Protein AF-A0A3S9XG25-F1 (afdb_monomer)

Foldseek 3Di:
DDDDDDDDDDDDDDDDDDVVVVVVLVVVLVVLLVVLLVVLVCVVVVVVVLPPVPPPVDPDPPDDFDDWDADLLSRDIDGHHPVVVVVVVVVVVLLVVLCPDPDPVSSVVSVVVVVPCLLVDFDALLVLPDPVLSVLLVVLVVLLVVLVVLVVVPVVDPDDDDVVSVVVNVVSVVCNVVSVVSNVVSSVVSVVSLVVVVWDDDPRTIHHPLNVLLVVLVVLLVVLLVVLLVVQLCNLSVLSSLLVVLVVVLVVLVVVCVVPVDPVSVVVNVVSVVVSVVSVVVNSSNSVSVSSNVVSQSSCVSSVHHDPLQLQDDVDSVSSVSLVSVLSVLVVVLVVLVVVLVVVQVVVCVVVVVPDPDDPCVVCVVSVVVSVVSVVVNVVSNVSSVVD

Solvent-accessible surface area (backbone atoms only — not comparable to full-atom values): 21965 Å² total; per-residue (Å²): 141,82,90,80,90,80,85,80,82,84,74,81,83,82,85,76,92,56,72,68,60,51,54,54,48,52,53,51,42,53,50,48,51,53,51,50,53,49,44,38,62,49,69,47,46,84,54,64,74,53,54,59,74,76,79,68,92,69,82,63,98,76,76,76,68,66,48,76,46,77,40,69,84,64,65,43,77,43,81,32,38,58,71,57,50,54,51,50,52,48,52,53,50,55,48,53,53,28,76,64,42,87,51,67,66,64,20,49,58,50,38,46,77,70,53,63,44,63,65,79,50,62,59,60,54,60,73,56,41,53,74,67,56,41,50,50,43,55,55,29,48,45,54,43,49,55,43,50,51,52,53,50,50,54,70,71,48,85,82,78,88,49,70,70,63,50,54,54,48,52,54,44,56,66,46,34,66,58,28,49,50,48,43,51,50,53,50,51,51,12,52,51,47,36,44,76,72,55,35,47,75,59,89,86,45,35,32,49,60,66,39,52,48,51,55,51,44,52,52,55,39,56,55,36,50,61,61,46,63,74,60,43,69,69,58,56,56,50,44,54,49,46,45,55,51,42,51,52,49,43,56,51,44,52,50,52,24,66,77,61,77,41,71,70,44,54,57,54,43,52,54,44,49,55,50,40,51,52,47,50,52,51,50,51,53,53,39,51,50,50,48,52,40,54,50,36,53,51,56,35,43,55,71,74,41,86,55,76,56,61,47,37,37,55,106,43,70,66,60,5,48,53,50,40,52,55,49,49,50,44,52,51,55,37,51,53,51,51,52,50,52,52,51,52,51,49,53,53,36,54,75,52,72,66,67,70,87,72,81,66,59,80,81,46,39,67,60,52,51,51,44,51,53,40,50,49,54,52,50,52,56,50,54,58,25,74,74,108

Sequence (388 aa):
MANGDKITTNQPPKATTDTENLVGFAYQTANAITVALQDAVNATKPVRDRIVACKDTGCSTNKKFYDIIYLPQKRCFWLINKTTADSLGKAANDFNKAITLNVPEQRLEALSKYKITELFLTPDMFSFLTDAEQKEYKEQQKIVHDVMEEQQRKINEEGFFNRAGVAQSEMLASDLPKASTRVLELRTLAIQRARTKGYVISGDKVYSKAQVDVKKYLTDYTESIESIKTIKGDKYENIFTAITYYQALIENYTKQSYDAQSTTYNGEIVGFTAYLEYLKYKQNSMNGKLANHINLINKLADLGIAVPEYAFCPQDTQTGIKDFLAYLNLVEKKEDKQNELESEFKSWREALGNKASLVPTDTFEKDILEILKINDQIIDKRKIAEKK

Mean predicted aligned error: 17.3 Å

Nearest PDB structures (foldseek):
  5c1f-assembly1_B  TM=1.757E-01  e=3.752E+00  Schizosaccharomyces pombe 972h-

Organism: NCBI:txid2213226

Radius of gyration: 34.1 Å; Cα contacts (8 Å, |Δi|>4): 258; chains: 1; bounding box: 84×82×88 Å

Structure (mmCIF, N/CA/C/O backbone):
data_AF-A0A3S9XG25-F1
#
_entry.id   AF-A0A3S9XG25-F1
#
loop_
_atom_site.group_PDB
_atom_site.id
_atom_site.type_symbol
_atom_site.label_atom_id
_atom_site.label_alt_id
_atom_site.label_comp_id
_atom_site.label_asym_id
_atom_site.label_entity_id
_atom_site.label_seq_id
_atom_site.pdbx_PDB_ins_code
_atom_site.Cartn_x
_atom_site.Cartn_y
_atom_site.Cartn_z
_atom_site.occupancy
_atom_site.B_iso_or_equiv
_atom_site.auth_seq_id
_atom_site.auth_comp_id
_atom_site.auth_asym_id
_atom_site.auth_atom_id
_atom_site.pdbx_PDB_model_num
ATOM 1 N N . MET A 1 1 ? 42.635 39.925 -43.807 1.00 35.06 1 MET A N 1
ATOM 2 C CA . MET A 1 1 ? 41.154 39.978 -43.774 1.00 35.06 1 MET A CA 1
ATOM 3 C C . MET A 1 1 ? 40.686 39.332 -45.073 1.00 35.06 1 MET A C 1
ATOM 5 O O . MET A 1 1 ? 41.120 39.808 -46.104 1.00 35.06 1 MET A O 1
ATOM 9 N N . ALA A 1 2 ? 39.956 38.224 -45.150 1.00 31.20 2 ALA A N 1
ATOM 10 C CA . ALA A 1 2 ? 39.142 37.495 -44.187 1.00 31.20 2 ALA A CA 1
ATOM 11 C C . ALA A 1 2 ? 39.191 35.979 -44.490 1.00 31.20 2 ALA A C 1
ATOM 13 O O . ALA A 1 2 ? 39.371 35.583 -45.640 1.00 31.20 2 ALA A O 1
ATOM 14 N N . ASN A 1 3 ? 39.027 35.171 -43.439 1.00 28.84 3 ASN A N 1
ATOM 15 C CA . ASN A 1 3 ? 38.771 33.730 -43.491 1.00 28.84 3 ASN A CA 1
ATOM 16 C C . ASN A 1 3 ? 37.374 33.453 -44.060 1.00 28.84 3 ASN A C 1
ATOM 18 O O . ASN A 1 3 ? 36.425 34.166 -43.735 1.00 28.84 3 ASN A O 1
ATOM 22 N N . GLY A 1 4 ? 37.250 32.383 -44.842 1.00 26.84 4 GLY A N 1
ATOM 23 C CA . GLY A 1 4 ? 35.977 31.789 -45.240 1.00 26.84 4 GLY A CA 1
ATOM 24 C C . GLY A 1 4 ? 36.007 30.290 -44.965 1.00 26.84 4 GLY A C 1
ATOM 25 O O . GLY A 1 4 ? 36.540 29.529 -45.770 1.00 26.84 4 GLY A O 1
ATOM 26 N N . ASP A 1 5 ? 35.453 29.891 -43.822 1.00 31.28 5 ASP A N 1
ATOM 27 C CA . ASP A 1 5 ? 35.251 28.497 -43.432 1.00 31.28 5 ASP A CA 1
ATOM 28 C C . ASP A 1 5 ? 34.210 27.825 -44.341 1.00 31.28 5 ASP A C 1
ATOM 30 O O . ASP A 1 5 ? 33.074 28.286 -44.466 1.00 31.28 5 ASP A O 1
ATOM 34 N N . LYS A 1 6 ? 34.580 26.692 -44.948 1.00 32.81 6 LYS A N 1
ATOM 35 C CA . LYS A 1 6 ? 33.634 25.709 -45.491 1.00 32.81 6 LYS A CA 1
ATOM 36 C C . LYS A 1 6 ? 33.606 24.511 -44.551 1.00 32.81 6 LYS A C 1
ATOM 38 O O . LYS A 1 6 ? 34.508 23.681 -44.563 1.00 32.81 6 LYS A O 1
ATOM 43 N N . ILE A 1 7 ? 32.546 24.433 -43.755 1.00 29.88 7 ILE A N 1
ATOM 44 C CA . ILE A 1 7 ? 32.181 23.258 -42.966 1.00 29.88 7 ILE A CA 1
ATOM 45 C C . ILE A 1 7 ? 31.627 22.211 -43.939 1.00 29.88 7 ILE A C 1
ATOM 47 O O . ILE A 1 7 ? 30.572 22.411 -44.540 1.00 29.88 7 ILE A O 1
ATOM 51 N N . THR A 1 8 ? 32.346 21.105 -44.126 1.00 31.83 8 THR A N 1
ATOM 52 C CA . THR A 1 8 ? 31.847 19.918 -44.825 1.00 31.83 8 THR A CA 1
ATOM 53 C C . THR A 1 8 ? 30.955 19.110 -43.887 1.00 31.83 8 THR A C 1
ATOM 55 O O . THR A 1 8 ? 31.352 18.702 -42.798 1.00 31.83 8 THR A O 1
ATOM 58 N N . THR A 1 9 ? 29.715 18.891 -44.312 1.00 29.47 9 THR A N 1
ATOM 59 C CA . THR A 1 9 ? 28.716 18.061 -43.643 1.00 29.47 9 THR A CA 1
ATOM 60 C C . THR A 1 9 ? 29.060 16.578 -43.816 1.00 29.47 9 THR A C 1
ATOM 62 O O . THR A 1 9 ? 28.945 16.028 -44.908 1.00 29.47 9 THR A O 1
ATOM 65 N N . ASN A 1 10 ? 29.462 15.905 -42.735 1.00 32.62 10 ASN A N 1
ATOM 66 C CA . ASN A 1 10 ? 29.566 14.445 -42.711 1.00 32.62 10 ASN A CA 1
ATOM 67 C C . ASN A 1 10 ? 28.160 13.837 -42.587 1.00 32.62 10 ASN A C 1
ATOM 69 O O . ASN A 1 10 ? 27.550 13.862 -41.518 1.00 32.62 10 ASN A O 1
ATOM 73 N N . GLN A 1 11 ? 27.642 13.303 -43.694 1.00 28.22 11 GLN A N 1
ATOM 74 C CA . GLN A 1 11 ? 26.505 12.381 -43.683 1.00 28.22 11 GLN A CA 1
ATOM 75 C C . GLN A 1 11 ? 26.920 11.037 -43.051 1.00 28.22 11 GLN A C 1
ATOM 77 O O . GLN A 1 11 ? 28.028 10.566 -43.314 1.00 28.22 11 GLN A O 1
ATOM 82 N N . PRO A 1 12 ? 26.047 10.384 -42.261 1.00 29.45 12 PRO A N 1
ATOM 83 C CA . PRO A 1 12 ? 26.296 9.030 -41.773 1.00 29.45 12 PRO A CA 1
ATOM 84 C C . PRO A 1 12 ? 26.271 8.016 -42.936 1.00 29.45 12 PRO A C 1
ATOM 86 O O . PRO A 1 12 ? 25.473 8.175 -43.868 1.00 29.45 12 PRO A O 1
ATOM 89 N N . PRO A 1 13 ? 27.121 6.971 -42.914 1.00 30.30 13 PRO A N 1
ATOM 90 C CA . PRO A 1 13 ? 27.165 5.975 -43.978 1.00 30.30 13 PRO A CA 1
ATOM 91 C C . PRO A 1 13 ? 25.880 5.133 -44.011 1.00 30.30 13 PRO A C 1
ATOM 93 O O . PRO A 1 13 ? 25.315 4.772 -42.979 1.00 30.30 13 PRO A O 1
ATOM 96 N N . LYS A 1 14 ? 25.419 4.839 -45.234 1.00 29.14 14 LYS A N 1
ATOM 97 C CA . LYS A 1 14 ? 24.225 4.037 -45.541 1.00 29.14 14 LYS A CA 1
ATOM 98 C C . LYS A 1 14 ? 24.294 2.650 -44.894 1.00 29.14 14 LYS A C 1
ATOM 100 O O . LYS A 1 14 ? 25.275 1.935 -45.069 1.00 29.14 14 LYS A O 1
ATOM 105 N N . ALA A 1 15 ? 23.201 2.269 -44.236 1.00 29.22 15 ALA A N 1
ATOM 106 C CA . ALA A 1 15 ? 22.976 0.935 -43.699 1.00 29.22 15 ALA A CA 1
ATOM 107 C C . ALA A 1 15 ? 22.940 -0.116 -44.822 1.00 29.22 15 ALA A C 1
ATOM 109 O O . ALA A 1 15 ? 22.103 -0.045 -45.724 1.00 29.22 15 ALA A O 1
ATOM 110 N N . THR A 1 16 ? 23.838 -1.094 -44.750 1.00 30.25 16 THR A N 1
ATOM 111 C CA . THR A 1 16 ? 23.727 -2.368 -45.464 1.00 30.25 16 THR A CA 1
ATOM 112 C C . THR A 1 16 ? 22.833 -3.316 -44.669 1.00 30.25 16 THR A C 1
ATOM 114 O O . THR A 1 16 ? 22.889 -3.384 -43.443 1.00 30.25 16 THR A O 1
ATOM 117 N N . THR A 1 17 ? 21.953 -4.003 -45.388 1.00 37.91 17 THR A N 1
ATOM 118 C CA . THR A 1 17 ? 20.935 -4.930 -44.897 1.00 37.91 17 THR A CA 1
ATOM 119 C C . THR A 1 17 ? 21.549 -6.233 -44.379 1.00 37.91 17 THR A C 1
ATOM 121 O O . THR A 1 17 ? 21.789 -7.134 -45.174 1.00 37.91 17 THR A O 1
ATOM 124 N N . ASP A 1 18 ? 21.718 -6.355 -43.061 1.00 30.84 18 ASP A N 1
ATOM 125 C CA . ASP A 1 18 ? 21.977 -7.631 -42.376 1.00 30.84 18 ASP A CA 1
ATOM 126 C C . ASP A 1 18 ? 20.796 -7.972 -41.456 1.00 30.84 18 ASP A C 1
ATOM 128 O O . ASP A 1 18 ? 20.797 -7.722 -40.248 1.00 30.84 18 ASP A O 1
ATOM 132 N N . THR A 1 19 ? 19.739 -8.538 -42.036 1.00 31.70 19 THR A N 1
ATOM 133 C CA . THR A 1 19 ? 18.539 -8.966 -41.298 1.00 31.70 19 THR A CA 1
ATOM 134 C C . THR A 1 19 ? 18.794 -10.166 -40.379 1.00 31.70 19 THR A C 1
ATOM 136 O O . THR A 1 19 ? 18.085 -10.319 -39.390 1.00 31.70 19 THR A O 1
ATOM 139 N N . GLU A 1 20 ? 19.828 -10.977 -40.627 1.00 27.67 20 GLU A N 1
ATOM 140 C CA . GLU A 1 20 ? 20.199 -12.108 -39.756 1.00 27.67 20 GLU A CA 1
ATOM 141 C C . GLU A 1 20 ? 20.943 -11.660 -38.484 1.00 27.67 20 GLU A C 1
ATOM 143 O O . GLU A 1 20 ? 20.683 -12.185 -37.398 1.00 27.67 20 GLU A O 1
ATOM 148 N N . ASN A 1 21 ? 21.774 -10.614 -38.574 1.00 35.47 21 ASN A N 1
ATOM 149 C CA . ASN A 1 21 ? 22.449 -10.028 -37.409 1.00 35.47 21 ASN A CA 1
ATOM 150 C C . ASN A 1 21 ? 21.464 -9.296 -36.482 1.00 35.47 21 ASN A C 1
ATOM 152 O O . ASN A 1 21 ? 21.623 -9.337 -35.265 1.00 35.47 21 ASN A O 1
ATOM 156 N N . LEU A 1 22 ? 20.399 -8.695 -37.027 1.00 29.12 22 LEU A N 1
ATOM 157 C CA . LEU A 1 22 ? 19.342 -8.035 -36.246 1.00 29.12 22 LEU A CA 1
ATOM 158 C C . LEU A 1 22 ? 18.511 -9.016 -35.400 1.00 29.12 22 LEU A C 1
ATOM 160 O O . LEU A 1 22 ? 18.155 -8.689 -34.269 1.00 29.12 22 LEU A O 1
ATOM 164 N N . VAL A 1 23 ? 18.237 -10.227 -35.903 1.00 28.80 23 VAL A N 1
ATOM 165 C CA . VAL A 1 23 ? 17.483 -11.259 -35.161 1.00 28.80 23 VAL A CA 1
ATOM 166 C C . VAL A 1 23 ? 18.335 -11.870 -34.041 1.00 28.80 23 VAL A C 1
ATOM 168 O O . VAL A 1 23 ? 17.847 -12.035 -32.920 1.00 28.80 23 VAL A O 1
ATOM 171 N N . GLY A 1 24 ? 19.624 -12.128 -34.296 1.00 29.92 24 GLY A N 1
ATOM 172 C CA . GLY A 1 24 ? 20.575 -12.561 -33.264 1.00 29.92 24 GLY A CA 1
ATOM 173 C C . GLY A 1 24 ? 20.792 -11.503 -32.177 1.00 29.92 24 GLY A C 1
ATOM 174 O O . GLY A 1 24 ? 20.805 -11.823 -30.988 1.00 29.92 24 GLY A O 1
ATOM 175 N N . PHE A 1 25 ? 20.873 -10.231 -32.573 1.00 30.25 25 PHE A N 1
ATOM 176 C CA . PHE A 1 25 ? 21.037 -9.098 -31.667 1.00 30.25 25 PHE A CA 1
ATOM 177 C C . PHE A 1 25 ? 19.790 -8.858 -30.804 1.00 30.25 25 PHE A C 1
ATOM 179 O O . PHE A 1 25 ? 19.915 -8.679 -29.594 1.00 30.25 25 PHE A O 1
ATOM 186 N N . ALA A 1 26 ? 18.581 -8.954 -31.369 1.00 31.50 26 ALA A N 1
ATOM 187 C CA . ALA A 1 26 ? 17.331 -8.855 -30.608 1.00 31.50 26 ALA A CA 1
ATOM 188 C C . ALA A 1 26 ? 17.187 -9.985 -29.567 1.00 31.50 26 ALA A C 1
ATOM 190 O O . ALA A 1 26 ? 16.793 -9.737 -28.427 1.00 31.50 26 ALA A O 1
ATOM 191 N N . TYR A 1 27 ? 17.576 -11.216 -29.920 1.00 31.69 27 TYR A N 1
ATOM 192 C CA . TYR A 1 27 ? 17.551 -12.366 -29.008 1.00 31.69 27 TYR A CA 1
ATOM 193 C C . TYR A 1 27 ? 18.594 -12.254 -27.880 1.00 31.69 27 TYR A C 1
ATOM 195 O O . TYR A 1 27 ? 18.306 -12.556 -26.720 1.00 31.69 27 TYR A O 1
ATOM 203 N N . GLN A 1 28 ? 19.799 -11.767 -28.189 1.00 34.12 28 GLN A N 1
ATOM 204 C CA . GLN A 1 28 ? 20.830 -11.483 -27.184 1.00 34.12 28 GLN A CA 1
ATOM 205 C C . GLN A 1 28 ? 20.437 -10.322 -26.262 1.00 34.12 28 GLN A C 1
ATOM 207 O O . GLN A 1 28 ? 20.679 -10.398 -25.060 1.00 34.12 28 GLN A O 1
ATOM 212 N N . THR A 1 29 ? 19.769 -9.297 -26.795 1.00 35.31 29 THR A N 1
ATOM 213 C CA . THR A 1 29 ? 19.265 -8.149 -26.026 1.00 35.31 29 THR A CA 1
ATOM 214 C C . THR A 1 29 ? 18.163 -8.576 -25.057 1.00 35.31 29 THR A C 1
ATOM 216 O O . THR A 1 29 ? 18.221 -8.232 -23.879 1.00 35.31 29 THR A O 1
ATOM 219 N N . ALA A 1 30 ? 17.212 -9.405 -25.505 1.00 36.97 30 ALA A N 1
ATOM 220 C CA . ALA A 1 30 ? 16.179 -9.974 -24.639 1.00 36.97 30 ALA A CA 1
ATOM 221 C C . ALA A 1 30 ? 16.789 -10.799 -23.491 1.00 36.97 30 ALA A C 1
ATOM 223 O O . ALA A 1 30 ? 16.442 -10.582 -22.332 1.00 36.97 30 ALA A O 1
ATOM 224 N N . ASN A 1 31 ? 17.764 -11.665 -23.784 1.00 41.91 31 ASN A N 1
ATOM 225 C CA . ASN A 1 31 ? 18.464 -12.443 -22.759 1.00 41.91 31 ASN A CA 1
ATOM 226 C C . ASN A 1 31 ? 19.308 -11.571 -21.815 1.00 41.91 31 ASN A C 1
ATOM 228 O O . ASN A 1 31 ? 19.343 -11.838 -20.617 1.00 41.91 31 ASN A O 1
ATOM 232 N N . ALA A 1 32 ? 19.964 -10.517 -22.308 1.00 39.34 32 ALA A N 1
ATOM 233 C CA . ALA A 1 32 ? 20.738 -9.590 -21.480 1.00 39.34 32 ALA A CA 1
ATOM 234 C C . ALA A 1 32 ? 19.841 -8.770 -20.536 1.00 39.34 32 ALA A C 1
ATOM 236 O O . ALA A 1 32 ? 20.194 -8.569 -19.373 1.00 39.34 32 ALA A O 1
ATOM 237 N N . ILE A 1 33 ? 18.657 -8.363 -21.005 1.00 42.91 33 ILE A N 1
ATOM 238 C CA . ILE A 1 33 ? 17.612 -7.741 -20.180 1.00 42.91 33 ILE A CA 1
ATOM 239 C C . ILE A 1 33 ? 17.146 -8.721 -19.100 1.00 42.91 33 ILE A C 1
ATOM 241 O O . ILE A 1 33 ? 17.094 -8.352 -17.927 1.00 42.91 33 ILE A O 1
ATOM 245 N N . THR A 1 34 ? 16.875 -9.979 -19.461 1.00 44.72 34 THR A N 1
ATOM 246 C CA . THR A 1 34 ? 16.495 -11.035 -18.510 1.00 44.72 34 THR A CA 1
ATOM 247 C C . THR A 1 34 ? 17.581 -11.277 -17.461 1.00 44.72 34 THR A C 1
ATOM 249 O O . THR A 1 34 ? 17.277 -11.322 -16.272 1.00 44.72 34 THR A O 1
ATOM 252 N N . VAL A 1 35 ? 18.853 -11.376 -17.860 1.00 46.41 35 VAL A N 1
ATOM 253 C CA . VAL A 1 35 ? 19.986 -11.583 -16.941 1.00 46.41 35 VAL A CA 1
ATOM 254 C C . VAL A 1 35 ? 20.180 -10.383 -16.021 1.00 46.41 35 VAL A C 1
ATOM 256 O O . VAL A 1 35 ? 20.383 -10.561 -14.828 1.00 46.41 35 VAL A O 1
ATOM 259 N N . ALA A 1 36 ? 20.049 -9.158 -16.519 1.00 43.97 36 ALA A N 1
ATOM 260 C CA . ALA A 1 36 ? 20.238 -7.969 -15.702 1.00 43.97 36 ALA A CA 1
ATOM 261 C C . ALA A 1 36 ? 19.058 -7.648 -14.775 1.00 43.97 36 ALA A C 1
ATOM 263 O O . ALA A 1 36 ? 19.266 -7.113 -13.686 1.00 43.97 36 ALA A O 1
ATOM 264 N N . LEU A 1 37 ? 17.826 -7.975 -15.176 1.00 45.06 37 LEU A N 1
ATOM 265 C CA . LEU A 1 37 ? 16.668 -7.988 -14.281 1.00 45.06 37 LEU A CA 1
ATOM 266 C C . LEU A 1 37 ? 16.850 -9.063 -13.214 1.00 45.06 37 LEU A C 1
ATOM 268 O O . LEU A 1 37 ? 16.633 -8.797 -12.033 1.00 45.06 37 LEU A O 1
ATOM 272 N N . GLN A 1 38 ? 17.327 -10.245 -13.607 1.00 49.00 38 GLN A N 1
ATOM 273 C CA . GLN A 1 38 ? 17.684 -11.302 -12.675 1.00 49.00 38 GLN A CA 1
ATOM 274 C C . GLN A 1 38 ? 18.797 -10.844 -11.729 1.00 49.00 38 GLN A C 1
ATOM 276 O O . GLN A 1 38 ? 18.698 -11.121 -10.543 1.00 49.00 38 GLN A O 1
ATOM 281 N N . ASP A 1 39 ? 19.791 -10.089 -12.193 1.00 47.75 39 ASP A N 1
ATOM 282 C CA . ASP A 1 39 ? 20.869 -9.538 -11.374 1.00 47.75 39 ASP A CA 1
ATOM 283 C C . ASP A 1 39 ? 20.421 -8.377 -10.494 1.00 47.75 39 ASP A C 1
ATOM 285 O O . ASP A 1 39 ? 20.923 -8.255 -9.386 1.00 47.75 39 ASP A O 1
ATOM 289 N N . ALA A 1 40 ? 19.441 -7.572 -10.902 1.00 46.62 40 ALA A N 1
ATOM 290 C CA . ALA A 1 40 ? 18.798 -6.579 -10.041 1.00 46.62 40 ALA A CA 1
ATOM 291 C C . ALA A 1 40 ? 17.983 -7.253 -8.928 1.00 46.62 40 ALA A C 1
ATOM 293 O O . ALA A 1 40 ? 18.084 -6.883 -7.757 1.00 46.62 40 ALA A O 1
ATOM 294 N N . VAL A 1 41 ? 17.236 -8.302 -9.285 1.00 48.69 41 VAL A N 1
ATOM 295 C CA . VAL A 1 41 ? 16.548 -9.188 -8.341 1.00 48.69 41 VAL A CA 1
ATOM 296 C C . VAL A 1 41 ? 17.569 -9.882 -7.433 1.00 48.69 41 VAL A C 1
ATOM 298 O O . VAL A 1 41 ? 17.366 -9.948 -6.227 1.00 48.69 41 VAL A O 1
ATOM 301 N N . ASN A 1 42 ? 18.712 -10.330 -7.952 1.00 47.72 42 ASN A N 1
ATOM 302 C CA . ASN A 1 42 ? 19.762 -10.981 -7.167 1.00 47.72 42 ASN A CA 1
ATOM 303 C C . ASN A 1 42 ? 20.542 -9.979 -6.307 1.00 47.72 42 ASN A C 1
ATOM 305 O O . ASN A 1 42 ? 20.937 -10.335 -5.206 1.00 47.72 42 ASN A O 1
ATOM 309 N N . ALA A 1 43 ? 20.746 -8.739 -6.761 1.00 42.62 43 ALA A N 1
ATOM 310 C CA . ALA A 1 43 ? 21.413 -7.651 -6.043 1.00 42.62 43 ALA A CA 1
ATOM 311 C C . ALA A 1 43 ? 20.611 -7.194 -4.820 1.00 42.62 43 ALA A C 1
ATOM 313 O O . ALA A 1 43 ? 21.184 -6.633 -3.888 1.00 42.62 43 ALA A O 1
ATOM 314 N N . THR A 1 44 ? 19.333 -7.578 -4.724 1.00 45.00 44 THR A N 1
ATOM 315 C CA . THR A 1 44 ? 18.614 -7.645 -3.445 1.00 45.00 44 THR A CA 1
ATOM 316 C C . THR A 1 44 ? 19.099 -8.802 -2.555 1.00 45.00 44 THR A C 1
ATOM 318 O O . THR A 1 44 ? 18.323 -9.340 -1.777 1.00 45.00 44 THR A O 1
ATOM 321 N N . LYS A 1 45 ? 20.397 -9.156 -2.597 1.00 40.91 45 LYS A N 1
ATOM 322 C CA . LYS A 1 45 ? 21.069 -10.275 -1.901 1.00 40.91 45 LYS A CA 1
ATOM 323 C C . LYS A 1 45 ? 20.582 -10.602 -0.476 1.00 40.91 45 LYS A C 1
ATOM 325 O O . LYS A 1 45 ? 20.500 -11.795 -0.196 1.00 40.91 45 LYS A O 1
ATOM 330 N N . PRO A 1 46 ? 20.134 -9.670 0.399 1.00 45.44 46 PRO A N 1
ATOM 331 C CA . PRO A 1 46 ? 19.450 -10.075 1.633 1.00 45.44 46 PRO A CA 1
ATOM 332 C C . PRO A 1 46 ? 18.147 -10.886 1.437 1.00 45.44 46 PRO A C 1
ATOM 334 O O . PRO A 1 46 ? 17.573 -11.324 2.430 1.00 45.44 46 PRO A O 1
ATOM 337 N N . VAL A 1 47 ? 17.643 -11.077 0.212 1.00 43.31 47 VAL A N 1
ATOM 338 C CA . VAL A 1 47 ? 16.384 -11.772 -0.104 1.00 43.31 47 VAL A CA 1
ATOM 339 C C . VAL A 1 47 ? 16.602 -13.230 -0.524 1.00 43.31 47 VAL A C 1
ATOM 341 O O . VAL A 1 47 ? 15.842 -14.083 -0.071 1.00 43.31 47 VAL A O 1
ATOM 344 N N . ARG A 1 48 ? 17.643 -13.560 -1.308 1.00 37.72 48 ARG A N 1
ATOM 345 C CA . ARG A 1 48 ? 17.961 -14.968 -1.645 1.00 37.72 48 ARG A CA 1
ATOM 346 C C . ARG A 1 48 ? 18.529 -15.730 -0.451 1.00 37.72 48 ARG A C 1
ATOM 348 O O . ARG A 1 48 ? 18.105 -16.855 -0.215 1.00 37.72 48 ARG A O 1
ATOM 355 N N . ASP A 1 49 ? 19.362 -15.084 0.365 1.00 43.28 49 ASP A N 1
ATOM 356 C CA . ASP A 1 49 ? 19.897 -15.685 1.599 1.00 43.28 49 ASP A CA 1
ATOM 357 C C . ASP A 1 49 ? 18.821 -15.843 2.697 1.00 43.28 49 ASP A C 1
ATOM 359 O O . ASP A 1 49 ? 19.049 -16.480 3.724 1.00 43.28 49 ASP A O 1
ATOM 363 N N . ARG A 1 50 ? 17.616 -15.291 2.475 1.00 41.94 50 ARG A N 1
ATOM 364 C CA . ARG A 1 50 ? 16.419 -15.503 3.305 1.00 41.94 50 ARG A CA 1
ATOM 365 C C . ARG A 1 50 ? 15.485 -16.590 2.792 1.00 41.94 50 ARG A C 1
ATOM 367 O O . ARG A 1 50 ? 14.568 -16.946 3.532 1.00 41.94 50 ARG A O 1
ATOM 374 N N . ILE A 1 51 ? 15.738 -17.182 1.619 1.00 40.09 51 ILE A N 1
ATOM 375 C CA . ILE A 1 51 ? 15.233 -18.530 1.337 1.00 40.09 51 ILE A CA 1
ATOM 376 C C . ILE A 1 51 ? 16.096 -19.468 2.179 1.00 40.09 51 ILE A C 1
ATOM 378 O O . ILE A 1 51 ? 16.959 -20.196 1.696 1.00 40.09 51 ILE A O 1
ATOM 382 N N . VAL A 1 52 ? 15.886 -19.412 3.493 1.00 43.75 52 VAL A N 1
ATOM 383 C CA . VAL A 1 52 ? 16.249 -20.505 4.372 1.00 43.75 52 VAL A CA 1
ATOM 384 C C . VAL A 1 52 ? 15.474 -21.666 3.783 1.00 43.75 52 VAL A C 1
ATOM 386 O O . VAL A 1 52 ? 14.248 -21.692 3.892 1.00 43.75 52 VAL A O 1
ATOM 389 N N . ALA A 1 53 ? 16.163 -22.581 3.096 1.00 41.94 53 ALA A N 1
ATOM 390 C CA . ALA A 1 53 ? 15.638 -23.916 2.895 1.00 41.94 53 ALA A CA 1
ATOM 391 C C . ALA A 1 53 ? 15.154 -24.327 4.280 1.00 41.94 53 ALA A C 1
ATOM 393 O O . ALA A 1 53 ? 15.979 -24.470 5.187 1.00 41.94 53 ALA A O 1
ATOM 394 N N . CYS A 1 54 ? 13.834 -24.330 4.493 1.00 41.22 54 CYS A N 1
ATOM 395 C CA . CYS A 1 54 ? 13.266 -24.717 5.767 1.00 41.22 54 CYS A CA 1
ATOM 396 C C . CYS A 1 54 ? 13.835 -26.109 5.998 1.00 41.22 54 CYS A C 1
ATOM 398 O O . CYS A 1 54 ? 13.496 -27.024 5.252 1.00 41.22 54 CYS A O 1
ATOM 400 N N . LYS A 1 55 ? 14.814 -26.223 6.906 1.00 42.16 55 LYS A N 1
ATOM 401 C CA . LYS A 1 55 ? 15.491 -27.479 7.197 1.00 42.16 55 LYS A CA 1
ATOM 402 C C . LYS A 1 55 ? 14.421 -28.388 7.776 1.00 42.16 55 LYS A C 1
ATOM 404 O O . LYS A 1 55 ? 14.187 -28.367 8.979 1.00 42.16 55 LYS A O 1
ATOM 409 N N . ASP A 1 56 ? 13.741 -29.133 6.915 1.00 45.50 56 ASP A N 1
ATOM 410 C CA . ASP A 1 56 ? 12.970 -30.282 7.337 1.00 45.50 56 ASP A CA 1
ATOM 411 C C . ASP A 1 56 ? 14.015 -31.308 7.780 1.00 45.50 56 ASP A C 1
ATOM 413 O O . ASP A 1 56 ? 14.773 -31.850 6.974 1.00 45.50 56 ASP A O 1
ATOM 417 N N . THR A 1 57 ? 14.128 -31.511 9.091 1.00 45.69 57 THR A N 1
ATOM 418 C CA . THR A 1 57 ? 15.004 -32.517 9.702 1.00 45.69 57 THR A CA 1
ATOM 419 C C . THR A 1 57 ? 14.492 -33.945 9.477 1.00 45.69 57 THR A C 1
ATOM 421 O O . THR A 1 57 ? 15.048 -34.885 10.039 1.00 45.69 57 THR A O 1
ATOM 424 N N . GLY A 1 58 ? 13.471 -34.147 8.634 1.00 50.50 58 GLY A N 1
ATOM 425 C CA . GLY A 1 58 ? 12.940 -35.469 8.327 1.00 50.50 58 GLY A CA 1
ATOM 426 C C . GLY A 1 58 ? 12.130 -35.536 7.032 1.00 50.50 58 GLY A C 1
ATOM 427 O O . GLY A 1 58 ? 10.911 -35.742 7.053 1.00 50.50 58 GLY A O 1
ATOM 428 N N . CYS A 1 59 ? 12.799 -35.471 5.880 1.00 43.97 59 CYS A N 1
ATOM 429 C CA . CYS A 1 59 ? 12.208 -35.947 4.627 1.00 43.97 59 CYS A CA 1
ATOM 430 C C . CYS A 1 59 ? 12.188 -37.486 4.611 1.00 43.97 59 CYS A C 1
ATOM 432 O O . CYS A 1 59 ? 13.115 -38.135 4.137 1.00 43.97 59 CYS A O 1
ATOM 434 N N . SER A 1 60 ? 11.118 -38.078 5.148 1.00 49.00 60 SER A N 1
ATOM 435 C CA . SER A 1 60 ? 10.771 -39.482 4.896 1.00 49.00 60 SER A CA 1
ATOM 436 C C . SER A 1 60 ? 10.448 -39.665 3.409 1.00 49.00 60 SER A C 1
ATOM 438 O O . SER A 1 60 ? 9.635 -38.927 2.852 1.00 49.00 60 SER A O 1
ATOM 440 N N . THR A 1 61 ? 11.044 -40.679 2.785 1.00 52.44 61 THR A N 1
ATOM 441 C CA . THR A 1 61 ? 10.925 -41.043 1.361 1.00 52.44 61 THR A CA 1
ATOM 442 C C . THR A 1 61 ? 9.520 -41.488 0.919 1.00 52.44 61 THR A C 1
ATOM 444 O O . THR A 1 61 ? 9.339 -41.862 -0.233 1.00 52.44 61 THR A O 1
ATOM 447 N N . ASN A 1 62 ? 8.513 -41.419 1.801 1.00 54.81 62 ASN A N 1
ATOM 448 C CA . ASN A 1 62 ? 7.144 -41.892 1.559 1.00 54.81 62 ASN A CA 1
ATOM 449 C C . ASN A 1 62 ? 6.048 -40.813 1.711 1.00 54.81 62 ASN A C 1
ATOM 451 O O . ASN A 1 62 ? 4.861 -41.137 1.790 1.00 54.81 62 ASN A O 1
ATOM 455 N N . LYS A 1 63 ? 6.401 -39.522 1.765 1.00 58.88 63 LYS A N 1
ATOM 456 C CA . LYS A 1 63 ? 5.409 -38.436 1.874 1.00 58.88 63 LYS A CA 1
ATOM 457 C C . LYS A 1 63 ? 4.747 -38.172 0.507 1.00 58.88 63 LYS A C 1
ATOM 459 O O . LYS A 1 63 ? 5.366 -37.608 -0.388 1.00 58.88 63 LYS A O 1
ATOM 464 N N . LYS A 1 64 ? 3.478 -38.574 0.345 1.00 65.31 64 LYS A N 1
ATOM 465 C CA . LYS A 1 64 ? 2.626 -38.147 -0.781 1.00 65.31 64 LYS A CA 1
ATOM 466 C C . LYS A 1 64 ? 2.092 -36.742 -0.500 1.00 65.31 64 LYS A C 1
ATOM 468 O O . LYS A 1 64 ? 1.382 -36.541 0.486 1.00 65.31 64 LYS A O 1
ATOM 473 N N . PHE A 1 65 ? 2.425 -35.792 -1.363 1.00 74.19 65 PHE A N 1
ATOM 474 C CA . PHE A 1 65 ? 1.934 -34.417 -1.295 1.00 74.19 65 PHE A CA 1
ATOM 475 C C . PHE A 1 65 ? 0.721 -34.257 -2.211 1.00 74.19 65 PHE A C 1
ATOM 477 O O . PHE A 1 65 ? 0.644 -34.899 -3.256 1.00 74.19 65 PHE A O 1
ATOM 484 N N . TYR A 1 66 ? -0.246 -33.461 -1.770 1.00 79.31 66 TYR A N 1
ATOM 485 C CA . TYR A 1 66 ? -1.497 -33.222 -2.486 1.00 79.31 66 TYR A CA 1
ATOM 486 C C . TYR A 1 66 ? -1.447 -31.913 -3.271 1.00 79.31 66 TYR A C 1
ATOM 488 O O . TYR A 1 66 ? -1.919 -31.876 -4.400 1.00 79.31 66 TYR A O 1
ATOM 496 N N . ASP A 1 67 ? -0.862 -30.867 -2.682 1.00 74.69 67 ASP A N 1
ATOM 497 C CA . ASP A 1 67 ? -0.785 -29.541 -3.293 1.00 74.69 67 ASP A CA 1
ATOM 498 C C . ASP A 1 67 ? 0.407 -28.739 -2.738 1.00 74.69 67 ASP A C 1
ATOM 500 O O . ASP A 1 67 ? 1.116 -29.192 -1.828 1.00 74.69 67 ASP A O 1
ATOM 504 N N . ILE A 1 68 ? 0.626 -27.545 -3.281 1.00 75.88 68 ILE A N 1
ATOM 505 C CA . ILE A 1 68 ? 1.672 -26.599 -2.907 1.00 75.88 68 ILE A CA 1
ATOM 506 C C . ILE A 1 68 ? 1.054 -25.232 -2.593 1.00 75.88 68 ILE A C 1
ATOM 508 O O . ILE A 1 68 ? 0.231 -24.718 -3.342 1.00 75.88 68 ILE A O 1
ATOM 512 N N . ILE A 1 69 ? 1.466 -24.612 -1.489 1.00 71.81 69 ILE A N 1
ATOM 513 C CA . ILE A 1 69 ? 1.044 -23.250 -1.131 1.00 71.81 69 ILE A CA 1
ATOM 514 C C . ILE A 1 69 ? 2.256 -22.339 -1.001 1.00 71.81 69 ILE A C 1
ATOM 516 O O . ILE A 1 69 ? 3.306 -22.761 -0.521 1.00 71.81 69 ILE A O 1
ATOM 520 N N . TYR A 1 70 ? 2.113 -21.077 -1.395 1.00 66.38 70 TYR A N 1
ATOM 521 C CA . TYR A 1 70 ? 3.119 -20.048 -1.150 1.00 66.38 70 TYR A CA 1
ATOM 522 C C . TYR A 1 70 ? 2.747 -19.248 0.099 1.00 66.38 70 TYR A C 1
ATOM 524 O O . TYR A 1 70 ? 1.623 -18.762 0.205 1.00 66.38 70 TYR A O 1
ATOM 532 N N . LEU A 1 71 ? 3.682 -19.099 1.040 1.00 62.00 71 LEU A N 1
ATOM 533 C CA . LEU A 1 71 ? 3.501 -18.267 2.232 1.00 62.00 71 LEU A CA 1
ATOM 534 C C . LEU A 1 71 ? 4.261 -16.943 2.064 1.00 62.00 71 LEU A C 1
ATOM 536 O O . LEU A 1 71 ? 5.482 -16.947 2.244 1.00 62.00 71 LEU A O 1
ATOM 540 N N . PRO A 1 72 ? 3.585 -15.806 1.792 1.00 54.94 72 PRO A N 1
ATOM 541 C CA . PRO A 1 72 ? 4.246 -14.526 1.512 1.00 54.94 72 PRO A CA 1
ATOM 542 C C . PRO A 1 72 ? 5.233 -14.101 2.605 1.00 54.94 72 PRO A C 1
ATOM 544 O O . PRO A 1 72 ? 6.413 -13.909 2.325 1.00 54.94 72 PRO A O 1
ATOM 547 N N . GLN A 1 73 ? 4.806 -14.145 3.875 1.00 54.19 73 GLN A N 1
ATOM 548 C CA . GLN A 1 73 ? 5.636 -13.741 5.020 1.00 54.19 73 GLN A CA 1
ATOM 549 C C . GLN A 1 73 ? 6.916 -14.570 5.191 1.00 54.19 73 GLN A C 1
ATOM 551 O O . GLN A 1 73 ? 7.888 -14.113 5.795 1.00 54.19 73 GLN A O 1
ATOM 556 N N . LYS A 1 74 ? 6.905 -15.823 4.723 1.00 58.91 74 LYS A N 1
ATOM 557 C CA . LYS A 1 74 ? 8.046 -16.746 4.810 1.00 58.91 74 LYS A CA 1
ATOM 558 C C . LYS A 1 74 ? 8.782 -16.896 3.482 1.00 58.91 74 LYS A C 1
ATOM 560 O O . LYS A 1 74 ? 9.857 -17.484 3.470 1.00 58.91 74 LYS A O 1
ATOM 565 N N . ARG A 1 75 ? 8.222 -16.346 2.399 1.00 53.59 75 ARG A N 1
ATOM 566 C CA . ARG A 1 75 ? 8.735 -16.398 1.025 1.00 53.59 75 ARG A CA 1
ATOM 567 C C . ARG A 1 75 ? 9.155 -17.801 0.605 1.00 53.59 75 ARG A C 1
ATOM 569 O O . ARG A 1 75 ? 10.188 -17.991 -0.030 1.00 53.59 75 ARG A O 1
ATOM 576 N N . CYS A 1 76 ? 8.364 -18.793 0.996 1.00 56.41 76 CYS A N 1
ATOM 577 C CA . CYS A 1 76 ? 8.653 -20.186 0.706 1.00 56.41 76 CYS A CA 1
ATOM 578 C C . CYS A 1 76 ? 7.390 -20.945 0.323 1.00 56.41 76 CYS A C 1
ATOM 580 O O . CYS A 1 76 ? 6.276 -20.615 0.742 1.00 56.41 76 CYS A O 1
ATOM 582 N N . PHE A 1 77 ? 7.599 -21.973 -0.492 1.00 66.50 77 PHE A N 1
ATOM 583 C CA . PHE A 1 77 ? 6.562 -22.916 -0.853 1.00 66.50 77 PHE A CA 1
ATOM 584 C C . PHE A 1 77 ? 6.506 -24.045 0.167 1.00 66.50 77 PHE A C 1
ATOM 586 O O . PHE A 1 77 ? 7.536 -24.586 0.571 1.00 66.50 77 PHE A O 1
ATOM 593 N N . TRP A 1 78 ? 5.297 -24.391 0.583 1.00 75.81 78 TRP A N 1
ATOM 594 C CA . TRP A 1 78 ? 5.020 -25.506 1.471 1.00 75.81 78 TRP A CA 1
ATOM 595 C C . TRP A 1 78 ? 4.292 -26.578 0.683 1.00 75.81 78 TRP A C 1
ATOM 597 O O . TRP A 1 78 ? 3.255 -26.313 0.076 1.00 75.81 78 TRP A O 1
ATOM 607 N N . LEU A 1 79 ? 4.830 -27.793 0.714 1.00 80.25 79 LEU A N 1
ATOM 608 C CA . LEU A 1 79 ? 4.128 -28.963 0.213 1.00 80.25 79 LEU A CA 1
ATOM 609 C C . LEU A 1 79 ? 3.140 -29.419 1.283 1.00 80.25 79 LEU A C 1
ATOM 611 O O . LEU A 1 79 ? 3.524 -29.659 2.430 1.00 80.25 79 LEU A O 1
ATOM 615 N N . ILE A 1 80 ? 1.871 -29.537 0.915 1.00 81.62 80 ILE A N 1
ATOM 616 C CA . ILE A 1 80 ? 0.794 -29.859 1.846 1.00 81.62 80 ILE A CA 1
ATOM 617 C C . ILE A 1 80 ? 0.153 -31.199 1.503 1.00 81.62 80 ILE A C 1
ATOM 619 O O . ILE A 1 80 ? 0.136 -31.643 0.355 1.00 81.62 80 ILE A O 1
ATOM 623 N N . ASN A 1 81 ? -0.360 -31.881 2.524 1.00 86.56 81 ASN A N 1
ATOM 624 C CA . ASN A 1 81 ? -1.135 -33.102 2.338 1.00 86.56 81 ASN A CA 1
ATOM 625 C C . ASN A 1 81 ? -2.616 -32.769 2.085 1.00 86.56 81 ASN A C 1
ATOM 627 O O . ASN A 1 81 ? -3.051 -31.625 2.241 1.00 86.56 81 ASN A O 1
ATOM 631 N N . LYS A 1 82 ? -3.398 -33.788 1.718 1.00 83.69 82 LYS A N 1
ATOM 632 C CA . LYS A 1 82 ? -4.823 -33.627 1.408 1.00 83.69 82 LYS A CA 1
ATOM 633 C C . LYS A 1 82 ? -5.616 -33.048 2.584 1.00 83.69 82 LYS A C 1
ATOM 635 O O . LYS A 1 82 ? -6.404 -32.138 2.389 1.00 83.69 82 LYS A O 1
ATOM 640 N N . THR A 1 83 ? -5.347 -33.500 3.809 1.00 87.06 83 THR A N 1
ATOM 641 C CA . THR A 1 83 ? -6.017 -33.002 5.021 1.00 87.06 83 THR A CA 1
ATOM 642 C C . THR A 1 83 ? -5.808 -31.499 5.219 1.00 87.06 83 THR A C 1
ATOM 644 O O . THR A 1 83 ? -6.744 -30.777 5.567 1.00 87.06 83 THR A O 1
ATOM 647 N N . THR A 1 84 ? -4.589 -31.007 4.986 1.00 84.94 84 THR A N 1
ATOM 648 C CA . THR A 1 84 ? -4.270 -29.578 5.048 1.00 84.94 84 THR A CA 1
ATOM 649 C C . THR A 1 84 ? -4.972 -28.809 3.931 1.00 84.94 84 THR A C 1
ATOM 651 O O . THR A 1 84 ? -5.551 -27.763 4.208 1.00 84.94 84 THR A O 1
ATOM 654 N N . ALA A 1 85 ? -4.979 -29.330 2.701 1.00 82.38 85 ALA A N 1
ATOM 655 C CA . ALA A 1 85 ? -5.672 -28.698 1.578 1.00 82.38 85 ALA A CA 1
ATOM 656 C C . ALA A 1 85 ? -7.191 -28.612 1.812 1.00 82.38 85 ALA A C 1
ATOM 658 O O . ALA A 1 85 ? -7.774 -27.541 1.659 1.00 82.38 85 ALA A O 1
ATOM 659 N N . ASP A 1 86 ? -7.817 -29.692 2.288 1.00 86.12 86 ASP A N 1
ATOM 660 C CA . ASP A 1 86 ? -9.240 -29.726 2.641 1.00 86.12 86 ASP A CA 1
ATOM 661 C C . ASP A 1 86 ? -9.561 -28.725 3.766 1.00 86.12 86 ASP A C 1
ATOM 663 O O . ASP A 1 86 ? -10.580 -28.031 3.729 1.00 86.12 86 ASP A O 1
ATOM 667 N N . SER A 1 87 ? -8.665 -28.594 4.752 1.00 86.56 87 SER A N 1
ATOM 668 C CA . SER A 1 87 ? -8.806 -27.617 5.841 1.00 86.56 87 SER A CA 1
ATOM 669 C C . SER A 1 87 ? -8.709 -26.174 5.340 1.00 86.56 87 SER A C 1
ATOM 671 O O . SER A 1 87 ? -9.497 -25.329 5.765 1.00 86.56 87 SER A O 1
ATOM 673 N N . LEU A 1 88 ? -7.785 -25.892 4.416 1.00 84.94 88 LEU A N 1
ATOM 674 C CA . LEU A 1 88 ? -7.659 -24.582 3.772 1.00 84.94 88 LEU A CA 1
ATOM 675 C C . LEU A 1 88 ? -8.883 -24.263 2.909 1.00 84.94 88 LEU A C 1
ATOM 677 O O . LEU A 1 88 ? -9.418 -23.162 3.006 1.00 84.94 88 LEU A O 1
ATOM 681 N N . GLY A 1 89 ? -9.375 -25.229 2.130 1.00 85.12 89 GLY A N 1
ATOM 682 C CA . GLY A 1 89 ? -10.598 -25.078 1.341 1.00 85.12 89 GLY A CA 1
ATOM 683 C C . GLY A 1 89 ? -11.819 -24.800 2.219 1.00 85.12 89 GLY A C 1
ATOM 684 O O . GLY A 1 89 ? -12.625 -23.922 1.911 1.00 85.12 89 GLY A O 1
ATOM 685 N N . LYS A 1 90 ? -11.935 -25.481 3.366 1.00 88.19 90 LYS A N 1
ATOM 686 C CA . LYS A 1 90 ? -12.985 -25.197 4.351 1.00 88.19 90 LYS A CA 1
ATOM 687 C C . LYS A 1 90 ? -12.850 -23.790 4.936 1.00 88.19 90 LYS A C 1
ATOM 689 O O . LYS A 1 90 ? -13.838 -23.065 4.962 1.00 88.19 90 LYS A O 1
ATOM 694 N N . ALA A 1 91 ? -11.646 -23.386 5.339 1.00 85.31 91 ALA A N 1
ATOM 695 C CA . ALA A 1 91 ? -11.395 -22.043 5.857 1.00 85.31 91 ALA A CA 1
ATOM 696 C C . ALA A 1 91 ? -11.726 -20.954 4.821 1.00 85.31 91 ALA A C 1
ATOM 698 O O . ALA A 1 91 ? -12.373 -19.968 5.162 1.00 85.31 91 ALA A O 1
ATOM 699 N N . ALA A 1 92 ? -11.362 -21.155 3.551 1.00 84.06 92 ALA A N 1
ATOM 700 C CA . ALA A 1 92 ? -11.708 -20.250 2.457 1.00 84.06 92 ALA A CA 1
ATOM 701 C C . ALA A 1 92 ? -13.229 -20.163 2.242 1.00 84.06 92 ALA A C 1
ATOM 703 O O . ALA A 1 92 ? -13.771 -19.074 2.068 1.00 84.06 92 ALA A O 1
ATOM 704 N N . ASN A 1 93 ? -13.941 -21.289 2.316 1.00 87.06 93 ASN A N 1
ATOM 705 C CA . ASN A 1 93 ? -15.401 -21.311 2.222 1.00 87.06 93 ASN A CA 1
ATOM 706 C C . ASN A 1 93 ? -16.079 -20.612 3.407 1.00 87.06 93 ASN A C 1
ATOM 708 O O . ASN A 1 93 ? -17.034 -19.863 3.211 1.00 87.06 93 ASN A O 1
ATOM 712 N N . ASP A 1 94 ? -15.599 -20.836 4.629 1.00 86.94 94 ASP A N 1
ATOM 713 C CA . ASP A 1 94 ? -16.136 -20.191 5.828 1.00 86.94 94 ASP A CA 1
ATOM 714 C C . ASP A 1 94 ? -15.839 -18.682 5.827 1.00 86.94 94 ASP A C 1
ATOM 716 O O . ASP A 1 94 ? -16.686 -17.879 6.227 1.00 86.94 94 ASP A O 1
ATOM 720 N N . PHE A 1 95 ? -14.690 -18.282 5.281 1.00 84.69 95 PHE A N 1
ATOM 721 C CA . PHE A 1 95 ? -14.367 -16.887 5.011 1.00 84.69 95 PHE A CA 1
ATOM 722 C C . PHE A 1 95 ? -15.293 -16.266 3.950 1.00 84.69 95 PHE A C 1
ATOM 724 O O . PHE A 1 95 ? -15.855 -15.193 4.170 1.00 84.69 95 PHE A O 1
ATOM 731 N N . ASN A 1 96 ? -15.539 -16.967 2.838 1.00 86.06 96 ASN A N 1
ATOM 732 C CA . ASN A 1 96 ? -16.457 -16.521 1.784 1.00 86.06 96 ASN A CA 1
ATOM 733 C C . ASN A 1 96 ? -17.901 -16.361 2.286 1.00 86.06 96 ASN A C 1
ATOM 735 O O . ASN A 1 96 ? -18.609 -15.425 1.910 1.00 86.06 96 ASN A O 1
ATOM 739 N N . LYS A 1 97 ? -18.346 -17.239 3.188 1.00 89.00 97 LYS A N 1
ATOM 740 C CA . LYS A 1 97 ? -19.634 -17.072 3.872 1.00 89.00 97 LYS A CA 1
ATOM 741 C C . LYS A 1 97 ? -19.640 -15.824 4.750 1.00 89.00 97 LYS A C 1
ATOM 743 O O . LYS A 1 97 ? -20.622 -15.095 4.741 1.00 89.00 97 LYS A O 1
ATOM 748 N N . ALA A 1 98 ? -18.550 -15.552 5.469 1.00 86.25 98 ALA A N 1
ATOM 749 C CA . ALA A 1 98 ? -18.447 -14.367 6.315 1.00 86.25 98 ALA A CA 1
ATOM 750 C C . ALA A 1 98 ? -18.541 -13.064 5.504 1.00 86.25 98 ALA A C 1
ATOM 752 O O . ALA A 1 98 ? -19.290 -12.180 5.902 1.00 86.25 98 ALA A O 1
ATOM 753 N N . ILE A 1 99 ? -17.859 -12.946 4.356 1.00 84.81 99 ILE A N 1
ATOM 754 C CA . ILE A 1 99 ? -17.901 -11.726 3.518 1.00 84.81 99 ILE A CA 1
ATOM 755 C C . ILE A 1 99 ? -19.259 -11.499 2.831 1.00 84.81 99 ILE A C 1
ATOM 757 O O . ILE A 1 99 ? -19.601 -10.355 2.531 1.00 84.81 99 ILE A O 1
ATOM 761 N N . THR A 1 100 ? -20.036 -12.563 2.594 1.00 88.56 100 THR A N 1
ATOM 762 C CA . THR A 1 100 ? -21.334 -12.514 1.890 1.00 88.56 100 THR A CA 1
ATOM 763 C C . THR A 1 100 ? -22.529 -12.268 2.817 1.00 88.56 100 THR A C 1
ATOM 765 O O . THR A 1 100 ? -23.657 -12.154 2.342 1.00 88.56 100 THR A O 1
ATOM 768 N N . LEU A 1 101 ? -22.316 -12.141 4.134 1.00 89.06 101 LEU A N 1
ATOM 769 C CA . LEU A 1 101 ? -23.387 -11.837 5.088 1.00 89.06 101 LEU A CA 1
ATOM 770 C C . LEU A 1 101 ? -24.009 -10.464 4.818 1.00 89.06 101 LEU A C 1
ATOM 772 O O . LEU A 1 101 ? -23.341 -9.438 4.900 1.00 89.06 101 LEU A O 1
ATOM 776 N N . ASN A 1 102 ? -25.318 -10.416 4.582 1.00 88.25 102 ASN A N 1
ATOM 777 C CA . ASN A 1 102 ? -26.006 -9.172 4.223 1.00 88.25 102 ASN A CA 1
ATOM 778 C C . ASN A 1 102 ? -26.067 -8.148 5.369 1.00 88.25 102 ASN A C 1
ATOM 780 O O . ASN A 1 102 ? -26.078 -6.949 5.104 1.00 88.25 102 ASN A O 1
ATOM 784 N N . VAL A 1 103 ? -26.040 -8.597 6.628 1.00 91.88 103 VAL A N 1
ATOM 785 C CA . VAL A 1 103 ? -26.102 -7.721 7.808 1.00 91.88 103 VAL A CA 1
ATOM 786 C C . VAL A 1 103 ? -24.692 -7.227 8.179 1.00 91.88 103 VAL A C 1
ATOM 788 O O . VAL A 1 103 ? -23.839 -8.062 8.489 1.00 91.88 103 VAL A O 1
ATOM 791 N N . PRO A 1 104 ? -24.419 -5.905 8.180 1.00 85.75 104 PRO A N 1
ATOM 792 C CA . PRO A 1 104 ? -23.076 -5.362 8.420 1.00 85.75 104 PRO A CA 1
ATOM 793 C C . PRO A 1 104 ? -22.444 -5.773 9.756 1.00 85.75 104 PRO A C 1
ATOM 795 O O . PRO A 1 104 ? -21.271 -6.130 9.789 1.00 85.75 104 PRO A O 1
ATOM 798 N N . GLU A 1 105 ? -23.211 -5.769 10.846 1.00 85.81 105 GLU A N 1
ATOM 799 C CA . GLU A 1 105 ? -22.719 -6.108 12.190 1.00 85.81 105 GLU A CA 1
ATOM 800 C C . GLU A 1 105 ? -22.323 -7.584 12.294 1.00 85.81 105 GLU A C 1
ATOM 802 O O . GLU A 1 105 ? -21.219 -7.905 12.729 1.00 85.81 105 GLU A O 1
ATOM 807 N N . GLN A 1 106 ? -23.179 -8.482 11.797 1.00 88.06 106 GLN A N 1
ATOM 808 C CA . GLN A 1 106 ? -22.898 -9.920 11.754 1.00 88.06 106 GLN A CA 1
ATOM 809 C C . GLN A 1 106 ? -21.708 -10.230 10.842 1.00 88.06 106 GLN A C 1
ATOM 811 O O . GLN A 1 106 ? -20.887 -11.091 11.156 1.00 88.06 106 GLN A O 1
ATOM 816 N N . ARG A 1 107 ? -21.586 -9.505 9.722 1.00 88.94 107 ARG A N 1
ATOM 817 C CA . ARG A 1 107 ? -20.423 -9.578 8.833 1.00 88.94 107 ARG A CA 1
ATOM 818 C C . ARG A 1 107 ? -19.156 -9.175 9.575 1.00 88.94 107 ARG A C 1
ATOM 820 O O . ARG A 1 107 ? -18.168 -9.899 9.523 1.00 88.94 107 ARG A O 1
ATOM 827 N N . LEU A 1 108 ? -19.184 -8.054 10.292 1.00 83.69 108 LEU A N 1
ATOM 828 C CA . LEU A 1 108 ? -18.031 -7.559 11.034 1.00 83.69 108 LEU A CA 1
ATOM 829 C C . LEU A 1 108 ? -17.614 -8.519 12.156 1.00 83.69 108 LEU A C 1
ATOM 831 O O . LEU A 1 108 ? -16.427 -8.804 12.303 1.00 83.69 108 LEU A O 1
ATOM 835 N N . GLU A 1 109 ? -18.574 -9.063 12.903 1.00 85.06 109 GLU A N 1
ATOM 836 C CA . GLU A 1 109 ? -18.321 -10.067 13.938 1.00 85.06 109 GLU A CA 1
ATOM 837 C C . GLU A 1 109 ? -17.762 -11.373 13.351 1.00 85.06 109 GLU A C 1
ATOM 839 O O . GLU A 1 109 ? -16.849 -11.982 13.908 1.00 85.06 109 GLU A O 1
ATOM 844 N N . ALA A 1 110 ? -18.265 -11.812 12.195 1.00 85.88 110 ALA A N 1
ATOM 845 C CA . ALA A 1 110 ? -17.725 -12.981 11.512 1.00 85.88 110 ALA A CA 1
ATOM 846 C C . ALA A 1 110 ? -16.292 -12.736 11.008 1.00 85.88 110 ALA A C 1
ATOM 848 O O . ALA A 1 110 ? -15.443 -13.617 11.132 1.00 85.88 110 ALA A O 1
ATOM 849 N N . LEU A 1 111 ? -16.001 -11.541 10.481 1.00 83.06 111 LEU A N 1
ATOM 850 C CA . LEU A 1 111 ? -14.675 -11.163 9.981 1.00 83.06 111 LEU A CA 1
ATOM 851 C C . LEU A 1 111 ? -13.650 -10.934 11.099 1.00 83.06 111 LEU A C 1
ATOM 853 O O . LEU A 1 111 ? -12.464 -11.211 10.900 1.00 83.06 111 LEU A O 1
ATOM 857 N N . SER A 1 112 ? -14.084 -10.484 12.279 1.00 81.00 112 SER A N 1
ATOM 858 C CA . SER A 1 112 ? -13.194 -10.271 13.427 1.00 81.00 112 SER A CA 1
ATOM 859 C C . SER A 1 112 ? -12.568 -11.576 13.927 1.00 81.00 112 SER A C 1
ATOM 861 O O . SER A 1 112 ? -11.401 -11.587 14.319 1.00 81.00 112 SER A O 1
ATOM 863 N N . LYS A 1 113 ? -13.276 -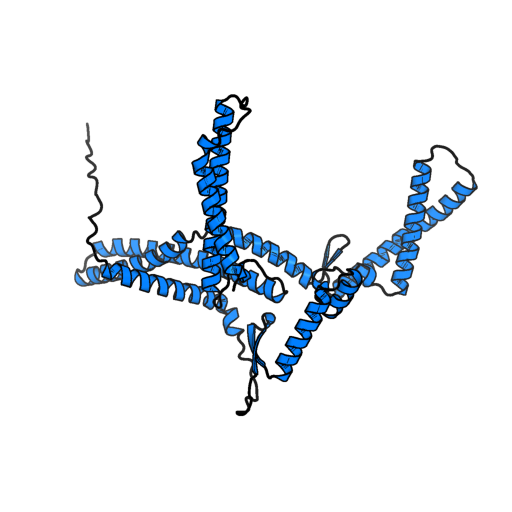12.709 13.797 1.00 82.69 113 LYS A N 1
ATOM 864 C CA . LYS A 1 113 ? -12.750 -14.055 14.105 1.00 82.69 113 LYS A CA 1
ATOM 865 C C . LYS A 1 113 ? -11.519 -14.418 13.271 1.00 82.69 113 LYS A C 1
ATOM 867 O O . LYS A 1 113 ? -10.676 -15.182 13.734 1.00 82.69 113 LYS A O 1
ATOM 872 N N . TYR A 1 114 ? -11.393 -13.846 12.075 1.00 78.31 114 TYR A N 1
ATOM 873 C CA . TYR A 1 114 ? -10.253 -14.045 11.177 1.00 78.31 114 TYR A CA 1
ATOM 874 C C . TYR A 1 114 ? -9.181 -12.958 11.312 1.00 78.31 114 TYR A C 1
ATOM 876 O O . TYR A 1 114 ? -8.231 -12.947 10.535 1.00 78.31 114 TYR A O 1
ATOM 884 N N . LYS A 1 115 ? -9.325 -12.031 12.272 1.00 73.56 115 LYS A N 1
ATOM 885 C CA . LYS A 1 115 ? -8.402 -10.909 12.533 1.00 73.56 115 LYS A CA 1
ATOM 886 C C . LYS A 1 115 ? -8.176 -9.953 11.360 1.00 73.56 115 LYS A C 1
ATOM 888 O O . LYS A 1 115 ? -7.354 -9.048 11.453 1.00 73.56 115 LYS A O 1
ATOM 893 N N . ILE A 1 116 ? -8.940 -10.081 10.277 1.00 70.88 116 ILE A N 1
ATOM 894 C CA . ILE A 1 116 ? -8.832 -9.192 9.111 1.00 70.88 116 ILE A CA 1
ATOM 895 C C . ILE A 1 116 ? -9.193 -7.757 9.493 1.00 70.88 116 ILE A C 1
ATOM 897 O O . ILE A 1 116 ? -8.625 -6.801 8.974 1.00 70.88 116 ILE A O 1
ATOM 901 N N . THR A 1 117 ? -10.091 -7.593 10.462 1.00 73.31 117 THR A N 1
ATOM 902 C CA . THR A 1 117 ? -10.515 -6.284 10.953 1.00 73.31 117 THR A CA 1
ATOM 903 C C . THR A 1 117 ? -9.421 -5.542 11.722 1.00 73.31 117 THR A C 1
ATOM 905 O O . THR A 1 117 ? -9.515 -4.327 11.828 1.00 73.31 117 THR A O 1
ATOM 908 N N . GLU A 1 118 ? -8.376 -6.210 12.230 1.00 73.25 118 GLU A N 1
ATOM 909 C CA . GLU A 1 118 ? -7.304 -5.565 13.017 1.00 73.25 118 GLU A CA 1
ATOM 910 C C . GLU A 1 118 ? -6.472 -4.567 12.190 1.00 73.25 118 GLU A C 1
ATOM 912 O O . GLU A 1 118 ? -5.881 -3.634 12.737 1.00 73.25 118 GLU A O 1
ATOM 917 N N . LEU A 1 119 ? -6.442 -4.734 10.863 1.00 73.00 119 LEU A N 1
ATOM 918 C CA . LEU A 1 119 ? -5.804 -3.789 9.944 1.00 73.00 119 LEU A CA 1
ATOM 919 C C . LEU A 1 119 ? -6.688 -2.571 9.654 1.00 73.00 119 LEU A C 1
ATOM 921 O O . LEU A 1 119 ? -6.169 -1.481 9.438 1.00 73.00 119 LEU A O 1
ATOM 925 N N . PHE A 1 120 ? -8.011 -2.721 9.688 1.00 73.06 120 PHE A N 1
ATOM 926 C CA . PHE A 1 120 ? -8.945 -1.676 9.247 1.00 73.06 120 PHE A CA 1
ATOM 927 C C . PHE A 1 120 ? -9.629 -0.937 10.398 1.00 73.06 120 PHE A C 1
ATOM 929 O O . PHE A 1 120 ? -10.077 0.193 10.219 1.00 73.06 120 PHE A O 1
ATOM 936 N N . LEU A 1 121 ? -9.685 -1.544 11.584 1.00 80.06 121 LEU A N 1
ATOM 937 C CA . LEU A 1 121 ? -10.266 -0.955 12.780 1.00 80.06 121 LEU A CA 1
ATOM 938 C C . LEU A 1 121 ? -9.172 -0.574 13.768 1.00 80.06 121 LEU A C 1
ATOM 940 O O . LEU A 1 121 ? -8.336 -1.387 14.159 1.00 80.06 121 LEU A O 1
ATOM 944 N N . THR A 1 122 ? -9.180 0.685 14.181 1.00 82.06 122 THR A N 1
ATOM 945 C CA . THR A 1 122 ? -8.362 1.156 15.296 1.00 82.06 122 THR A CA 1
ATOM 946 C C . THR A 1 122 ? -9.068 0.818 16.605 1.00 82.06 122 THR A C 1
ATOM 948 O O . THR A 1 122 ? -10.267 1.095 16.704 1.00 82.06 122 THR A O 1
ATOM 951 N N . PRO A 1 123 ? -8.379 0.257 17.612 1.00 83.44 123 PRO A N 1
ATOM 952 C CA . PRO A 1 123 ? -8.964 0.124 18.938 1.00 83.44 123 PRO A CA 1
ATOM 953 C C . PRO A 1 123 ? -9.338 1.498 19.497 1.00 83.44 123 PRO A C 1
ATOM 955 O O . PRO A 1 123 ? -8.684 2.506 19.207 1.00 83.44 123 PRO A O 1
ATOM 958 N N . ASP A 1 124 ? -10.385 1.522 20.316 1.00 86.69 124 ASP A N 1
ATOM 959 C CA . ASP A 1 124 ? -10.746 2.720 21.062 1.00 86.69 124 ASP A CA 1
ATOM 960 C C . ASP A 1 124 ? -9.645 3.070 22.076 1.00 86.69 124 ASP A C 1
ATOM 962 O O . ASP A 1 124 ? -9.033 2.187 22.681 1.00 86.69 124 ASP A O 1
ATOM 966 N N . MET A 1 125 ? -9.379 4.362 22.282 1.00 87.81 125 MET A N 1
ATOM 967 C CA . MET A 1 125 ? -8.315 4.795 23.193 1.00 87.81 125 MET A CA 1
ATOM 968 C C . MET A 1 125 ? -8.535 4.280 24.617 1.00 87.81 125 MET A C 1
ATOM 970 O O . MET A 1 125 ? -7.570 3.926 25.292 1.00 87.81 125 MET A O 1
ATOM 974 N N . PHE A 1 126 ? -9.784 4.188 25.068 1.00 90.38 126 PHE A N 1
ATOM 975 C CA . PHE A 1 126 ? -10.115 3.799 26.434 1.00 90.38 126 PHE A CA 1
ATOM 976 C C . PHE A 1 126 ? -10.275 2.287 26.599 1.00 90.38 126 PHE A C 1
ATOM 978 O O . PHE A 1 126 ? -10.330 1.815 27.732 1.00 90.38 126 PHE A O 1
ATOM 985 N N . SER A 1 127 ? -10.202 1.492 25.522 1.00 89.31 127 SER A N 1
ATOM 986 C CA . SER A 1 127 ? -10.172 0.023 25.626 1.00 89.31 127 SER A CA 1
ATOM 987 C C . SER A 1 127 ? -8.901 -0.509 26.308 1.00 89.31 127 SER A C 1
ATOM 989 O O . SER A 1 127 ? -8.793 -1.696 26.606 1.00 89.31 127 SER A O 1
ATOM 991 N N . PHE A 1 128 ? -7.901 0.351 26.523 1.00 92.12 128 PHE A N 1
ATOM 992 C CA . PHE A 1 128 ? -6.672 0.044 27.262 1.00 92.12 128 PHE A CA 1
ATOM 993 C C . PHE A 1 128 ? -6.808 0.261 28.779 1.00 92.12 128 PHE A C 1
ATOM 995 O O . PHE A 1 128 ? -5.884 -0.059 29.537 1.00 92.12 128 PHE A O 1
ATOM 1002 N N . LEU A 1 129 ? -7.945 0.798 29.223 1.00 93.56 129 LEU A N 1
ATOM 1003 C CA . LEU A 1 129 ? -8.325 0.894 30.625 1.00 93.56 129 LEU A CA 1
ATOM 1004 C C . LEU A 1 129 ? -9.033 -0.387 31.087 1.00 93.56 129 LEU A C 1
ATOM 1006 O O . LEU A 1 129 ? -9.594 -1.126 30.280 1.00 93.56 129 LEU A O 1
ATOM 1010 N N . THR A 1 130 ? -8.998 -0.649 32.389 1.00 94.88 130 THR A N 1
ATOM 1011 C CA . THR A 1 130 ? -9.798 -1.704 33.030 1.00 94.88 130 THR A CA 1
ATOM 1012 C C . THR A 1 130 ? -11.280 -1.331 33.026 1.00 94.88 130 THR A C 1
ATOM 1014 O O . THR A 1 130 ? -11.619 -0.156 32.913 1.00 94.88 130 THR A O 1
ATOM 1017 N N . ASP A 1 131 ? -12.176 -2.301 33.208 1.00 93.31 131 ASP A N 1
ATOM 1018 C CA . ASP A 1 131 ? -13.627 -2.052 33.197 1.00 93.31 131 ASP A CA 1
ATOM 1019 C C . ASP A 1 131 ? -14.062 -1.003 34.234 1.00 93.31 131 ASP A C 1
ATOM 1021 O O . ASP A 1 131 ? -14.923 -0.166 33.958 1.00 93.31 131 ASP A O 1
ATOM 1025 N N . ALA A 1 132 ? -13.425 -1.001 35.411 1.00 94.31 132 ALA A N 1
ATOM 1026 C CA . ALA A 1 132 ? -13.673 -0.011 36.457 1.00 94.31 132 ALA A CA 1
ATOM 1027 C C . ALA A 1 132 ? -13.249 1.402 36.022 1.00 94.31 132 ALA A C 1
ATOM 1029 O O . ALA A 1 132 ? -14.021 2.346 36.159 1.00 94.31 132 ALA A O 1
ATOM 1030 N N . GLU A 1 133 ? -12.058 1.541 35.439 1.00 93.81 133 GLU A N 1
ATOM 1031 C CA . GLU A 1 133 ? -11.537 2.818 34.934 1.00 93.81 133 GLU A CA 1
ATOM 1032 C C . GLU A 1 133 ? -12.316 3.313 33.703 1.00 93.81 133 GLU A C 1
ATOM 1034 O O . GLU A 1 133 ? -12.490 4.514 33.524 1.00 93.81 133 GLU A O 1
ATOM 1039 N N . GLN A 1 134 ? -12.815 2.409 32.853 1.00 91.94 134 GLN A N 1
ATOM 1040 C CA . GLN A 1 134 ? -13.691 2.765 31.733 1.00 91.94 134 GLN A CA 1
ATOM 1041 C C . GLN A 1 134 ? -15.046 3.273 32.222 1.00 91.94 134 GLN A C 1
ATOM 1043 O O . GLN A 1 134 ? -15.588 4.232 31.669 1.00 91.94 134 GLN A O 1
ATOM 1048 N N . LYS A 1 135 ? -15.607 2.634 33.255 1.00 94.00 135 LYS A N 1
ATOM 1049 C CA . LYS A 1 135 ? -16.838 3.098 33.893 1.00 94.00 135 LYS A CA 1
ATOM 1050 C C . LYS A 1 135 ? -16.629 4.478 34.516 1.00 94.00 135 LYS A C 1
ATOM 1052 O O . LYS A 1 135 ? -17.412 5.380 34.240 1.00 94.00 135 LYS A O 1
ATOM 1057 N N . GLU A 1 136 ? -15.536 4.652 35.256 1.00 93.56 136 GLU A N 1
ATOM 1058 C CA . GLU A 1 136 ? -15.145 5.939 35.835 1.00 93.56 136 GLU A CA 1
ATOM 1059 C C . GLU A 1 136 ? -14.981 7.009 34.747 1.00 93.56 136 GLU A C 1
ATOM 1061 O O . GLU A 1 136 ? -15.543 8.093 34.860 1.00 93.56 136 GLU A O 1
ATOM 1066 N N . TYR A 1 137 ? -14.287 6.696 33.650 1.00 92.31 137 TYR A N 1
ATOM 1067 C CA . TYR A 1 137 ? -14.129 7.610 32.521 1.00 92.31 137 TYR A CA 1
ATOM 1068 C C . TYR A 1 137 ? -15.480 8.086 31.972 1.00 92.31 137 TYR A C 1
ATOM 1070 O O . TYR A 1 137 ? -15.670 9.286 31.788 1.00 92.31 137 TYR A O 1
ATOM 1078 N N . LYS A 1 138 ? -16.433 7.169 31.754 1.00 92.56 138 LYS A N 1
ATOM 1079 C CA . LYS A 1 138 ? -17.779 7.510 31.263 1.00 92.56 138 LYS A CA 1
ATOM 1080 C C . LYS A 1 138 ? -18.544 8.393 32.249 1.00 92.56 138 LYS A C 1
ATOM 1082 O O . LYS A 1 138 ? -19.211 9.332 31.826 1.00 92.56 138 LYS A O 1
ATOM 1087 N N . GLU A 1 139 ? -18.443 8.113 33.546 1.00 92.75 139 GLU A N 1
ATOM 1088 C CA . GLU A 1 139 ? -19.074 8.921 34.595 1.00 92.75 139 GLU A CA 1
ATOM 1089 C C . GLU A 1 139 ? -18.493 10.342 34.632 1.00 92.75 139 GLU A C 1
ATOM 1091 O O . GLU A 1 139 ? -19.246 11.314 34.595 1.00 92.75 139 GLU A O 1
ATOM 1096 N N . GLN A 1 140 ? -17.164 10.479 34.612 1.00 90.25 140 GLN A N 1
ATOM 1097 C CA . GLN A 1 140 ? -16.502 11.787 34.628 1.00 90.25 140 GLN A CA 1
ATOM 1098 C C . GLN A 1 140 ? -16.726 12.568 33.327 1.00 90.25 140 GLN A C 1
ATOM 1100 O O . GLN A 1 140 ? -16.960 13.775 33.360 1.00 90.25 140 GLN A O 1
ATOM 1105 N N . GLN A 1 141 ? -16.719 11.892 32.174 1.00 90.19 141 GLN A N 1
ATOM 1106 C CA . GLN A 1 141 ? -17.030 12.513 30.887 1.00 90.19 141 GLN A CA 1
ATOM 1107 C C . GLN A 1 141 ? -18.469 13.039 30.852 1.00 90.19 141 GLN A C 1
ATOM 1109 O O . GLN A 1 141 ? -18.702 14.121 30.317 1.00 90.19 141 GLN A O 1
ATOM 1114 N N . LYS A 1 142 ? -19.418 12.311 31.453 1.00 90.88 142 LYS A N 1
ATOM 1115 C CA . LYS A 1 142 ? -20.805 12.761 31.575 1.00 90.88 142 LYS A CA 1
ATOM 1116 C C . LYS A 1 142 ? -20.913 14.030 32.423 1.00 90.88 142 LYS A C 1
ATOM 1118 O O . LYS A 1 142 ? -21.564 14.968 31.990 1.00 90.88 142 LYS A O 1
ATOM 1123 N N . ILE A 1 143 ? -20.218 14.100 33.563 1.00 86.94 143 ILE A N 1
ATOM 1124 C CA . ILE A 1 143 ? -20.174 15.320 34.391 1.00 86.94 143 ILE A CA 1
ATOM 1125 C C . ILE A 1 143 ? -19.655 16.504 33.565 1.00 86.94 143 ILE A C 1
ATOM 1127 O O . ILE A 1 143 ? -20.284 17.555 33.539 1.00 86.94 143 ILE A O 1
ATOM 1131 N N . VAL A 1 144 ? -18.544 16.328 32.841 1.00 85.31 144 VAL A N 1
ATOM 1132 C CA . VAL A 1 144 ? -17.980 17.386 31.984 1.00 85.31 144 VAL A CA 1
ATOM 1133 C C . VAL A 1 144 ? -18.975 17.823 30.901 1.00 85.31 144 VAL A C 1
ATOM 1135 O O . VAL A 1 144 ? -19.162 19.021 30.697 1.00 85.31 144 VAL A O 1
ATOM 1138 N N . HIS A 1 145 ? -19.623 16.870 30.225 1.00 87.44 145 HIS A N 1
ATOM 1139 C CA . HIS A 1 145 ? -20.612 17.145 29.182 1.00 87.44 145 HIS A CA 1
ATOM 1140 C C . HIS A 1 145 ? -21.828 17.903 29.726 1.00 87.44 145 HIS A C 1
ATOM 1142 O O . HIS A 1 145 ? -22.181 18.947 29.184 1.00 87.44 145 HIS A O 1
ATOM 1148 N N . ASP A 1 146 ? -22.430 17.415 30.812 1.00 85.44 146 ASP A N 1
ATOM 1149 C CA . ASP A 1 146 ? -23.639 17.992 31.404 1.00 85.44 146 ASP A CA 1
ATOM 1150 C C . ASP A 1 146 ? -23.386 19.438 31.874 1.00 85.44 146 ASP A C 1
ATOM 1152 O O . ASP A 1 146 ? -24.208 20.324 31.631 1.00 85.44 146 ASP A O 1
ATOM 1156 N N . VAL A 1 147 ? -22.209 19.710 32.461 1.00 80.06 147 VAL A N 1
ATOM 1157 C CA . VAL A 1 147 ? -21.796 21.069 32.856 1.00 80.06 147 VAL A CA 1
ATOM 1158 C C . VAL A 1 147 ? -21.646 21.980 31.634 1.00 80.06 147 VAL A C 1
ATOM 1160 O O . VAL A 1 147 ? -22.126 23.113 31.652 1.00 80.06 147 VAL A O 1
ATOM 1163 N N . MET A 1 148 ? -20.981 21.507 30.573 1.00 77.62 148 MET A N 1
ATOM 1164 C CA . MET A 1 148 ? -20.762 22.291 29.350 1.00 77.62 148 MET A CA 1
ATOM 1165 C C . MET A 1 148 ? -22.081 22.593 28.629 1.00 77.62 148 MET A C 1
ATOM 1167 O O . MET A 1 148 ? -22.296 23.718 28.180 1.00 77.62 148 MET A O 1
ATOM 1171 N N . GLU A 1 149 ? -22.984 21.616 28.546 1.00 81.75 149 GLU A N 1
ATOM 1172 C CA . GLU A 1 149 ? -24.300 21.776 27.928 1.00 81.75 149 GLU A CA 1
ATOM 1173 C C . GLU A 1 149 ? -25.171 22.765 28.716 1.00 81.75 149 GLU A C 1
ATOM 1175 O O . GLU A 1 149 ? -25.834 23.621 28.130 1.00 81.75 149 GLU A O 1
ATOM 1180 N N . GLU A 1 150 ? -25.146 22.706 30.050 1.00 76.62 150 GLU A N 1
ATOM 1181 C CA . GLU A 1 150 ? -25.870 23.658 30.893 1.00 76.62 150 GLU A CA 1
ATOM 1182 C C . GLU A 1 150 ? -25.296 25.079 30.804 1.00 76.62 150 GLU A C 1
ATOM 1184 O O . GLU A 1 150 ? -26.062 26.042 30.718 1.00 76.62 150 GLU A O 1
ATOM 1189 N N . GLN A 1 151 ? -23.969 25.230 30.744 1.00 72.12 151 GLN A N 1
ATOM 1190 C CA . GLN A 1 151 ? -23.333 26.524 30.473 1.00 72.12 151 GLN A CA 1
ATOM 1191 C C . GLN A 1 151 ? -23.754 27.080 29.107 1.00 72.12 151 GLN A C 1
ATOM 1193 O O . GLN A 1 151 ? -24.116 28.252 29.010 1.00 72.12 151 GLN A O 1
ATOM 1198 N N . GLN A 1 152 ? -23.781 26.242 28.067 1.00 71.62 152 GLN A N 1
ATOM 1199 C CA . GLN A 1 152 ? -24.186 26.659 26.726 1.00 71.62 152 GLN A CA 1
ATOM 1200 C C . GLN A 1 152 ? -25.672 27.042 26.656 1.00 71.62 152 GLN A C 1
ATOM 1202 O O . GLN A 1 152 ? -26.011 28.042 26.024 1.00 71.62 152 GLN A O 1
ATOM 1207 N N . ARG A 1 153 ? -26.561 26.303 27.339 1.00 73.50 153 ARG A N 1
ATOM 1208 C CA . ARG A 1 153 ? -27.985 26.667 27.464 1.00 73.50 153 ARG A CA 1
ATOM 1209 C C . ARG A 1 153 ? -28.162 28.052 28.079 1.00 73.50 153 ARG A C 1
ATOM 1211 O O . ARG A 1 153 ? -28.911 28.852 27.538 1.00 73.50 153 ARG A O 1
ATOM 1218 N N . LYS A 1 154 ? -27.419 28.373 29.140 1.00 67.81 154 LYS A N 1
ATOM 1219 C CA . LYS A 1 154 ? -27.494 29.681 29.817 1.00 67.81 154 LYS A CA 1
ATOM 1220 C C . LYS A 1 154 ? -26.940 30.844 29.001 1.00 67.81 154 LYS A C 1
ATOM 1222 O O . LYS A 1 154 ? -27.385 31.968 29.184 1.00 67.81 154 LYS A O 1
ATOM 1227 N N . ILE A 1 155 ? -25.964 30.589 28.130 1.00 66.56 155 ILE A N 1
ATOM 1228 C CA . ILE A 1 155 ? -25.464 31.593 27.178 1.00 66.56 155 ILE A CA 1
ATOM 1229 C C . ILE A 1 155 ? -26.517 31.866 26.095 1.00 66.56 155 ILE A C 1
ATOM 1231 O O . ILE A 1 155 ? -26.665 33.003 25.660 1.00 66.56 155 ILE A O 1
ATOM 1235 N N . ASN A 1 156 ? -27.256 30.835 25.678 1.00 68.12 156 ASN A N 1
ATOM 1236 C CA . ASN A 1 156 ? -28.275 30.941 24.636 1.00 68.12 156 ASN A CA 1
ATOM 1237 C C . ASN A 1 156 ? -29.625 31.480 25.162 1.00 68.12 156 ASN A C 1
ATOM 1239 O O . ASN A 1 156 ? -30.372 32.097 24.408 1.00 68.12 156 ASN A O 1
ATOM 1243 N N . GLU A 1 157 ? -29.947 31.249 26.437 1.00 66.75 157 GLU A N 1
ATOM 1244 C CA . GLU A 1 157 ? -31.125 31.781 27.130 1.00 66.75 157 GLU A CA 1
ATOM 1245 C C . GLU A 1 157 ? -30.763 33.095 27.841 1.00 66.75 157 GLU A C 1
ATOM 1247 O O . GLU A 1 157 ? -30.464 33.123 29.036 1.00 66.75 157 GLU A O 1
ATOM 1252 N N . GLU A 1 158 ? -30.777 34.211 27.110 1.00 52.25 158 GLU A N 1
ATOM 1253 C CA . GLU A 1 158 ? -30.635 35.541 27.709 1.00 52.25 158 GLU A CA 1
ATOM 1254 C C . GLU A 1 158 ? -31.731 35.778 28.777 1.00 52.25 158 GLU A C 1
ATOM 1256 O O . GLU A 1 158 ? -32.880 36.084 28.462 1.00 52.25 158 GLU A O 1
ATOM 1261 N N . GLY A 1 159 ? -31.375 35.686 30.065 1.00 54.00 159 GLY A N 1
ATOM 1262 C CA . GLY A 1 159 ? -32.030 36.490 31.105 1.00 54.00 159 GLY A CA 1
ATOM 1263 C C . GLY A 1 159 ? -33.011 35.837 32.092 1.00 54.00 159 GLY A C 1
ATOM 1264 O O . GLY A 1 159 ? -33.783 36.580 32.693 1.00 54.00 159 GLY A O 1
ATOM 1265 N N . PHE A 1 160 ? -32.979 34.526 32.367 1.00 45.31 160 PHE A N 1
ATOM 1266 C CA . PHE A 1 160 ? -33.781 33.945 33.469 1.00 45.31 160 PHE A CA 1
ATOM 1267 C C . PHE A 1 160 ? -32.929 33.211 34.525 1.00 45.31 160 PHE A C 1
ATOM 1269 O O . PHE A 1 160 ? -32.799 31.989 34.540 1.00 45.31 160 PHE A O 1
ATOM 1276 N N . PHE A 1 161 ? -32.347 33.965 35.466 1.00 52.84 161 PHE A N 1
ATOM 1277 C CA . PHE A 1 161 ? -31.594 33.411 36.601 1.00 52.84 161 PHE A CA 1
ATOM 1278 C C . PHE A 1 161 ? -32.511 33.090 37.796 1.00 52.84 161 PHE A C 1
ATOM 1280 O O . PHE A 1 161 ? -32.662 33.891 38.719 1.00 52.84 161 PHE A O 1
ATOM 1287 N N . ASN A 1 162 ? -33.094 31.889 37.832 1.00 59.19 162 ASN A N 1
ATOM 1288 C CA . ASN A 1 162 ? -33.722 31.370 39.055 1.00 59.19 162 ASN A CA 1
ATOM 1289 C C . ASN A 1 162 ? -32.642 30.851 40.031 1.00 59.19 162 ASN A C 1
ATOM 1291 O O . ASN A 1 162 ? -31.730 30.135 39.617 1.00 59.19 162 ASN A O 1
ATOM 1295 N N . ARG A 1 163 ? -32.749 31.153 41.341 1.00 55.47 163 ARG A N 1
ATOM 1296 C CA . ARG A 1 163 ? -31.744 30.770 42.372 1.00 55.47 163 ARG A CA 1
ATOM 1297 C C . ARG A 1 163 ? -31.403 29.276 42.392 1.00 55.47 163 ARG A C 1
ATOM 1299 O O . ARG A 1 163 ? -30.255 28.927 42.640 1.00 55.47 163 ARG A O 1
ATOM 1306 N N . ALA A 1 164 ? -32.375 28.408 42.110 1.00 53.97 164 ALA A N 1
ATOM 1307 C CA . ALA A 1 164 ? -32.151 26.964 42.028 1.00 53.97 164 ALA A CA 1
ATOM 1308 C C . ALA A 1 164 ? -31.190 26.587 40.882 1.00 53.97 164 ALA A C 1
ATOM 1310 O O . ALA A 1 164 ? -30.299 25.766 41.076 1.00 53.97 164 ALA A O 1
ATOM 1311 N N . GLY A 1 165 ? -31.307 27.251 39.726 1.00 57.75 165 GLY A N 1
ATOM 1312 C CA . GLY A 1 165 ? -30.422 27.039 38.577 1.00 57.75 165 GLY A CA 1
ATOM 1313 C C . GLY A 1 165 ? -29.020 27.630 38.763 1.00 57.75 165 GLY A C 1
ATOM 1314 O O . GLY A 1 165 ? -28.065 27.146 38.160 1.00 57.75 165 GLY A O 1
ATOM 1315 N N . VAL A 1 166 ? -28.863 28.658 39.606 1.00 58.69 166 VAL A N 1
ATOM 1316 C CA . VAL A 1 166 ? -27.540 29.192 39.990 1.00 58.69 166 VAL A CA 1
ATOM 1317 C C . VAL A 1 166 ? -26.830 28.222 40.933 1.00 58.69 166 VAL A C 1
ATOM 1319 O O . VAL A 1 166 ? -25.704 27.832 40.648 1.00 58.69 166 VAL A O 1
ATOM 1322 N N . ALA A 1 167 ? -27.512 27.748 41.979 1.00 58.56 167 ALA A N 1
ATOM 1323 C CA . ALA A 1 167 ? -26.939 26.805 42.941 1.00 58.56 167 ALA A CA 1
ATOM 1324 C C . ALA A 1 167 ? -26.546 25.461 42.299 1.00 58.56 167 ALA A C 1
ATOM 1326 O O . ALA A 1 167 ? -25.472 24.929 42.574 1.00 58.56 167 ALA A O 1
ATOM 1327 N N . GLN A 1 168 ? -27.385 24.930 41.402 1.00 58.38 168 GLN A N 1
ATOM 1328 C CA . GLN A 1 168 ? -27.088 23.695 40.670 1.00 58.38 168 GLN A CA 1
ATOM 1329 C C . GLN A 1 168 ? -25.858 23.856 39.763 1.00 58.38 168 GLN A C 1
ATOM 1331 O O . GLN A 1 168 ? -24.984 22.994 39.739 1.00 58.38 168 GLN A O 1
ATOM 1336 N N . SER A 1 169 ? -25.731 25.003 39.098 1.00 57.88 169 SER A N 1
ATOM 1337 C CA . SER A 1 169 ? -24.596 25.321 38.231 1.00 57.88 169 SER A CA 1
ATOM 1338 C C . SER A 1 169 ? -23.309 25.653 38.972 1.00 57.88 169 SER A C 1
ATOM 1340 O O . SER A 1 169 ? -22.243 25.361 38.443 1.00 57.88 169 SER A O 1
ATOM 1342 N N . GLU A 1 170 ? -23.375 26.244 40.164 1.00 62.66 170 GLU A N 1
ATOM 1343 C CA . GLU A 1 170 ? -22.209 26.424 41.035 1.00 62.66 170 GLU A CA 1
ATOM 1344 C C . GLU A 1 170 ? -21.718 25.077 41.582 1.00 62.66 170 GLU A C 1
ATOM 1346 O O . GLU A 1 170 ? -20.512 24.825 41.576 1.00 62.66 170 GLU A O 1
ATOM 1351 N N . MET A 1 171 ? -22.631 24.171 41.965 1.00 61.44 171 MET A N 1
ATOM 1352 C CA . MET A 1 171 ? -22.275 22.794 42.337 1.00 61.44 171 MET A CA 1
ATOM 1353 C C . MET A 1 171 ? -21.591 22.057 41.179 1.00 61.44 171 MET A C 1
ATOM 1355 O O . MET A 1 171 ? -20.477 21.562 41.341 1.00 61.44 171 MET A O 1
ATOM 1359 N N . LEU A 1 172 ? -22.211 22.046 39.996 1.00 60.81 172 LEU A N 1
ATOM 1360 C CA . LEU A 1 172 ? -21.680 21.404 38.788 1.00 60.81 172 LEU A CA 1
ATOM 1361 C C . LEU A 1 172 ? -20.336 22.017 38.342 1.00 60.81 172 LEU A C 1
ATOM 1363 O O . LEU A 1 172 ? -19.401 21.290 38.002 1.00 60.81 172 LEU A O 1
ATOM 1367 N N . ALA A 1 173 ? -20.184 23.342 38.415 1.00 65.75 173 ALA A N 1
ATOM 1368 C CA . ALA A 1 173 ? -18.923 24.021 38.107 1.00 65.75 173 ALA A CA 1
ATOM 1369 C C . ALA A 1 173 ? -17.811 23.720 39.126 1.00 65.75 173 ALA A C 1
ATOM 1371 O O . ALA A 1 173 ? -16.638 23.754 38.759 1.00 65.75 173 ALA A O 1
ATOM 1372 N N . SER A 1 174 ? -18.147 23.401 40.381 1.00 73.62 174 SER A N 1
ATOM 1373 C CA . SER A 1 174 ? -17.154 23.033 41.400 1.00 73.62 174 SER A CA 1
ATOM 1374 C C . SER A 1 174 ? -16.535 21.649 41.167 1.00 73.62 174 SER A C 1
ATOM 1376 O O . SER A 1 174 ? -15.359 21.431 41.480 1.00 73.62 174 SER A O 1
ATOM 1378 N N . ASP A 1 175 ? -17.295 20.737 40.556 1.00 75.69 175 ASP A N 1
ATOM 1379 C CA . ASP A 1 175 ? -16.846 19.382 40.233 1.00 75.69 175 ASP A CA 1
ATOM 1380 C C . ASP A 1 175 ? -16.178 19.291 38.854 1.00 75.69 175 ASP A C 1
ATOM 1382 O O . ASP A 1 175 ? -15.366 18.392 38.623 1.00 75.69 175 ASP A O 1
ATOM 1386 N N . LEU A 1 176 ? -16.424 20.260 37.963 1.00 82.19 176 LEU A N 1
ATOM 1387 C CA . LEU A 1 176 ? -15.844 20.300 36.618 1.00 82.19 176 LEU A CA 1
ATOM 1388 C C . LEU A 1 176 ? -14.301 20.227 36.602 1.00 82.19 176 LEU A C 1
ATOM 1390 O O . LEU A 1 176 ? -13.778 19.421 35.828 1.00 82.19 176 LEU A O 1
ATOM 1394 N N . PRO A 1 177 ? -13.534 20.982 37.420 1.00 85.94 177 PRO A N 1
ATOM 1395 C CA . PRO A 1 177 ? -12.074 20.883 37.433 1.00 85.94 177 PRO A CA 1
ATOM 1396 C C . PRO A 1 177 ? -11.578 19.496 37.842 1.00 85.94 177 PRO A C 1
ATOM 1398 O O . PRO A 1 177 ? -10.636 18.975 37.242 1.00 85.94 177 PRO A O 1
ATOM 1401 N N . LYS A 1 178 ? -12.226 18.872 38.834 1.00 88.50 178 LYS A N 1
ATOM 1402 C CA . LYS A 1 178 ? -11.876 17.524 39.300 1.00 88.50 178 LYS A CA 1
ATOM 1403 C C . LYS A 1 178 ? -12.191 16.485 38.229 1.00 88.50 178 LYS A C 1
ATOM 1405 O O . LYS A 1 178 ? -11.316 15.694 37.886 1.00 88.50 178 LYS A O 1
ATOM 1410 N N . ALA A 1 179 ? -13.393 16.539 37.655 1.00 87.81 179 ALA A N 1
ATOM 1411 C CA . ALA A 1 179 ? -13.818 15.628 36.599 1.00 87.81 179 ALA A CA 1
ATOM 1412 C C . ALA A 1 179 ? -12.933 15.759 35.352 1.00 87.81 179 ALA A C 1
ATOM 1414 O O . ALA A 1 179 ? -12.443 14.761 34.827 1.00 87.81 179 ALA A O 1
ATOM 1415 N N . SER A 1 180 ? -12.633 16.991 34.932 1.00 88.12 180 SER A N 1
ATOM 1416 C CA . SER A 1 180 ? -11.749 17.270 33.793 1.00 88.12 180 SER A CA 1
ATOM 1417 C C . SER A 1 180 ? -10.329 16.755 34.030 1.00 88.12 180 SER A C 1
ATOM 1419 O O . SER A 1 180 ? -9.754 16.102 33.159 1.00 88.12 180 SER A O 1
ATOM 1421 N N . THR A 1 181 ? -9.775 16.991 35.225 1.00 92.38 181 THR A N 1
ATOM 1422 C CA . THR A 1 181 ? -8.454 16.466 35.607 1.00 92.38 181 THR A CA 1
ATOM 1423 C C . THR A 1 181 ? -8.451 14.944 35.552 1.00 92.38 181 THR A C 1
ATOM 1425 O O . THR A 1 181 ? -7.562 14.345 34.948 1.00 92.38 181 THR A O 1
ATOM 1428 N N . ARG A 1 182 ? -9.494 14.309 36.094 1.00 92.50 182 ARG A N 1
ATOM 1429 C CA . ARG A 1 182 ? -9.593 12.853 36.128 1.00 92.50 182 ARG A CA 1
ATOM 1430 C C . ARG A 1 182 ? -9.731 12.234 34.737 1.00 92.50 182 ARG A C 1
ATOM 1432 O O . ARG A 1 182 ? -9.076 11.237 34.440 1.00 92.50 182 ARG A O 1
ATOM 1439 N N . VAL A 1 183 ? -10.514 12.851 33.852 1.00 91.81 183 VAL A N 1
ATOM 1440 C CA . VAL A 1 183 ? -10.608 12.474 32.432 1.00 91.81 183 VAL A CA 1
ATOM 1441 C C . VAL A 1 183 ? -9.232 12.527 31.758 1.00 91.81 183 VAL A C 1
ATOM 1443 O O . VAL A 1 183 ? -8.868 11.599 31.031 1.00 91.81 183 VAL A O 1
ATOM 1446 N N . LEU A 1 184 ? -8.438 13.573 32.017 1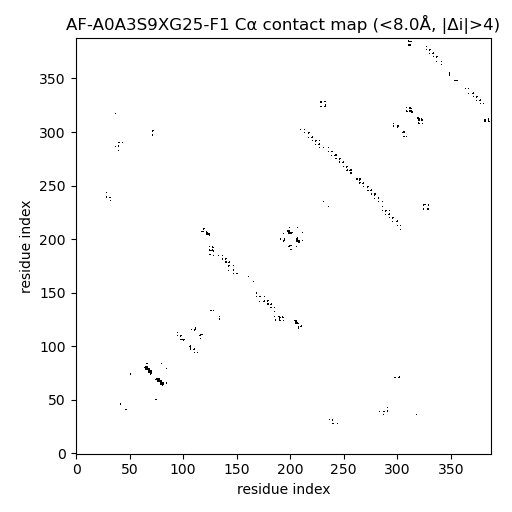.00 92.12 184 LEU A N 1
ATOM 1447 C CA . LEU A 1 184 ? -7.085 13.712 31.468 1.00 92.12 184 LEU A CA 1
ATOM 1448 C C . LEU A 1 184 ? -6.106 12.674 32.033 1.00 92.12 184 LEU A C 1
ATOM 1450 O O . LEU A 1 184 ? -5.294 12.132 31.279 1.00 92.12 184 LEU A O 1
ATOM 1454 N N . GLU A 1 185 ? -6.187 12.358 33.324 1.00 94.50 185 GLU A N 1
ATOM 1455 C CA . GLU A 1 185 ? -5.384 11.303 33.954 1.00 94.50 185 GLU A CA 1
ATOM 1456 C C . GLU A 1 185 ? -5.685 9.930 33.351 1.00 94.50 185 GLU A C 1
ATOM 1458 O O . GLU A 1 185 ? -4.767 9.228 32.923 1.00 94.50 185 GLU A O 1
ATOM 1463 N N . LEU A 1 186 ? -6.968 9.564 33.255 1.00 94.25 186 LEU A N 1
ATOM 1464 C CA . LEU A 1 186 ? -7.409 8.298 32.666 1.00 94.25 186 LEU A CA 1
ATOM 1465 C C . LEU A 1 186 ? -6.999 8.203 31.194 1.00 94.25 186 LEU A C 1
ATOM 1467 O O . LEU A 1 186 ? -6.499 7.169 30.750 1.00 94.25 186 LEU A O 1
ATOM 1471 N N . ARG A 1 187 ? -7.115 9.303 30.445 1.00 92.62 187 ARG A N 1
ATOM 1472 C CA . ARG A 1 187 ? -6.618 9.385 29.069 1.00 92.62 187 ARG A CA 1
ATOM 1473 C C . ARG A 1 187 ? -5.105 9.182 28.995 1.00 92.62 187 ARG A C 1
ATOM 1475 O O . ARG A 1 187 ? -4.626 8.422 28.156 1.00 92.62 187 ARG A O 1
ATOM 1482 N N . THR A 1 188 ? -4.345 9.826 29.875 1.00 93.88 188 THR A N 1
ATOM 1483 C CA . THR A 1 188 ? -2.880 9.699 29.927 1.00 93.88 188 THR A CA 1
ATOM 1484 C C . THR A 1 188 ? -2.461 8.269 30.258 1.00 93.88 188 THR A C 1
ATOM 1486 O O . THR A 1 188 ? -1.562 7.720 29.620 1.00 93.88 188 THR A O 1
ATOM 1489 N N . LEU A 1 189 ? -3.156 7.631 31.197 1.00 95.38 189 LEU A N 1
ATOM 1490 C CA . LEU A 1 189 ? -2.935 6.241 31.575 1.00 95.38 189 LEU A CA 1
ATOM 1491 C C . LEU A 1 189 ? -3.241 5.282 30.419 1.00 95.38 189 LEU A C 1
ATOM 1493 O O . LEU A 1 189 ? -2.447 4.383 30.130 1.00 95.38 189 LEU A O 1
ATOM 1497 N N . ALA A 1 190 ? -4.352 5.502 29.714 1.00 94.00 190 ALA A N 1
ATOM 1498 C CA . ALA A 1 190 ? -4.717 4.730 28.533 1.00 94.00 190 ALA A CA 1
ATOM 1499 C C . ALA A 1 190 ? -3.647 4.848 27.434 1.00 94.00 190 ALA A C 1
ATOM 1501 O O . ALA A 1 190 ? -3.194 3.838 26.894 1.00 94.00 190 ALA A O 1
ATOM 1502 N N . ILE A 1 191 ? -3.165 6.070 27.177 1.00 93.50 191 ILE A N 1
ATOM 1503 C CA . ILE A 1 191 ? -2.066 6.359 26.246 1.00 93.50 191 ILE A CA 1
ATOM 1504 C C . ILE A 1 191 ? -0.788 5.613 26.642 1.00 93.50 191 ILE A C 1
ATOM 1506 O O . ILE A 1 191 ? -0.150 4.990 25.789 1.00 93.50 191 ILE A O 1
ATOM 1510 N N . GLN A 1 192 ? -0.402 5.659 27.919 1.00 94.88 192 GLN A N 1
ATOM 1511 C CA . GLN A 1 192 ? 0.785 4.960 28.411 1.00 94.88 192 GLN A CA 1
ATOM 1512 C C . GLN A 1 192 ? 0.661 3.452 28.184 1.00 94.88 192 GLN A C 1
ATOM 1514 O O . GLN A 1 192 ? 1.549 2.853 27.582 1.00 94.88 192 GLN A O 1
ATOM 1519 N N . ARG A 1 193 ? -0.471 2.851 28.567 1.00 95.19 193 ARG A N 1
ATOM 1520 C CA . ARG A 1 193 ? -0.718 1.412 28.388 1.00 95.19 193 ARG A CA 1
ATOM 1521 C C . ARG A 1 193 ? -0.758 1.002 26.917 1.00 95.19 193 ARG A C 1
ATOM 1523 O O . ARG A 1 193 ? -0.206 -0.041 26.567 1.00 95.19 193 ARG A O 1
ATOM 1530 N N . ALA A 1 194 ? -1.364 1.813 26.052 1.00 93.31 194 ALA A N 1
ATOM 1531 C CA . ALA A 1 194 ? -1.364 1.585 24.610 1.00 93.31 194 ALA A CA 1
ATOM 1532 C C . ALA A 1 194 ? 0.068 1.594 24.046 1.00 93.31 194 ALA A C 1
ATOM 1534 O O . ALA A 1 194 ? 0.463 0.662 23.343 1.00 93.31 194 ALA A O 1
ATOM 1535 N N . ARG A 1 195 ? 0.887 2.585 24.426 1.00 93.31 195 ARG A N 1
ATOM 1536 C CA . ARG A 1 195 ? 2.299 2.675 24.015 1.00 93.31 195 ARG A CA 1
ATOM 1537 C C . ARG A 1 195 ? 3.134 1.503 24.522 1.00 93.31 195 ARG A C 1
ATOM 1539 O O . ARG A 1 195 ? 3.910 0.950 23.750 1.00 93.31 195 ARG A O 1
ATOM 1546 N N . THR A 1 196 ? 2.946 1.068 25.770 1.00 94.00 196 THR A N 1
ATOM 1547 C CA . THR A 1 196 ? 3.626 -0.122 26.315 1.00 94.00 196 THR A CA 1
ATOM 1548 C C . THR A 1 196 ? 3.287 -1.387 25.525 1.00 94.00 196 THR A C 1
ATOM 1550 O O . THR A 1 196 ? 4.142 -2.250 25.351 1.00 94.00 196 THR A O 1
ATOM 1553 N N . LYS A 1 197 ? 2.065 -1.485 24.986 1.00 90.94 197 LYS A N 1
ATOM 1554 C CA . LYS A 1 197 ? 1.640 -2.578 24.096 1.00 90.94 197 LYS A CA 1
ATOM 1555 C C . LYS A 1 197 ? 2.090 -2.403 22.634 1.00 90.94 197 LYS A C 1
ATOM 1557 O O . LYS A 1 197 ? 1.726 -3.222 21.795 1.00 90.94 197 LYS A O 1
ATOM 1562 N N . GLY A 1 198 ? 2.866 -1.365 22.316 1.00 90.12 198 GLY A N 1
ATOM 1563 C CA . GLY A 1 198 ? 3.415 -1.123 20.978 1.00 90.12 198 GLY A CA 1
ATOM 1564 C C . GLY A 1 198 ? 2.486 -0.379 20.013 1.00 90.12 198 GLY A C 1
ATOM 1565 O O . GLY A 1 198 ? 2.746 -0.378 18.810 1.00 90.12 198 GLY A O 1
ATOM 1566 N N . TYR A 1 199 ? 1.416 0.250 20.508 1.00 92.00 199 TYR A N 1
ATOM 1567 C CA . TYR A 1 199 ? 0.534 1.078 19.685 1.00 92.00 199 TYR A CA 1
ATOM 1568 C C . TYR A 1 199 ? 1.089 2.494 19.501 1.00 92.00 199 TYR A C 1
ATOM 1570 O O . TYR A 1 199 ? 1.728 3.065 20.389 1.00 92.00 199 TYR A O 1
ATOM 1578 N N . VAL A 1 200 ? 0.794 3.086 18.345 1.00 91.62 200 VAL A N 1
ATOM 1579 C CA . VAL A 1 200 ? 1.153 4.462 17.988 1.00 91.62 200 VAL A CA 1
ATOM 1580 C C . VAL A 1 200 ? -0.088 5.340 18.070 1.00 91.62 200 VAL A C 1
ATOM 1582 O O . VAL A 1 200 ? -1.154 4.964 17.595 1.00 91.62 200 VAL A O 1
ATOM 1585 N N . ILE A 1 201 ? 0.043 6.525 18.661 1.00 90.31 201 ILE A N 1
ATOM 1586 C CA . ILE A 1 201 ? -1.084 7.434 18.897 1.00 90.31 201 ILE A CA 1
ATOM 1587 C C . ILE A 1 201 ? -0.921 8.665 18.018 1.00 90.31 201 ILE A C 1
ATOM 1589 O O . ILE A 1 201 ? 0.140 9.288 18.022 1.00 90.31 201 ILE A O 1
ATOM 1593 N N . SER A 1 202 ? -1.971 9.016 17.280 1.00 85.69 202 SER A N 1
ATOM 1594 C CA . SER A 1 202 ? -2.024 10.231 16.468 1.00 85.69 202 SER A CA 1
ATOM 1595 C C . SER A 1 202 ? -3.387 10.892 16.657 1.00 85.69 202 SER A C 1
ATOM 1597 O O . SER A 1 202 ? -4.415 10.338 16.260 1.00 85.69 202 SER A O 1
ATOM 1599 N N . GLY A 1 203 ? -3.390 12.049 17.325 1.00 84.50 203 GLY A N 1
ATOM 1600 C CA . GLY A 1 203 ? -4.614 12.700 17.797 1.00 84.50 203 GLY A CA 1
ATOM 1601 C C . GLY A 1 203 ? -5.371 11.821 18.797 1.00 84.50 203 GLY A C 1
ATOM 1602 O O . GLY A 1 203 ? -4.788 11.317 19.758 1.00 84.50 203 GLY A O 1
ATOM 1603 N N . ASP A 1 204 ? -6.660 11.610 18.537 1.00 83.75 204 ASP A N 1
ATOM 1604 C CA . ASP A 1 204 ? -7.545 10.761 19.347 1.00 83.75 204 ASP A CA 1
ATOM 1605 C C . ASP A 1 204 ? -7.541 9.284 18.918 1.00 83.75 204 ASP A C 1
ATOM 1607 O O . ASP A 1 204 ? -8.229 8.462 19.516 1.00 83.75 204 ASP A O 1
ATOM 1611 N N . LYS A 1 205 ? -6.773 8.920 17.882 1.00 88.38 205 LYS A N 1
ATOM 1612 C CA . LYS A 1 205 ? -6.764 7.560 17.331 1.00 88.38 205 LYS A CA 1
ATOM 1613 C C . LYS A 1 205 ? -5.534 6.770 17.760 1.00 88.38 205 LYS A C 1
ATOM 1615 O O . LYS A 1 205 ? -4.420 7.300 17.836 1.00 88.38 205 LYS A O 1
ATOM 1620 N N . VAL A 1 206 ? -5.749 5.476 17.987 1.00 90.75 206 VAL A N 1
ATOM 1621 C CA . VAL A 1 206 ? -4.721 4.510 18.381 1.00 90.75 206 VAL A CA 1
ATOM 1622 C C . VAL A 1 206 ? -4.522 3.505 17.254 1.00 90.75 206 VAL A C 1
ATOM 1624 O O . VAL A 1 206 ? -5.463 2.851 16.825 1.00 90.75 206 VAL A O 1
ATOM 1627 N N . TYR A 1 207 ? -3.291 3.375 16.774 1.00 90.12 207 TYR A N 1
ATOM 1628 C CA . TYR A 1 207 ? -2.945 2.544 15.627 1.00 90.12 207 TYR A CA 1
ATOM 1629 C C . TYR A 1 207 ? -2.034 1.403 16.047 1.00 90.12 207 TYR A C 1
ATOM 1631 O O . TYR A 1 207 ? -1.062 1.601 16.782 1.00 90.12 207 TYR A O 1
ATOM 1639 N N . SER A 1 208 ? -2.324 0.203 15.559 1.00 88.62 208 SER A N 1
ATOM 1640 C CA . SER A 1 208 ? -1.405 -0.922 15.671 1.00 88.62 208 SER A CA 1
ATOM 1641 C C . SER A 1 208 ? -0.150 -0.670 14.830 1.00 88.62 208 SER A C 1
ATOM 1643 O O . SER A 1 208 ? -0.143 0.137 13.894 1.00 88.62 208 SER A O 1
ATOM 1645 N N . LYS A 1 209 ? 0.931 -1.396 15.124 1.00 86.94 209 LYS A N 1
ATOM 1646 C CA . LYS A 1 209 ? 2.157 -1.323 14.320 1.00 86.94 209 LYS A CA 1
ATOM 1647 C C . LYS A 1 209 ? 1.894 -1.644 12.841 1.00 86.94 209 LYS A C 1
ATOM 1649 O O . LYS A 1 209 ? 2.385 -0.931 11.972 1.00 86.94 209 LYS A O 1
ATOM 1654 N N . ALA A 1 210 ? 1.061 -2.650 12.572 1.00 84.38 210 ALA A N 1
ATOM 1655 C CA . ALA A 1 210 ? 0.679 -3.036 11.218 1.00 84.38 210 ALA A CA 1
ATOM 1656 C C . ALA A 1 210 ? -0.051 -1.902 10.478 1.00 84.38 210 ALA A C 1
ATOM 1658 O O . ALA A 1 210 ? 0.276 -1.619 9.334 1.00 84.38 210 ALA A O 1
ATOM 1659 N N . GLN A 1 211 ? -0.969 -1.188 11.139 1.00 87.31 211 GLN A N 1
ATOM 1660 C CA . GLN A 1 211 ? -1.679 -0.043 10.548 1.00 87.31 211 GLN A CA 1
ATOM 1661 C C . GLN A 1 211 ? -0.745 1.109 10.173 1.00 87.31 211 GLN A C 1
ATOM 1663 O O . GLN A 1 211 ? -0.884 1.719 9.110 1.00 87.31 211 GLN A O 1
ATOM 1668 N N . VAL A 1 212 ? 0.228 1.399 11.036 1.00 89.00 212 VAL A N 1
ATOM 1669 C CA . VAL A 1 212 ? 1.254 2.408 10.751 1.00 89.00 212 VAL A CA 1
ATOM 1670 C C . VAL A 1 212 ? 2.101 1.989 9.551 1.00 89.00 212 VAL A C 1
ATOM 1672 O O . VAL A 1 212 ? 2.373 2.814 8.677 1.00 89.00 212 VAL A O 1
ATOM 1675 N N . ASP A 1 213 ? 2.477 0.713 9.485 1.00 89.38 213 ASP A N 1
ATOM 1676 C CA . ASP A 1 213 ? 3.265 0.166 8.383 1.00 89.38 213 ASP A CA 1
ATOM 1677 C C . ASP A 1 213 ? 2.485 0.177 7.063 1.00 89.38 213 ASP A C 1
ATOM 1679 O O . ASP A 1 213 ? 3.046 0.585 6.051 1.00 89.38 213 ASP A O 1
ATOM 1683 N N . VAL A 1 214 ? 1.187 -0.151 7.070 1.00 89.00 214 VAL A N 1
ATOM 1684 C CA . VAL A 1 214 ? 0.306 -0.020 5.897 1.00 89.00 214 VAL A CA 1
ATOM 1685 C C . VAL A 1 214 ? 0.324 1.406 5.359 1.00 89.00 214 VAL A C 1
ATOM 1687 O O . VAL A 1 214 ? 0.599 1.606 4.177 1.00 89.00 214 VAL A O 1
ATOM 1690 N N . LYS A 1 215 ? 0.061 2.405 6.215 1.00 89.06 215 LYS A N 1
ATOM 1691 C CA . LYS A 1 215 ? 0.041 3.811 5.788 1.00 89.06 215 LYS A CA 1
ATOM 1692 C C . LYS A 1 215 ? 1.379 4.207 5.172 1.00 89.06 215 LYS A C 1
ATOM 1694 O O . LYS A 1 215 ? 1.406 4.769 4.083 1.00 89.06 215 LYS A O 1
ATOM 1699 N N . LYS A 1 216 ? 2.477 3.883 5.858 1.00 92.25 216 LYS A N 1
ATOM 1700 C CA . LYS A 1 216 ? 3.828 4.175 5.382 1.00 92.25 216 LYS A CA 1
ATOM 1701 C C . LYS A 1 216 ? 4.089 3.522 4.024 1.00 92.25 216 LYS A C 1
ATOM 1703 O O . LYS A 1 216 ? 4.507 4.202 3.098 1.00 92.25 216 LYS A O 1
ATOM 1708 N N . TYR A 1 217 ? 3.843 2.221 3.898 1.00 92.31 217 TYR A N 1
ATOM 1709 C CA . TYR A 1 217 ? 4.155 1.492 2.674 1.00 92.31 217 TYR A CA 1
ATOM 1710 C C . TYR A 1 217 ? 3.259 1.882 1.504 1.00 92.31 217 TYR A C 1
ATOM 1712 O O . TYR A 1 217 ? 3.753 1.866 0.388 1.00 92.31 217 TYR A O 1
ATOM 1720 N N . LEU A 1 218 ? 2.002 2.281 1.726 1.00 89.19 218 LEU A N 1
ATOM 1721 C CA . LEU A 1 218 ? 1.151 2.832 0.664 1.00 89.19 218 LEU A CA 1
ATOM 1722 C C . LEU A 1 218 ? 1.650 4.197 0.173 1.00 89.19 218 LEU A C 1
ATOM 1724 O O . LEU A 1 218 ? 1.644 4.449 -1.033 1.00 89.19 218 LEU A O 1
ATOM 1728 N N . THR A 1 219 ? 2.109 5.063 1.082 1.00 91.38 219 THR A N 1
ATOM 1729 C CA . THR A 1 219 ? 2.743 6.337 0.712 1.00 91.38 219 THR A CA 1
ATOM 1730 C C . THR A 1 219 ? 4.024 6.090 -0.082 1.00 91.38 219 THR A C 1
ATOM 1732 O O . THR A 1 219 ? 4.114 6.531 -1.225 1.00 91.38 219 THR A O 1
ATOM 1735 N N . ASP A 1 220 ? 4.950 5.295 0.463 1.00 91.19 220 ASP A N 1
ATOM 1736 C CA . ASP A 1 220 ? 6.205 4.938 -0.208 1.00 91.19 220 ASP A CA 1
ATOM 1737 C C . ASP A 1 220 ? 5.939 4.268 -1.575 1.00 91.19 220 ASP A C 1
ATOM 1739 O O . ASP A 1 220 ? 6.647 4.511 -2.552 1.00 91.19 220 ASP A O 1
ATOM 1743 N N . TYR A 1 221 ? 4.914 3.412 -1.662 1.00 86.00 221 TYR A N 1
ATOM 1744 C CA . TYR A 1 221 ? 4.493 2.745 -2.895 1.00 86.00 221 TYR A CA 1
ATOM 1745 C C . TYR A 1 221 ? 4.024 3.756 -3.942 1.00 86.00 221 TYR A C 1
ATOM 1747 O O . TYR A 1 221 ? 4.510 3.721 -5.071 1.00 86.00 221 TYR A O 1
ATOM 1755 N N . THR A 1 222 ? 3.168 4.704 -3.562 1.00 84.19 222 THR A N 1
ATOM 1756 C CA . THR A 1 222 ? 2.685 5.759 -4.467 1.00 84.19 222 THR A CA 1
ATOM 1757 C C . THR A 1 222 ? 3.843 6.610 -4.994 1.00 84.19 222 THR A C 1
ATOM 1759 O O . THR A 1 222 ? 3.950 6.840 -6.195 1.00 84.19 222 THR A O 1
ATOM 1762 N N . GLU A 1 223 ? 4.774 7.004 -4.125 1.00 87.31 223 GLU A N 1
ATOM 1763 C CA . GLU A 1 223 ? 5.983 7.736 -4.528 1.00 87.31 223 GLU A CA 1
ATOM 1764 C C . GLU A 1 223 ? 6.882 6.902 -5.453 1.00 87.31 223 GLU A C 1
ATOM 1766 O O . GLU A 1 223 ? 7.480 7.412 -6.405 1.00 87.31 223 GLU A O 1
ATOM 1771 N N . SER A 1 224 ? 6.969 5.591 -5.209 1.00 81.88 224 SER A N 1
ATOM 1772 C CA . SER A 1 224 ? 7.749 4.692 -6.055 1.00 81.88 224 SER A CA 1
ATOM 1773 C C . SER A 1 224 ? 7.170 4.554 -7.464 1.00 81.88 224 SER A C 1
ATOM 1775 O O . SER A 1 224 ? 7.962 4.424 -8.394 1.00 81.88 224 SER A O 1
ATOM 1777 N N . ILE A 1 225 ? 5.843 4.662 -7.641 1.00 75.88 225 ILE A N 1
ATOM 1778 C CA . ILE A 1 225 ? 5.197 4.703 -8.965 1.00 75.88 225 ILE A CA 1
ATOM 1779 C C . ILE A 1 225 ? 5.714 5.904 -9.761 1.00 75.88 225 ILE A C 1
ATOM 1781 O O . ILE A 1 225 ? 6.163 5.743 -10.894 1.00 75.88 225 ILE A O 1
ATOM 1785 N N . GLU A 1 226 ? 5.726 7.097 -9.164 1.00 80.00 226 GLU A N 1
ATOM 1786 C CA . GLU A 1 226 ? 6.255 8.298 -9.824 1.00 80.00 226 GLU A CA 1
ATOM 1787 C C . GLU A 1 226 ? 7.740 8.141 -10.178 1.00 80.00 226 GLU A C 1
ATOM 1789 O O . GLU A 1 226 ? 8.185 8.494 -11.272 1.00 80.00 226 GLU A O 1
ATOM 1794 N N . SER A 1 227 ? 8.516 7.508 -9.293 1.00 78.62 227 SER A N 1
ATOM 1795 C CA . SER A 1 227 ? 9.926 7.212 -9.553 1.00 78.62 227 SER A CA 1
ATOM 1796 C C . SER A 1 227 ? 10.126 6.258 -10.737 1.00 78.62 227 SER A C 1
ATOM 1798 O O . SER A 1 227 ? 11.019 6.493 -11.559 1.00 78.62 227 SER A O 1
ATOM 1800 N N . ILE A 1 228 ? 9.311 5.205 -10.871 1.00 73.69 228 ILE A N 1
ATOM 1801 C CA . ILE A 1 228 ? 9.423 4.250 -11.986 1.00 73.69 228 ILE A CA 1
ATOM 1802 C C . ILE A 1 228 ? 8.807 4.772 -13.287 1.00 73.69 228 ILE A C 1
ATOM 1804 O O . ILE A 1 228 ? 9.305 4.397 -14.341 1.00 73.69 228 ILE A O 1
ATOM 1808 N N . LYS A 1 229 ? 7.830 5.693 -13.257 1.00 69.50 229 LYS A N 1
ATOM 1809 C CA . LYS A 1 229 ? 7.331 6.378 -14.469 1.00 69.50 229 LYS A CA 1
ATOM 1810 C C . LYS A 1 229 ? 8.455 7.088 -15.231 1.00 69.50 229 LYS A C 1
ATOM 1812 O O . LYS A 1 229 ? 8.463 7.127 -16.456 1.00 69.50 229 LYS A O 1
ATOM 1817 N N . THR A 1 230 ? 9.484 7.574 -14.525 1.00 68.81 230 THR A N 1
ATOM 1818 C CA . THR A 1 230 ? 10.677 8.157 -15.174 1.00 68.81 230 THR A CA 1
ATOM 1819 C C . THR A 1 230 ? 11.464 7.154 -16.037 1.00 68.81 230 THR A C 1
ATOM 1821 O O . THR A 1 230 ? 12.257 7.553 -16.898 1.00 68.81 230 THR A O 1
ATOM 1824 N N . ILE A 1 231 ? 11.249 5.852 -15.832 1.00 66.19 231 ILE A N 1
ATOM 1825 C CA . ILE A 1 231 ? 11.813 4.752 -16.613 1.00 66.19 231 ILE A CA 1
ATOM 1826 C C . ILE A 1 231 ? 10.885 4.504 -17.809 1.00 66.19 231 ILE A C 1
ATOM 1828 O O . ILE A 1 231 ? 10.038 3.616 -17.792 1.00 66.19 231 ILE A O 1
ATOM 1832 N N . LYS A 1 232 ? 11.030 5.301 -18.874 1.00 61.88 232 LYS A N 1
ATOM 1833 C CA . LYS A 1 232 ? 10.289 5.051 -20.124 1.00 61.88 232 LYS A CA 1
ATOM 1834 C C . LYS A 1 232 ? 10.693 3.681 -20.687 1.00 61.88 232 LYS A C 1
ATOM 1836 O O . LYS A 1 232 ? 11.891 3.422 -20.801 1.00 61.88 232 LYS A O 1
ATOM 1841 N N . GLY A 1 233 ? 9.725 2.833 -21.051 1.00 53.06 233 GLY A N 1
ATOM 1842 C CA . GLY A 1 233 ? 9.969 1.459 -21.529 1.00 53.06 233 GLY A CA 1
ATOM 1843 C C . GLY A 1 233 ? 11.010 1.388 -22.652 1.00 53.06 233 GLY A C 1
ATOM 1844 O O . GLY A 1 233 ? 11.991 0.656 -22.537 1.00 53.06 233 GLY A O 1
ATOM 1845 N N . ASP A 1 234 ? 10.886 2.272 -23.643 1.00 52.84 234 ASP A N 1
ATOM 1846 C CA . ASP A 1 234 ? 11.834 2.377 -24.757 1.00 52.84 234 ASP A CA 1
ATOM 1847 C C . ASP A 1 234 ? 13.238 2.783 -24.280 1.00 52.84 234 ASP A C 1
ATOM 1849 O O . ASP A 1 234 ? 14.241 2.316 -24.802 1.00 52.84 234 ASP A O 1
ATOM 1853 N N . LYS A 1 235 ? 13.354 3.633 -23.248 1.00 56.75 235 LYS A N 1
ATOM 1854 C CA . LYS A 1 235 ? 14.657 4.020 -22.676 1.00 56.75 235 LYS A CA 1
ATOM 1855 C C . LYS A 1 235 ? 15.305 2.877 -21.899 1.00 56.75 235 LYS A C 1
ATOM 1857 O O . LYS A 1 235 ? 16.530 2.825 -21.871 1.00 56.75 235 LYS A O 1
ATOM 1862 N N . TYR A 1 236 ? 14.518 2.004 -21.270 1.00 52.53 236 TYR A N 1
ATOM 1863 C CA . TYR A 1 236 ? 15.039 0.844 -20.552 1.00 52.53 236 TYR A CA 1
ATOM 1864 C C . TYR A 1 236 ? 15.683 -0.127 -21.543 1.00 52.53 236 TYR A C 1
ATOM 1866 O O . TYR A 1 236 ? 16.885 -0.347 -21.454 1.00 52.53 236 TYR A O 1
ATOM 1874 N N . GLU A 1 237 ? 14.934 -0.588 -22.549 1.00 54.78 237 GLU A N 1
ATOM 1875 C CA . GLU A 1 237 ? 15.424 -1.494 -23.600 1.00 54.78 237 GLU A CA 1
ATOM 1876 C C . GLU A 1 237 ? 16.605 -0.890 -24.382 1.00 54.78 237 GLU A C 1
ATOM 1878 O O . GLU A 1 237 ? 17.646 -1.530 -24.515 1.00 54.78 237 GLU A O 1
ATOM 1883 N N . ASN A 1 238 ? 16.526 0.393 -24.761 1.00 63.16 238 ASN A N 1
ATOM 1884 C CA . ASN A 1 238 ? 17.605 1.083 -25.477 1.00 63.16 238 ASN A CA 1
ATOM 1885 C C . ASN A 1 238 ? 18.922 1.181 -24.688 1.00 63.16 238 ASN A C 1
ATOM 1887 O O . ASN A 1 238 ? 19.989 1.229 -25.298 1.00 63.16 238 ASN A O 1
ATOM 1891 N N . ILE A 1 239 ? 18.887 1.213 -23.350 1.00 63.22 239 ILE A N 1
ATOM 1892 C CA . ILE A 1 239 ? 20.113 1.248 -22.534 1.00 63.22 239 ILE A CA 1
ATOM 1893 C C . ILE A 1 239 ? 20.819 -0.109 -22.551 1.00 63.22 239 ILE A C 1
ATOM 1895 O O . ILE A 1 239 ? 22.043 -0.134 -22.642 1.00 63.22 239 ILE A O 1
ATOM 1899 N N . PHE A 1 240 ? 20.081 -1.221 -22.529 1.00 64.56 240 PHE A N 1
ATOM 1900 C CA . PHE A 1 240 ? 20.673 -2.558 -22.661 1.00 64.56 240 PHE A CA 1
ATOM 1901 C C . PHE A 1 240 ? 21.303 -2.752 -24.033 1.00 64.56 240 PHE A C 1
ATOM 1903 O O . PHE A 1 240 ? 22.472 -3.124 -24.123 1.00 64.56 240 PHE A O 1
ATOM 1910 N N . THR A 1 241 ? 20.561 -2.396 -25.081 1.00 65.50 241 THR A N 1
ATOM 1911 C CA . THR A 1 241 ? 21.037 -2.420 -26.464 1.00 65.50 241 THR A CA 1
ATOM 1912 C C . THR A 1 241 ? 22.314 -1.595 -26.632 1.00 65.50 241 THR A C 1
ATOM 1914 O O . THR A 1 241 ? 23.289 -2.054 -27.229 1.00 65.50 241 THR A O 1
ATOM 1917 N N . ALA A 1 242 ? 22.344 -0.388 -26.058 1.00 60.16 242 ALA A N 1
ATOM 1918 C CA . ALA A 1 242 ? 23.513 0.480 -26.109 1.00 60.16 242 ALA A CA 1
ATOM 1919 C C . ALA A 1 242 ? 24.707 -0.115 -25.344 1.00 60.16 242 ALA A C 1
ATOM 1921 O O . ALA A 1 242 ? 25.819 -0.100 -25.862 1.00 60.16 242 ALA A O 1
ATOM 1922 N N . ILE A 1 243 ? 24.506 -0.685 -24.151 1.00 70.25 243 ILE A N 1
ATOM 1923 C CA . ILE A 1 243 ? 25.587 -1.323 -23.381 1.00 70.25 243 ILE A CA 1
ATOM 1924 C C . ILE A 1 243 ? 26.251 -2.436 -24.194 1.00 70.25 243 ILE A C 1
ATOM 1926 O O . ILE A 1 243 ? 27.474 -2.427 -24.333 1.00 70.25 243 ILE A O 1
ATOM 1930 N N . THR A 1 244 ? 25.462 -3.340 -24.782 1.00 68.62 244 THR A N 1
ATOM 1931 C CA . THR A 1 244 ? 25.984 -4.438 -25.609 1.00 68.62 244 THR A CA 1
ATOM 1932 C C . THR A 1 244 ? 26.736 -3.913 -26.835 1.00 68.62 244 THR A C 1
ATOM 1934 O O . THR A 1 244 ? 27.834 -4.383 -27.132 1.00 68.62 244 THR A O 1
ATOM 1937 N N . TYR A 1 245 ? 26.198 -2.894 -27.509 1.00 69.62 245 TYR A N 1
ATOM 1938 C CA . TYR A 1 245 ? 26.850 -2.253 -28.653 1.00 69.62 245 TYR A CA 1
ATOM 1939 C C . TYR A 1 245 ? 28.208 -1.629 -28.289 1.00 69.62 245 TYR A C 1
ATOM 1941 O O . TYR A 1 245 ? 29.212 -1.901 -28.948 1.00 69.62 245 TYR A O 1
ATOM 1949 N N . TYR A 1 246 ? 28.275 -0.835 -27.215 1.00 64.56 246 TYR A N 1
ATOM 1950 C CA . TYR A 1 246 ? 29.523 -0.184 -26.801 1.00 64.56 246 TYR A CA 1
ATOM 1951 C C . TYR A 1 246 ? 30.551 -1.177 -26.241 1.00 64.56 246 TYR A C 1
ATOM 1953 O O . TYR A 1 246 ? 31.745 -0.966 -26.432 1.00 64.56 246 TYR A O 1
ATOM 1961 N N . GLN A 1 247 ? 30.123 -2.283 -25.620 1.00 75.75 247 GLN A N 1
ATOM 1962 C CA . GLN A 1 247 ? 31.024 -3.385 -25.257 1.00 75.75 247 GLN A CA 1
ATOM 1963 C C . GLN A 1 247 ? 31.675 -4.012 -26.497 1.00 75.75 247 GLN A C 1
ATOM 1965 O O . GLN A 1 247 ? 32.897 -4.141 -26.541 1.00 75.75 247 GLN A O 1
ATOM 1970 N N . ALA A 1 248 ? 30.881 -4.323 -27.527 1.00 70.88 248 ALA A N 1
ATOM 1971 C CA . ALA A 1 248 ? 31.390 -4.891 -28.775 1.00 70.88 248 ALA A CA 1
ATOM 1972 C C . ALA A 1 248 ? 32.325 -3.924 -29.526 1.00 70.88 248 ALA A C 1
ATOM 1974 O O . ALA A 1 248 ? 33.348 -4.349 -30.067 1.00 70.88 248 ALA A O 1
ATOM 1975 N N . LEU A 1 249 ? 32.019 -2.619 -29.525 1.00 72.94 249 LEU A N 1
ATOM 1976 C CA . LEU A 1 249 ? 32.909 -1.597 -30.085 1.00 72.94 249 LEU A CA 1
ATOM 1977 C C . 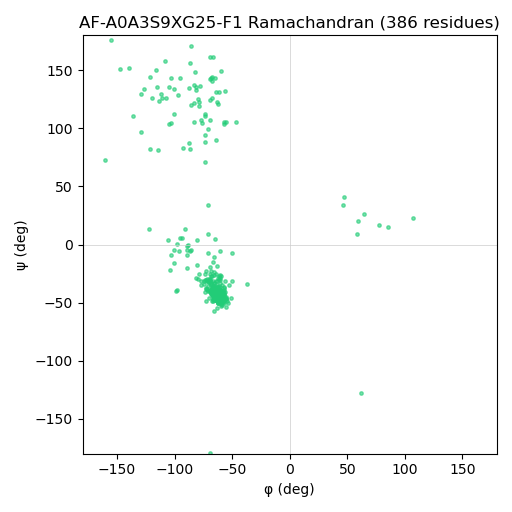LEU A 1 249 ? 34.251 -1.547 -29.354 1.00 72.94 249 LEU A C 1
ATOM 1979 O O . LEU A 1 249 ? 35.288 -1.580 -30.010 1.00 72.94 249 LEU A O 1
ATOM 1983 N N . ILE A 1 250 ? 34.253 -1.509 -28.018 1.00 76.38 250 ILE A N 1
ATOM 1984 C CA . ILE A 1 250 ? 35.496 -1.495 -27.232 1.00 76.38 250 ILE A CA 1
ATOM 1985 C C . ILE A 1 250 ? 36.332 -2.742 -27.534 1.00 76.38 250 ILE A C 1
ATOM 1987 O O . ILE A 1 250 ? 37.529 -2.625 -27.772 1.00 76.38 250 ILE A O 1
ATOM 1991 N N . GLU A 1 251 ? 35.726 -3.931 -27.581 1.00 76.75 251 GLU A N 1
ATOM 1992 C CA . GLU A 1 251 ? 36.447 -5.168 -27.903 1.00 76.75 251 GLU A CA 1
ATOM 1993 C C .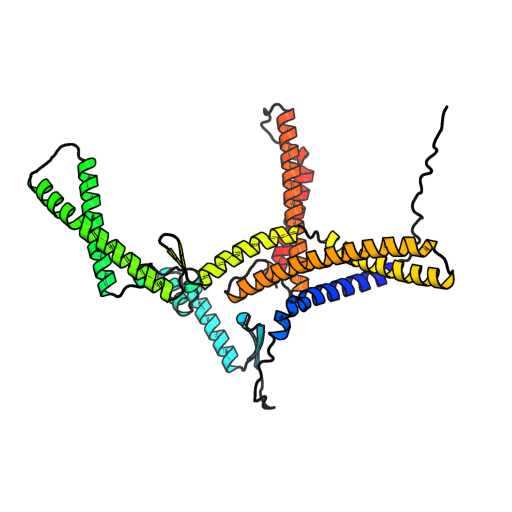 GLU A 1 251 ? 37.065 -5.154 -29.307 1.00 76.75 251 GLU A C 1
ATOM 1995 O O . GLU A 1 251 ? 38.201 -5.595 -29.484 1.00 76.75 251 GLU A O 1
ATOM 2000 N N . ASN A 1 252 ? 36.339 -4.645 -30.306 1.00 77.12 252 ASN A N 1
ATOM 2001 C CA . ASN A 1 252 ? 36.834 -4.546 -31.678 1.00 77.12 252 ASN A CA 1
ATOM 2002 C C . ASN A 1 252 ? 37.998 -3.545 -31.778 1.00 77.12 252 ASN A C 1
ATOM 2004 O O . ASN A 1 252 ? 39.064 -3.880 -32.290 1.00 77.12 252 ASN A O 1
ATOM 2008 N N . TYR A 1 253 ? 37.834 -2.353 -31.204 1.00 71.94 253 TYR A N 1
ATOM 2009 C CA . TYR A 1 253 ? 38.858 -1.308 -31.221 1.00 71.94 253 TYR A CA 1
ATOM 2010 C C . TYR A 1 253 ? 40.110 -1.693 -30.420 1.00 71.94 253 TYR A C 1
ATOM 2012 O O . TYR A 1 253 ? 41.218 -1.389 -30.851 1.00 71.94 253 TYR A O 1
ATOM 2020 N N . THR A 1 254 ? 39.967 -2.419 -29.306 1.00 76.62 254 THR A N 1
ATOM 2021 C CA . THR A 1 254 ? 41.105 -2.960 -28.542 1.00 76.62 254 THR A CA 1
ATOM 2022 C C . THR A 1 254 ? 41.887 -4.012 -29.335 1.00 76.62 254 THR A C 1
ATOM 2024 O O . THR A 1 254 ? 43.111 -4.063 -29.242 1.00 76.62 254 THR A O 1
ATOM 2027 N N . LYS A 1 255 ? 41.215 -4.842 -30.147 1.00 78.44 255 LYS A N 1
ATOM 2028 C CA . LYS A 1 255 ? 41.901 -5.785 -31.051 1.00 78.44 255 LYS A CA 1
ATOM 2029 C C . LYS A 1 255 ? 42.661 -5.038 -32.148 1.00 78.44 255 LYS A C 1
ATOM 2031 O O . LYS A 1 255 ? 43.844 -5.287 -32.346 1.00 78.44 255 LYS A O 1
ATOM 2036 N N . GLN A 1 256 ? 42.015 -4.062 -32.788 1.00 72.38 256 GLN A N 1
ATOM 2037 C CA . GLN A 1 256 ? 42.646 -3.241 -33.827 1.00 72.38 256 GLN A CA 1
ATOM 2038 C C . GLN A 1 256 ? 43.834 -2.423 -33.297 1.00 72.38 256 GLN A C 1
ATOM 2040 O O . GLN A 1 256 ? 44.844 -2.297 -33.986 1.00 72.38 256 GLN A O 1
ATOM 2045 N N . SER A 1 257 ? 43.751 -1.887 -32.073 1.00 66.44 257 SER A N 1
ATOM 2046 C CA . SER A 1 257 ? 44.852 -1.133 -31.462 1.00 66.44 257 SER A CA 1
ATOM 2047 C C . SER A 1 257 ? 46.056 -2.020 -31.139 1.00 66.44 257 SER A C 1
ATOM 2049 O O . SER A 1 257 ? 47.193 -1.594 -31.358 1.00 66.44 257 SER A O 1
ATOM 2051 N N . TYR A 1 258 ? 45.811 -3.252 -30.678 1.00 65.88 258 TYR A N 1
ATOM 2052 C CA . TYR A 1 258 ? 46.843 -4.255 -30.420 1.00 65.88 258 TYR A CA 1
ATOM 2053 C C . TYR A 1 258 ? 47.556 -4.679 -31.709 1.00 65.88 258 TYR A C 1
ATOM 2055 O O . TYR A 1 258 ? 48.786 -4.670 -31.757 1.00 65.88 258 TYR A O 1
ATOM 2063 N N . ASP A 1 259 ? 46.794 -4.962 -32.768 1.00 65.62 259 ASP A N 1
ATOM 2064 C CA . ASP A 1 259 ? 47.334 -5.395 -34.061 1.00 65.62 259 ASP A CA 1
ATOM 2065 C C . ASP A 1 259 ? 48.102 -4.272 -34.787 1.00 65.62 259 ASP A C 1
ATOM 2067 O O . ASP A 1 259 ? 49.073 -4.539 -35.495 1.00 65.62 259 ASP A O 1
ATOM 2071 N N . ALA A 1 260 ? 47.700 -3.008 -34.599 1.00 67.44 260 ALA A N 1
ATOM 2072 C CA . ALA A 1 260 ? 48.266 -1.855 -35.307 1.00 67.44 260 ALA A CA 1
ATOM 2073 C C . ALA A 1 260 ? 49.305 -1.035 -34.512 1.00 67.44 260 ALA A C 1
ATOM 2075 O O . ALA A 1 260 ? 49.841 -0.071 -35.058 1.00 67.44 260 ALA A O 1
ATOM 2076 N N . GLN A 1 261 ? 49.562 -1.347 -33.232 1.00 67.00 261 GLN A N 1
ATOM 2077 C CA . GLN A 1 261 ? 50.383 -0.531 -32.310 1.00 67.00 261 GLN A CA 1
ATOM 2078 C C . GLN A 1 261 ? 50.041 0.980 -32.337 1.00 67.00 261 GLN A C 1
ATOM 2080 O O . GLN A 1 261 ? 50.911 1.841 -32.197 1.00 67.00 261 GLN A O 1
ATOM 2085 N N . SER A 1 262 ? 48.766 1.323 -32.548 1.00 62.03 262 SER A N 1
ATOM 2086 C CA . SER A 1 262 ? 48.328 2.695 -32.838 1.00 62.03 262 SER A CA 1
ATOM 2087 C C . SER A 1 262 ? 47.745 3.399 -31.609 1.00 62.03 262 SER A C 1
ATOM 2089 O O . SER A 1 262 ? 46.904 2.858 -30.891 1.00 62.03 262 SER A O 1
ATOM 2091 N N . THR A 1 263 ? 48.162 4.650 -31.385 1.00 60.03 263 THR A N 1
ATOM 2092 C CA . THR A 1 263 ? 47.684 5.511 -30.288 1.00 60.03 263 THR A CA 1
ATOM 2093 C C . THR A 1 263 ? 46.341 6.182 -30.578 1.00 60.03 263 THR A C 1
ATOM 2095 O O . THR A 1 263 ? 45.672 6.617 -29.642 1.00 60.03 263 THR A O 1
ATOM 2098 N N . THR A 1 264 ? 45.909 6.241 -31.842 1.00 59.78 264 THR A N 1
ATOM 2099 C CA . THR A 1 264 ? 44.628 6.845 -32.248 1.00 59.78 264 THR A CA 1
ATOM 2100 C C . THR A 1 264 ? 43.439 6.075 -31.672 1.00 59.78 264 THR A C 1
ATOM 2102 O O . THR A 1 264 ? 42.544 6.678 -31.083 1.00 59.78 264 THR A O 1
ATOM 2105 N N . TYR A 1 265 ? 43.485 4.741 -31.731 1.00 58.34 265 TYR A N 1
ATOM 2106 C CA . TYR A 1 265 ? 42.432 3.877 -31.190 1.00 58.34 265 TYR A CA 1
ATOM 2107 C C . TYR A 1 265 ? 42.315 3.972 -29.659 1.00 58.34 265 TYR A C 1
ATOM 2109 O O . TYR A 1 265 ? 41.227 3.799 -29.115 1.00 58.34 265 TYR A O 1
ATOM 2117 N N . ASN A 1 266 ? 43.393 4.329 -28.948 1.00 63.56 266 ASN A N 1
ATOM 2118 C CA . ASN A 1 266 ? 43.355 4.495 -27.491 1.00 63.56 266 ASN A CA 1
ATOM 2119 C C . ASN A 1 266 ? 42.459 5.667 -27.053 1.00 63.56 266 ASN A C 1
ATOM 2121 O O . ASN A 1 266 ? 41.810 5.570 -26.015 1.00 63.56 266 ASN A O 1
ATOM 2125 N N . GLY A 1 267 ? 42.373 6.751 -27.834 1.00 67.62 267 GLY A N 1
ATOM 2126 C CA . GLY A 1 267 ? 41.489 7.884 -27.527 1.00 67.62 267 GLY A CA 1
ATOM 2127 C C . GLY A 1 267 ? 40.000 7.550 -27.688 1.00 67.62 267 GLY A C 1
ATOM 2128 O O . GLY A 1 267 ? 39.180 7.929 -26.851 1.00 67.62 267 GLY A O 1
ATOM 2129 N N . GLU A 1 268 ? 39.650 6.787 -28.725 1.00 70.69 268 GLU A N 1
ATOM 2130 C CA . GLU A 1 268 ? 38.274 6.336 -28.981 1.00 70.69 268 GLU A CA 1
ATOM 2131 C C . GLU A 1 268 ? 37.825 5.282 -27.961 1.00 70.69 268 GLU A C 1
ATOM 2133 O O . GLU A 1 268 ? 36.714 5.371 -27.437 1.00 70.69 268 GLU A O 1
ATOM 2138 N N . ILE A 1 269 ? 38.714 4.351 -27.585 1.00 71.75 269 ILE A N 1
ATOM 2139 C CA . ILE A 1 269 ? 38.466 3.379 -26.508 1.00 71.75 269 ILE A CA 1
ATOM 2140 C C . ILE A 1 269 ? 38.147 4.097 -25.190 1.00 71.75 269 ILE A C 1
ATOM 2142 O O . ILE A 1 269 ? 37.204 3.707 -24.499 1.00 71.75 269 ILE A O 1
ATOM 2146 N N . VAL A 1 270 ? 38.874 5.167 -24.845 1.00 75.62 270 VAL A N 1
ATOM 2147 C CA . VAL A 1 270 ? 38.602 5.971 -23.637 1.00 75.62 270 VAL A CA 1
ATOM 2148 C C . VAL A 1 270 ? 37.216 6.621 -23.703 1.00 75.62 270 VAL A C 1
ATOM 2150 O O . VAL A 1 270 ? 36.456 6.535 -22.736 1.00 75.62 270 VAL A O 1
ATOM 2153 N N . GLY A 1 271 ? 36.845 7.211 -24.845 1.00 72.81 271 GLY A N 1
ATOM 2154 C CA . GLY A 1 271 ? 35.519 7.809 -25.044 1.00 72.81 271 GLY A CA 1
ATOM 2155 C C . GLY A 1 271 ? 34.376 6.792 -24.936 1.00 72.81 271 GLY A C 1
ATOM 2156 O O . GLY A 1 271 ? 33.392 7.033 -24.232 1.00 72.81 271 GLY A O 1
ATOM 2157 N N . PHE A 1 272 ? 34.517 5.626 -25.573 1.00 75.56 272 PHE A N 1
ATOM 2158 C CA . PHE A 1 272 ? 33.528 4.547 -25.487 1.00 75.56 272 PHE A CA 1
ATOM 2159 C C . PHE A 1 272 ? 33.429 3.958 -24.079 1.00 75.56 272 PHE A C 1
ATOM 2161 O O . PHE A 1 272 ? 32.324 3.674 -23.618 1.00 75.56 272 PHE A O 1
ATOM 2168 N N . THR A 1 273 ? 34.552 3.828 -23.369 1.00 75.81 273 THR A N 1
ATOM 2169 C CA . THR A 1 273 ? 34.581 3.327 -21.987 1.00 75.81 273 THR A CA 1
ATOM 2170 C C . THR A 1 273 ? 33.840 4.273 -21.042 1.00 75.81 273 THR A C 1
ATOM 2172 O O . THR A 1 273 ? 32.976 3.823 -20.290 1.00 75.81 273 THR A O 1
ATOM 2175 N N . ALA A 1 274 ? 34.082 5.585 -21.138 1.00 73.44 274 ALA A N 1
ATOM 2176 C CA . ALA A 1 274 ? 33.377 6.581 -20.329 1.00 73.44 274 ALA A CA 1
ATOM 2177 C C . ALA A 1 274 ? 31.858 6.578 -20.591 1.00 73.44 274 ALA A C 1
ATOM 2179 O O . ALA A 1 274 ? 31.050 6.663 -19.661 1.00 73.44 274 ALA A O 1
ATOM 2180 N N . TYR A 1 275 ? 31.444 6.429 -21.854 1.00 71.19 275 TYR A N 1
ATOM 2181 C CA . TYR A 1 275 ? 30.023 6.334 -22.191 1.00 71.19 275 TYR A CA 1
ATOM 2182 C C . TYR A 1 275 ? 29.390 5.020 -21.707 1.00 71.19 275 TYR A C 1
ATOM 2184 O O . TYR A 1 275 ? 28.276 5.026 -21.179 1.00 71.19 275 TYR A O 1
ATOM 2192 N N . LEU A 1 276 ? 30.109 3.897 -21.808 1.00 75.62 276 LEU A N 1
ATOM 2193 C CA . LEU A 1 276 ? 29.677 2.607 -21.271 1.00 75.62 276 LEU A CA 1
ATOM 2194 C C . LEU A 1 276 ? 29.477 2.664 -19.748 1.00 75.62 276 LEU A C 1
ATOM 2196 O O . LEU A 1 276 ? 28.492 2.128 -19.238 1.00 75.62 276 LEU A O 1
ATOM 2200 N N . GLU A 1 277 ? 30.373 3.325 -19.014 1.00 78.06 277 GLU A N 1
ATOM 2201 C CA . GLU A 1 277 ? 30.228 3.545 -17.569 1.00 78.06 277 GLU A CA 1
ATOM 2202 C C . GLU A 1 277 ? 28.989 4.383 -17.235 1.00 78.06 277 GLU A C 1
ATOM 2204 O O . GLU A 1 277 ? 28.222 4.015 -16.342 1.00 78.06 277 GLU A O 1
ATOM 2209 N N . TYR A 1 278 ? 28.730 5.453 -17.995 1.00 77.50 278 TYR A N 1
ATOM 2210 C CA . TYR A 1 278 ? 27.507 6.249 -17.860 1.00 77.50 278 TYR A CA 1
ATOM 2211 C C . TYR A 1 278 ? 26.236 5.409 -18.079 1.00 77.50 278 TYR A C 1
ATOM 2213 O O . TYR A 1 278 ? 25.287 5.488 -17.290 1.00 77.50 278 TYR A O 1
ATOM 2221 N N . LEU A 1 279 ? 26.212 4.568 -19.119 1.00 73.69 279 LEU A N 1
ATOM 2222 C CA . LEU A 1 279 ? 25.077 3.686 -19.398 1.00 73.69 279 LEU A CA 1
ATOM 2223 C C . LEU A 1 279 ? 24.862 2.659 -18.277 1.00 73.69 279 LEU A C 1
ATOM 2225 O O . LEU A 1 279 ? 23.729 2.487 -17.823 1.00 73.69 279 LEU A O 1
ATOM 2229 N N . LYS A 1 280 ? 25.938 2.037 -17.774 1.00 75.38 280 LYS A N 1
ATOM 2230 C CA . LYS A 1 280 ? 25.891 1.104 -16.632 1.00 75.38 280 LYS A CA 1
ATOM 2231 C C . LYS A 1 280 ? 25.408 1.783 -15.351 1.00 75.38 280 LYS A C 1
ATOM 2233 O O . LYS A 1 280 ? 24.593 1.220 -14.623 1.00 75.38 280 LYS A O 1
ATOM 2238 N N . TYR A 1 281 ? 25.853 3.010 -15.078 1.00 79.62 281 TYR A N 1
ATOM 2239 C CA . TYR A 1 281 ? 25.352 3.806 -13.956 1.00 79.62 281 TYR A CA 1
ATOM 2240 C C . TYR A 1 281 ? 23.837 4.031 -14.064 1.00 79.62 281 TYR A C 1
ATOM 2242 O O . TYR A 1 281 ? 23.092 3.804 -13.106 1.00 79.62 281 TYR A O 1
ATOM 2250 N N . LYS A 1 282 ? 23.360 4.421 -15.251 1.00 76.69 282 LYS A N 1
ATOM 2251 C CA . LYS A 1 282 ? 21.936 4.655 -15.508 1.00 76.69 282 LYS A CA 1
ATOM 2252 C C . LYS A 1 282 ? 21.111 3.374 -15.366 1.00 76.69 282 LYS A C 1
ATOM 2254 O O . LYS A 1 282 ? 20.060 3.403 -14.728 1.00 76.69 282 LYS A O 1
ATOM 2259 N N . GLN A 1 283 ? 21.607 2.250 -15.883 1.00 74.38 283 GLN A N 1
ATOM 2260 C CA . GLN A 1 283 ? 21.022 0.920 -15.696 1.00 74.38 283 GLN A CA 1
ATOM 2261 C C . GLN A 1 283 ? 20.897 0.562 -14.208 1.00 74.38 283 GLN A C 1
ATOM 2263 O O . GLN A 1 283 ? 19.810 0.208 -13.752 1.00 74.38 283 GLN A O 1
ATOM 2268 N N . ASN A 1 284 ? 21.973 0.721 -13.432 1.00 74.38 284 ASN A N 1
ATOM 2269 C CA . ASN A 1 284 ? 21.974 0.450 -11.994 1.00 74.38 284 ASN A CA 1
ATOM 2270 C C . ASN A 1 284 ? 20.968 1.326 -11.238 1.00 74.38 284 ASN A C 1
ATOM 2272 O O . ASN A 1 284 ? 20.250 0.831 -10.371 1.00 74.38 284 ASN A O 1
ATOM 2276 N N . SER A 1 285 ? 20.868 2.609 -11.593 1.00 78.25 285 SER A N 1
ATOM 2277 C CA . SER A 1 285 ? 19.878 3.521 -11.013 1.00 78.25 285 SER A CA 1
ATOM 2278 C C . SER A 1 285 ? 18.440 3.059 -11.287 1.00 78.25 285 SER A C 1
ATOM 2280 O O . SER A 1 285 ? 17.633 2.972 -10.359 1.00 78.25 285 SER A O 1
ATOM 2282 N N . MET A 1 286 ? 18.118 2.697 -12.536 1.00 72.25 286 MET A N 1
ATOM 2283 C CA . MET A 1 286 ? 16.791 2.182 -12.910 1.00 72.25 286 MET A CA 1
ATOM 2284 C C . MET A 1 286 ? 16.465 0.870 -12.188 1.00 72.25 286 MET A C 1
ATOM 2286 O O . MET A 1 286 ? 15.382 0.729 -11.621 1.00 72.25 286 MET A O 1
ATOM 2290 N N . ASN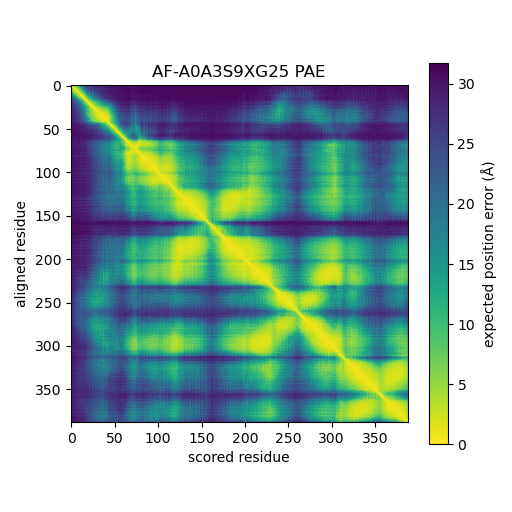 A 1 287 ? 17.423 -0.056 -12.141 1.00 70.56 287 ASN A N 1
ATOM 2291 C CA . ASN A 1 287 ? 17.289 -1.325 -11.429 1.00 70.56 287 ASN A CA 1
ATOM 2292 C C . ASN A 1 287 ? 17.057 -1.115 -9.927 1.00 70.56 287 ASN A C 1
ATOM 2294 O O . ASN A 1 287 ? 16.221 -1.795 -9.338 1.00 70.56 287 ASN A O 1
ATOM 2298 N N . GLY A 1 288 ? 17.733 -0.140 -9.312 1.00 71.12 288 GLY A N 1
ATOM 2299 C CA . GLY A 1 288 ? 17.519 0.229 -7.913 1.00 71.12 288 GLY A CA 1
ATOM 2300 C C . GLY A 1 288 ? 16.107 0.758 -7.644 1.00 71.12 288 GLY A C 1
ATOM 2301 O O . GLY A 1 288 ? 15.467 0.336 -6.680 1.00 71.12 288 GLY A O 1
ATOM 2302 N N . LYS A 1 289 ? 15.585 1.630 -8.519 1.00 79.00 289 LYS A N 1
ATOM 2303 C CA . LYS A 1 289 ? 14.202 2.133 -8.427 1.00 79.00 289 LYS A CA 1
ATOM 2304 C C . LYS A 1 289 ? 13.184 1.000 -8.530 1.00 79.00 289 LYS A C 1
ATOM 2306 O O . LYS A 1 289 ? 12.269 0.922 -7.711 1.00 79.00 289 LYS A O 1
ATOM 2311 N N . LEU A 1 290 ? 13.379 0.098 -9.493 1.00 71.00 290 LEU A N 1
ATOM 2312 C CA . LEU A 1 290 ? 12.490 -1.038 -9.694 1.00 71.00 290 LEU A CA 1
ATOM 2313 C C . LEU A 1 290 ? 12.546 -2.024 -8.520 1.00 71.00 290 LEU A C 1
ATOM 2315 O O . LEU A 1 290 ? 11.508 -2.436 -8.010 1.00 71.00 290 LEU A O 1
ATOM 2319 N N . ALA A 1 291 ? 13.743 -2.350 -8.030 1.00 69.44 291 ALA A N 1
ATOM 2320 C CA . ALA A 1 291 ? 13.917 -3.213 -6.865 1.00 69.44 291 ALA A CA 1
ATOM 2321 C C . ALA A 1 291 ? 13.244 -2.630 -5.611 1.00 69.44 291 ALA A C 1
ATOM 2323 O O . ALA A 1 291 ? 12.616 -3.365 -4.846 1.00 69.44 291 ALA A O 1
ATOM 2324 N N . ASN A 1 292 ? 13.331 -1.310 -5.410 1.00 78.25 292 ASN A N 1
ATOM 2325 C CA . ASN A 1 292 ? 12.631 -0.640 -4.317 1.00 78.25 292 ASN A CA 1
ATOM 2326 C C . ASN A 1 292 ? 11.107 -0.775 -4.449 1.00 78.25 292 ASN A C 1
ATOM 2328 O O . ASN A 1 292 ? 10.442 -1.141 -3.481 1.00 78.25 292 ASN A O 1
ATOM 2332 N N . HIS A 1 293 ? 10.570 -0.548 -5.649 1.00 79.75 293 HIS A N 1
ATOM 2333 C CA . HIS A 1 293 ? 9.145 -0.703 -5.933 1.00 79.75 293 HIS A CA 1
ATOM 2334 C C . HIS A 1 293 ? 8.660 -2.142 -5.667 1.00 79.75 293 HIS A C 1
ATOM 2336 O O . HIS A 1 293 ? 7.732 -2.342 -4.887 1.00 79.75 293 HIS A O 1
ATOM 2342 N N . ILE A 1 294 ? 9.360 -3.164 -6.177 1.00 72.44 294 ILE A N 1
ATOM 2343 C CA . ILE A 1 294 ? 9.050 -4.585 -5.910 1.00 72.44 294 ILE A CA 1
ATOM 2344 C C . ILE A 1 294 ? 9.080 -4.903 -4.411 1.00 72.44 294 ILE A C 1
ATOM 2346 O O . ILE A 1 294 ? 8.259 -5.665 -3.898 1.00 72.44 294 ILE A O 1
ATOM 2350 N N . ASN A 1 295 ? 10.039 -4.346 -3.672 1.00 78.81 295 ASN A N 1
ATOM 2351 C CA . ASN A 1 295 ? 10.117 -4.559 -2.231 1.00 78.81 295 ASN A CA 1
ATOM 2352 C C . ASN A 1 295 ? 8.890 -3.981 -1.506 1.00 78.81 295 ASN A C 1
ATOM 2354 O O . ASN A 1 295 ? 8.404 -4.590 -0.556 1.00 78.81 295 ASN A O 1
ATOM 2358 N N . LEU A 1 296 ? 8.371 -2.836 -1.955 1.00 80.94 296 LEU A N 1
ATOM 2359 C CA . LEU A 1 296 ? 7.157 -2.229 -1.404 1.00 80.94 296 LEU A CA 1
ATOM 2360 C C . LEU A 1 296 ? 5.911 -3.064 -1.710 1.00 80.94 296 LEU A C 1
ATOM 2362 O O . LEU A 1 296 ? 5.132 -3.314 -0.792 1.00 80.94 296 LEU A O 1
ATOM 2366 N N . ILE A 1 297 ? 5.788 -3.584 -2.936 1.00 76.31 297 ILE A N 1
ATOM 2367 C CA . ILE A 1 297 ? 4.740 -4.548 -3.316 1.00 76.31 297 ILE A CA 1
ATOM 2368 C C . ILE A 1 297 ? 4.749 -5.745 -2.354 1.00 76.31 297 ILE A C 1
ATOM 2370 O O . ILE A 1 297 ? 3.726 -6.084 -1.765 1.00 76.31 297 ILE A O 1
ATOM 2374 N N . ASN A 1 298 ? 5.922 -6.347 -2.128 1.00 76.50 298 ASN A N 1
ATOM 2375 C CA . ASN A 1 298 ? 6.055 -7.493 -1.228 1.00 76.50 298 ASN A CA 1
ATOM 2376 C C . ASN A 1 298 ? 5.704 -7.147 0.226 1.00 76.50 298 ASN A C 1
ATOM 2378 O O . ASN A 1 298 ? 5.037 -7.927 0.894 1.00 76.50 298 ASN A O 1
ATOM 2382 N N . LYS A 1 299 ? 6.127 -5.979 0.726 1.00 82.44 299 LYS A N 1
ATOM 2383 C CA . LYS A 1 299 ? 5.797 -5.531 2.090 1.00 82.44 299 LYS A CA 1
ATOM 2384 C C . LYS A 1 299 ? 4.299 -5.299 2.282 1.00 82.44 299 LYS A C 1
ATOM 2386 O O . LYS A 1 299 ? 3.780 -5.596 3.353 1.00 82.44 299 LYS A O 1
ATOM 2391 N N . LEU A 1 300 ? 3.615 -4.767 1.270 1.00 81.50 300 LEU A N 1
ATOM 2392 C CA . LEU A 1 300 ? 2.161 -4.603 1.285 1.00 81.50 300 LEU A CA 1
ATOM 2393 C C . LEU A 1 300 ? 1.458 -5.964 1.234 1.00 81.50 300 LEU A C 1
ATOM 2395 O O . LEU A 1 300 ? 0.552 -6.207 2.030 1.00 81.50 300 LEU A O 1
ATOM 2399 N N . ALA A 1 301 ? 1.943 -6.889 0.406 1.00 78.06 301 ALA A N 1
ATOM 2400 C CA . ALA A 1 301 ? 1.425 -8.252 0.340 1.00 78.06 301 ALA A CA 1
ATOM 2401 C C . ALA A 1 301 ? 1.622 -9.034 1.650 1.00 78.06 301 ALA A C 1
ATOM 2403 O O . ALA A 1 301 ? 0.721 -9.757 2.073 1.00 78.06 301 ALA A O 1
ATOM 2404 N N . ASP A 1 302 ? 2.753 -8.847 2.340 1.00 78.19 302 ASP A N 1
ATOM 2405 C CA . ASP A 1 302 ? 3.018 -9.430 3.665 1.00 78.19 302 ASP A CA 1
ATOM 2406 C C . ASP A 1 302 ? 1.991 -8.961 4.722 1.00 78.19 302 ASP A C 1
ATOM 2408 O O . ASP A 1 302 ? 1.717 -9.684 5.687 1.00 78.19 302 ASP A O 1
ATOM 2412 N N . LEU A 1 303 ? 1.396 -7.777 4.515 1.00 80.81 303 LEU A N 1
ATOM 2413 C CA . LEU A 1 303 ? 0.310 -7.198 5.315 1.00 80.81 303 LEU A CA 1
ATOM 2414 C C . LEU A 1 303 ? -1.091 -7.517 4.759 1.00 80.81 303 LEU A C 1
ATOM 2416 O O . LEU A 1 303 ? -2.078 -7.003 5.276 1.00 80.81 303 LEU A O 1
ATOM 2420 N N . GLY A 1 304 ? -1.200 -8.354 3.724 1.00 75.50 304 GLY A N 1
ATOM 2421 C CA . GLY A 1 304 ? -2.474 -8.736 3.108 1.00 75.50 304 GLY A CA 1
ATOM 2422 C C . GLY A 1 304 ? -3.078 -7.679 2.178 1.00 75.50 304 GLY A C 1
ATOM 2423 O O . GLY A 1 304 ? -4.262 -7.757 1.860 1.00 75.50 304 GLY A O 1
ATOM 2424 N N . ILE A 1 305 ? -2.290 -6.693 1.740 1.00 78.06 305 ILE A N 1
ATOM 2425 C CA . ILE A 1 305 ? -2.719 -5.655 0.799 1.00 78.06 305 ILE A CA 1
ATOM 2426 C C . ILE A 1 305 ? -2.204 -6.003 -0.592 1.00 78.06 305 ILE A C 1
ATOM 2428 O O . ILE A 1 305 ? -1.003 -5.960 -0.857 1.00 78.06 305 ILE A O 1
ATOM 2432 N N . ALA A 1 306 ? -3.131 -6.320 -1.492 1.00 74.81 306 ALA A N 1
ATOM 2433 C CA . ALA A 1 306 ? -2.834 -6.466 -2.907 1.00 74.81 306 ALA A CA 1
ATOM 2434 C C . ALA A 1 306 ? -2.794 -5.088 -3.583 1.00 74.81 306 ALA A C 1
ATOM 2436 O O . ALA A 1 306 ? -3.666 -4.247 -3.364 1.00 74.81 306 ALA A O 1
ATOM 2437 N N . VAL A 1 307 ? -1.781 -4.878 -4.417 1.00 74.69 307 VAL A N 1
ATOM 2438 C CA . VAL A 1 307 ? -1.601 -3.676 -5.244 1.00 74.69 307 VAL A CA 1
ATOM 2439 C C . VAL A 1 307 ? -1.854 -3.998 -6.724 1.00 74.69 307 VAL A C 1
ATOM 2441 O O . VAL A 1 307 ? -1.775 -5.172 -7.094 1.00 74.69 307 VAL A O 1
ATOM 2444 N N . PRO A 1 308 ? -2.179 -3.008 -7.579 1.00 67.38 308 PRO A N 1
ATOM 2445 C CA . PRO A 1 308 ? -2.533 -3.218 -8.987 1.00 67.38 308 PRO A CA 1
ATOM 2446 C C . PRO A 1 308 ? -1.566 -4.092 -9.798 1.00 67.38 308 PRO A C 1
ATOM 2448 O O . PRO A 1 308 ? -2.000 -4.809 -10.694 1.00 67.38 308 PRO A O 1
ATOM 2451 N N . GLU A 1 309 ? -0.273 -4.089 -9.483 1.00 64.88 309 GLU A N 1
ATOM 2452 C CA . GLU A 1 309 ? 0.748 -4.898 -10.154 1.00 64.88 309 GLU A CA 1
ATOM 2453 C C . GLU A 1 309 ? 0.521 -6.402 -9.974 1.00 64.88 309 GLU A C 1
ATOM 2455 O O . GLU A 1 309 ? 0.921 -7.174 -10.841 1.00 64.88 309 GLU A O 1
ATOM 2460 N N . TYR A 1 310 ? -0.167 -6.830 -8.907 1.00 61.81 310 TYR A N 1
ATOM 2461 C CA . TYR A 1 310 ? -0.596 -8.224 -8.764 1.00 61.81 310 TYR A CA 1
ATOM 2462 C C . TYR A 1 310 ? -1.571 -8.638 -9.862 1.00 61.81 310 TYR A C 1
ATOM 2464 O O . TYR A 1 310 ? -1.472 -9.760 -10.344 1.00 61.81 310 TYR A O 1
ATOM 2472 N N . ALA A 1 311 ? -2.461 -7.740 -10.294 1.00 60.88 311 ALA A N 1
ATOM 2473 C CA . ALA A 1 311 ? -3.370 -8.024 -11.402 1.00 60.88 311 ALA A CA 1
ATOM 2474 C C . ALA A 1 311 ? -2.591 -8.199 -12.717 1.00 60.88 311 ALA A C 1
ATOM 2476 O O . ALA A 1 311 ? -2.947 -9.010 -13.564 1.00 60.88 311 ALA A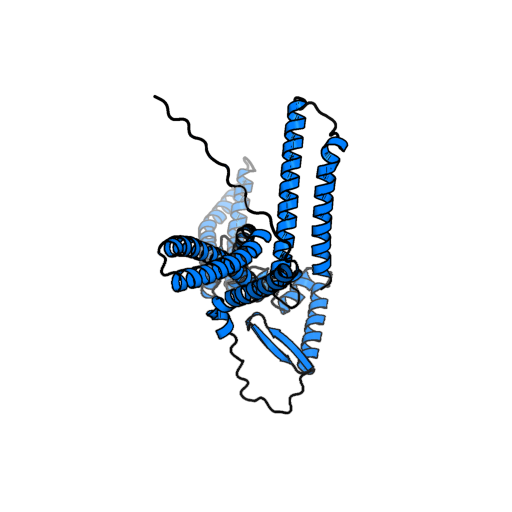 O 1
ATOM 2477 N N . PHE A 1 312 ? -1.485 -7.469 -12.879 1.00 58.91 312 PHE A N 1
ATOM 2478 C CA . PHE A 1 312 ? -0.633 -7.572 -14.061 1.00 58.91 312 PHE A CA 1
ATOM 2479 C C . PHE A 1 312 ? 0.408 -8.687 -13.983 1.00 58.91 312 PHE A C 1
ATOM 2481 O O . PHE A 1 312 ? 1.080 -8.911 -14.980 1.00 58.91 312 PHE A O 1
ATOM 2488 N N . CYS A 1 313 ? 0.541 -9.397 -12.861 1.00 54.41 313 CYS A N 1
ATOM 2489 C CA . CYS A 1 313 ? 1.557 -10.424 -12.647 1.00 54.41 313 CYS A CA 1
ATOM 2490 C 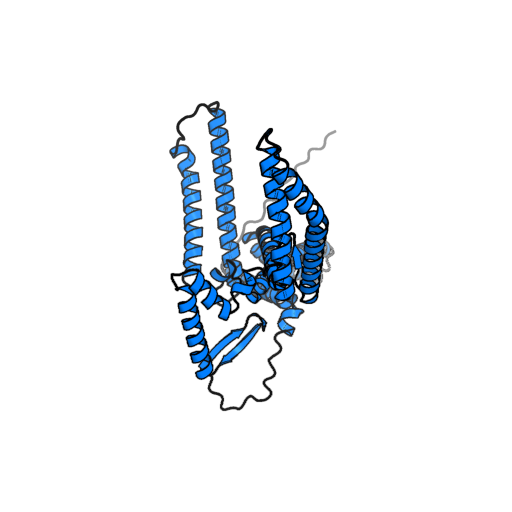C . CYS A 1 313 ? 1.101 -11.768 -13.248 1.00 54.41 313 CYS A C 1
ATOM 2492 O O . CYS A 1 313 ? 0.271 -12.447 -12.643 1.00 54.41 313 CYS A O 1
ATOM 2494 N N . PRO A 1 314 ? 1.635 -12.231 -14.402 1.00 53.84 314 PRO A N 1
ATOM 2495 C CA . PRO A 1 314 ? 1.585 -13.659 -14.681 1.00 53.84 314 PRO A CA 1
ATOM 2496 C C . PRO A 1 314 ? 2.528 -14.375 -13.697 1.00 53.84 314 PRO A C 1
ATOM 2498 O O . PRO A 1 314 ? 3.168 -13.736 -12.867 1.00 53.84 314 PRO A O 1
ATOM 2501 N N . GLN A 1 315 ? 2.653 -15.700 -13.790 1.00 52.03 315 GLN A N 1
ATOM 2502 C CA . GLN A 1 315 ? 3.482 -16.531 -12.894 1.00 52.03 315 GLN A CA 1
ATOM 2503 C C . GLN A 1 315 ? 4.951 -16.071 -12.684 1.00 52.03 315 GLN A C 1
ATOM 2505 O O . GLN A 1 315 ? 5.643 -16.623 -11.831 1.00 52.03 315 GLN A O 1
ATOM 2510 N N . ASP A 1 316 ? 5.414 -15.061 -13.428 1.00 59.00 316 ASP A N 1
ATOM 2511 C CA . ASP A 1 316 ? 6.701 -14.384 -13.315 1.00 59.00 316 ASP A CA 1
ATOM 2512 C C . ASP A 1 316 ? 6.548 -12.869 -13.022 1.00 59.00 316 ASP A C 1
ATOM 2514 O O . ASP A 1 316 ? 5.930 -12.112 -13.777 1.00 59.00 316 ASP A O 1
ATOM 2518 N N . THR A 1 317 ? 7.204 -12.414 -11.949 1.00 53.34 317 THR A N 1
ATOM 2519 C CA . THR A 1 317 ? 7.247 -11.011 -11.503 1.00 53.34 317 THR A CA 1
ATOM 2520 C C . THR A 1 317 ? 7.854 -10.065 -12.545 1.00 53.34 317 THR A C 1
ATOM 2522 O O . THR A 1 317 ? 7.452 -8.904 -12.615 1.00 53.34 317 THR A O 1
ATOM 2525 N N . GLN A 1 318 ? 8.797 -10.527 -13.377 1.00 54.50 318 GLN A N 1
ATOM 2526 C CA . GLN A 1 318 ? 9.454 -9.676 -14.381 1.00 54.50 318 GLN A CA 1
ATOM 2527 C C . GLN A 1 318 ? 8.496 -9.306 -15.515 1.00 54.50 318 GLN A C 1
ATOM 2529 O O . GLN A 1 318 ? 8.382 -8.140 -15.897 1.00 54.50 318 GLN A O 1
ATOM 2534 N N . THR A 1 319 ? 7.762 -10.295 -16.015 1.00 62.31 319 THR A N 1
ATOM 2535 C CA . THR A 1 319 ? 6.715 -10.089 -17.015 1.00 62.31 319 THR A CA 1
ATOM 2536 C C . THR A 1 319 ? 5.606 -9.187 -16.468 1.00 62.31 319 THR A C 1
ATOM 2538 O O . THR A 1 319 ? 5.148 -8.294 -17.179 1.00 62.31 319 THR A O 1
ATOM 2541 N N . GLY A 1 320 ? 5.250 -9.337 -15.186 1.00 64.75 320 GLY A N 1
ATOM 2542 C CA . GLY A 1 320 ? 4.261 -8.476 -14.533 1.00 64.75 320 GLY A CA 1
ATOM 2543 C C . GLY A 1 320 ? 4.670 -7.009 -14.459 1.00 64.75 320 GLY A C 1
ATOM 2544 O O . GLY A 1 320 ? 3.886 -6.122 -14.787 1.00 64.75 320 GLY A O 1
ATOM 2545 N N . ILE A 1 321 ? 5.933 -6.744 -14.122 1.00 63.66 321 ILE A N 1
ATOM 2546 C CA . ILE A 1 321 ? 6.493 -5.389 -14.145 1.00 63.66 321 ILE A CA 1
ATOM 2547 C C . ILE A 1 321 ? 6.493 -4.823 -15.560 1.00 63.66 321 ILE A C 1
ATOM 2549 O O . ILE A 1 321 ? 6.126 -3.668 -15.750 1.00 63.66 321 ILE A O 1
ATOM 2553 N N . LYS A 1 322 ? 6.907 -5.608 -16.561 1.00 70.44 322 LYS A N 1
ATOM 2554 C CA . LYS A 1 322 ? 6.920 -5.157 -17.958 1.00 70.44 322 LYS A CA 1
ATOM 2555 C C . LYS A 1 322 ? 5.516 -4.770 -18.424 1.00 70.44 322 LYS A C 1
ATOM 2557 O O . LYS A 1 322 ? 5.345 -3.705 -19.014 1.00 70.44 322 LYS A O 1
ATOM 2562 N N . ASP A 1 323 ? 4.519 -5.606 -18.139 1.00 71.00 323 ASP A N 1
ATOM 2563 C CA . ASP A 1 323 ? 3.121 -5.327 -18.471 1.00 71.00 323 ASP A CA 1
ATOM 2564 C C . ASP A 1 323 ? 2.580 -4.111 -17.710 1.00 71.00 323 ASP A C 1
ATOM 2566 O O . ASP A 1 323 ? 1.875 -3.288 -18.298 1.00 71.00 323 ASP A O 1
ATOM 2570 N N . PHE A 1 324 ? 2.968 -3.941 -16.444 1.00 71.06 324 PHE A N 1
ATOM 2571 C CA . PHE A 1 324 ? 2.603 -2.772 -15.653 1.00 71.06 324 PHE A CA 1
ATOM 2572 C C . PHE A 1 324 ? 3.247 -1.478 -16.169 1.00 71.06 324 PHE A C 1
ATOM 2574 O O . PHE A 1 324 ? 2.560 -0.471 -16.315 1.00 71.06 324 PHE A O 1
ATOM 2581 N N . LEU A 1 325 ? 4.534 -1.490 -16.523 1.00 71.06 325 LEU A N 1
ATOM 2582 C CA . LEU A 1 325 ? 5.210 -0.337 -17.128 1.00 71.06 325 LEU A CA 1
ATOM 2583 C C . LEU A 1 325 ? 4.601 0.017 -18.490 1.00 71.06 325 LEU A C 1
ATOM 2585 O O . LEU A 1 325 ? 4.417 1.195 -18.796 1.00 71.06 325 LEU A O 1
ATOM 2589 N N . ALA A 1 326 ? 4.238 -0.986 -19.296 1.00 75.88 326 ALA A N 1
ATOM 2590 C CA . ALA A 1 326 ? 3.522 -0.765 -20.549 1.00 75.88 326 ALA A CA 1
ATOM 2591 C C . ALA A 1 326 ? 2.140 -0.133 -20.307 1.00 75.88 326 ALA A C 1
ATOM 2593 O O . ALA A 1 326 ? 1.746 0.781 -21.029 1.00 75.88 326 ALA A O 1
ATOM 2594 N N . TYR A 1 327 ? 1.425 -0.578 -19.271 1.00 76.56 327 TYR A N 1
ATOM 2595 C CA . TYR A 1 327 ? 0.172 0.032 -18.836 1.00 76.56 327 TYR A CA 1
ATOM 2596 C C . TYR A 1 327 ? 0.366 1.486 -18.374 1.00 76.56 327 TYR A C 1
ATOM 2598 O O . TYR A 1 327 ? -0.376 2.360 -18.818 1.00 76.56 327 TYR A O 1
ATOM 2606 N N . LEU A 1 328 ? 1.377 1.776 -17.547 1.00 73.12 328 LEU A N 1
ATOM 2607 C CA . LEU A 1 328 ? 1.671 3.139 -17.094 1.00 73.12 328 LEU A CA 1
ATOM 2608 C C . LEU A 1 328 ? 2.006 4.073 -18.262 1.00 73.12 328 LEU A C 1
ATOM 2610 O O . LEU A 1 328 ? 1.536 5.205 -18.273 1.00 73.12 328 LEU A O 1
ATOM 2614 N N . ASN A 1 329 ? 2.741 3.589 -19.267 1.00 79.00 329 ASN A N 1
ATOM 2615 C CA . ASN A 1 329 ? 3.031 4.356 -20.480 1.00 79.00 329 ASN A CA 1
ATOM 2616 C C . ASN A 1 329 ? 1.745 4.704 -21.255 1.00 79.00 329 ASN A C 1
ATOM 2618 O O . ASN A 1 329 ? 1.585 5.827 -21.718 1.00 79.00 329 ASN A O 1
ATOM 2622 N N . LEU A 1 330 ? 0.783 3.778 -21.351 1.00 79.25 330 LEU A N 1
ATOM 2623 C CA . LEU A 1 330 ? -0.521 4.079 -21.957 1.00 79.25 330 LEU A CA 1
ATOM 2624 C C . LEU A 1 330 ? -1.299 5.135 -21.160 1.00 79.25 330 LEU A C 1
ATOM 2626 O O . LEU A 1 330 ? -1.943 5.993 -21.760 1.00 79.25 330 LEU A O 1
ATOM 2630 N N . VAL A 1 331 ? -1.236 5.087 -19.825 1.00 73.75 331 VAL A N 1
ATOM 2631 C CA . VAL A 1 331 ? -1.872 6.088 -18.954 1.00 73.75 331 VAL A CA 1
ATOM 2632 C C . VAL A 1 331 ? -1.227 7.467 -19.133 1.00 73.75 331 VAL A C 1
ATOM 2634 O O . VAL A 1 331 ? -1.962 8.423 -19.359 1.00 73.75 331 VAL A O 1
ATOM 2637 N N . GLU A 1 332 ? 0.108 7.562 -19.115 1.00 78.12 332 GLU A N 1
ATOM 2638 C CA . GLU A 1 332 ? 0.855 8.809 -19.382 1.00 78.12 332 GLU A CA 1
ATOM 2639 C C . GLU A 1 332 ? 0.508 9.350 -20.774 1.00 78.12 332 GLU A C 1
ATOM 2641 O O . GLU A 1 332 ? 0.115 10.500 -20.914 1.00 78.12 332 GLU A O 1
ATOM 2646 N N . LYS A 1 333 ? 0.530 8.497 -21.806 1.00 81.75 333 LYS A N 1
ATOM 2647 C CA . LYS A 1 333 ? 0.196 8.901 -23.177 1.00 81.75 333 LYS A CA 1
ATOM 2648 C C . LYS A 1 333 ? -1.233 9.439 -23.302 1.00 81.75 333 LYS A C 1
ATOM 2650 O O . LYS A 1 333 ? -1.479 10.351 -24.090 1.00 81.75 333 LYS A O 1
ATOM 2655 N N . LYS A 1 334 ? -2.186 8.866 -22.557 1.00 78.88 334 LYS A N 1
ATOM 2656 C CA . LYS A 1 334 ? -3.564 9.369 -22.507 1.00 78.88 334 LYS A CA 1
ATOM 2657 C C . LYS A 1 334 ? -3.614 10.749 -21.854 1.00 78.88 334 LYS A C 1
ATOM 2659 O O . LYS A 1 334 ? -4.268 11.631 -22.397 1.00 78.88 334 LYS A O 1
ATOM 2664 N N . GLU A 1 335 ? -2.940 10.917 -20.720 1.00 77.88 335 GLU A N 1
ATOM 2665 C CA . GLU A 1 335 ? -2.861 12.186 -19.992 1.00 77.88 335 GLU A CA 1
ATOM 2666 C C . GLU A 1 335 ? -2.219 13.284 -20.852 1.00 77.88 335 GLU A C 1
ATOM 2668 O O . GLU A 1 335 ? -2.807 14.351 -21.014 1.00 77.88 335 GLU A O 1
ATOM 2673 N N . ASP A 1 336 ? -1.090 12.994 -21.503 1.00 82.12 336 ASP A N 1
ATOM 2674 C CA . ASP A 1 336 ? -0.418 13.906 -22.436 1.00 82.12 336 ASP A CA 1
ATOM 2675 C C . ASP A 1 336 ? -1.364 14.367 -23.554 1.00 82.12 336 ASP A C 1
ATOM 2677 O O . ASP A 1 336 ? -1.466 15.562 -23.831 1.00 82.12 336 ASP A O 1
ATOM 2681 N N . LYS A 1 337 ? -2.111 13.435 -24.161 1.00 81.56 337 LYS A N 1
ATOM 2682 C CA . LYS A 1 337 ? -3.076 13.759 -25.221 1.00 81.56 337 LYS A CA 1
ATOM 2683 C C . LYS A 1 337 ? -4.280 14.553 -24.724 1.00 81.56 337 LYS A C 1
ATOM 2685 O O . LYS A 1 337 ? -4.780 15.413 -25.442 1.00 81.56 337 LYS A O 1
ATOM 2690 N N . GLN A 1 338 ? -4.742 14.297 -23.502 1.00 77.62 338 GLN A N 1
ATOM 2691 C CA . GLN A 1 338 ? -5.803 15.091 -22.881 1.00 77.62 338 GLN A CA 1
ATOM 2692 C C . GLN A 1 338 ? -5.337 16.523 -22.598 1.00 77.62 338 GLN A C 1
ATOM 2694 O O . GLN A 1 338 ? -6.084 17.460 -22.868 1.00 77.62 338 GLN A O 1
ATOM 2699 N N . ASN A 1 339 ? -4.100 16.694 -22.129 1.00 78.25 339 ASN A N 1
ATOM 2700 C CA . ASN A 1 339 ? -3.501 18.005 -21.885 1.00 78.25 339 ASN A CA 1
ATOM 2701 C C . ASN A 1 339 ? -3.276 18.788 -23.190 1.00 78.25 339 ASN A C 1
ATOM 2703 O O . ASN A 1 339 ? -3.522 19.993 -23.235 1.00 78.25 339 ASN A O 1
ATOM 2707 N N . GLU A 1 340 ? -2.836 18.114 -24.259 1.00 84.12 340 GLU A N 1
ATOM 2708 C CA . GLU A 1 340 ? -2.719 18.700 -25.602 1.00 84.12 340 GLU A CA 1
ATOM 2709 C C . GLU A 1 340 ? -4.085 19.201 -26.094 1.00 84.12 340 GLU A C 1
ATOM 2711 O O . GLU A 1 340 ? -4.220 20.382 -26.414 1.00 84.12 340 GLU A O 1
ATOM 2716 N N . LEU A 1 341 ? -5.118 18.352 -26.026 1.00 80.00 341 LEU A N 1
ATOM 2717 C CA . LEU A 1 341 ? -6.489 18.715 -26.393 1.00 80.00 341 LEU A CA 1
ATOM 2718 C C . LEU A 1 341 ? -7.030 19.886 -25.556 1.00 80.00 341 LEU A C 1
ATOM 2720 O O . LEU A 1 341 ? -7.658 20.796 -26.095 1.00 80.00 341 LEU A O 1
ATOM 2724 N N . GLU A 1 342 ? -6.794 19.897 -24.242 1.00 78.56 342 GLU A N 1
ATOM 2725 C CA . GLU A 1 342 ? -7.225 20.994 -23.367 1.00 78.56 342 GLU A CA 1
ATOM 2726 C C . GLU A 1 342 ? -6.525 22.314 -23.722 1.00 78.56 342 GLU A C 1
ATOM 2728 O O . GLU A 1 342 ? -7.165 23.371 -23.756 1.00 78.56 342 GLU A O 1
ATOM 2733 N N . SER A 1 343 ? -5.229 22.256 -24.035 1.00 81.44 343 SER A N 1
ATOM 2734 C CA . SER A 1 343 ? -4.446 23.410 -24.481 1.00 81.44 343 SER A CA 1
ATOM 2735 C C . SER A 1 343 ? -4.973 23.966 -25.806 1.00 81.44 343 SER A C 1
ATOM 2737 O O . SER A 1 343 ? -5.237 25.165 -25.913 1.00 81.44 343 SER A O 1
ATOM 2739 N N . GLU A 1 344 ? -5.203 23.103 -26.797 1.00 82.44 344 GLU A N 1
ATOM 2740 C CA . GLU A 1 344 ? -5.763 23.504 -28.091 1.00 82.44 344 GLU A CA 1
ATOM 2741 C C . GLU A 1 344 ? -7.176 24.072 -27.954 1.00 82.44 344 GLU A C 1
ATOM 2743 O O . GLU A 1 344 ? -7.489 25.124 -28.519 1.00 82.44 344 GLU A O 1
ATOM 2748 N N . PHE A 1 345 ? -8.019 23.433 -27.142 1.00 79.94 345 PHE A N 1
ATOM 2749 C CA . PHE A 1 345 ? -9.360 23.920 -26.850 1.00 79.94 345 PHE A CA 1
ATOM 2750 C C . PHE A 1 345 ? -9.329 25.305 -26.197 1.00 79.94 345 PHE A C 1
ATOM 2752 O O . PHE A 1 345 ? -10.115 26.190 -26.550 1.00 79.94 345 PHE A O 1
ATOM 2759 N N . LYS A 1 346 ? -8.402 25.525 -25.259 1.00 79.88 346 LYS A N 1
ATOM 2760 C CA . LYS A 1 346 ? -8.200 26.827 -24.623 1.00 79.88 346 LYS A CA 1
ATOM 2761 C C . LYS A 1 346 ? -7.784 27.885 -25.645 1.00 79.88 346 LYS A C 1
ATOM 2763 O O . LYS A 1 346 ? -8.434 28.928 -25.701 1.00 79.88 346 LYS A O 1
ATOM 2768 N N . SER A 1 347 ? -6.779 27.613 -26.478 1.00 82.69 347 SER A N 1
ATOM 2769 C CA . SER A 1 347 ? -6.344 28.538 -27.534 1.00 82.69 347 SER A CA 1
ATOM 2770 C C . SER A 1 347 ? -7.463 28.852 -28.529 1.00 82.69 347 SER A C 1
ATOM 2772 O O . SER A 1 347 ? -7.649 30.008 -28.908 1.00 82.69 347 SER A O 1
ATOM 2774 N N . TRP A 1 348 ? -8.259 27.853 -28.907 1.00 82.44 348 TRP A N 1
ATOM 2775 C CA . TRP A 1 348 ? -9.420 28.038 -29.772 1.00 82.44 348 TRP A CA 1
ATOM 2776 C C . TRP A 1 348 ? -10.488 28.940 -29.129 1.00 82.44 348 TRP A C 1
ATOM 2778 O O . TRP A 1 348 ? -10.973 29.877 -29.768 1.00 82.44 348 TRP A O 1
ATOM 2788 N N . ARG A 1 349 ? -10.823 28.726 -27.846 1.00 79.56 349 ARG A N 1
ATOM 2789 C CA . ARG A 1 349 ? -11.768 29.599 -27.122 1.00 79.56 349 ARG A CA 1
ATOM 2790 C C . ARG A 1 349 ? -11.264 31.035 -27.025 1.00 79.56 349 ARG A C 1
ATOM 2792 O O . ARG A 1 349 ? -12.047 31.965 -27.227 1.00 79.56 349 ARG A O 1
ATOM 2799 N N . GLU A 1 350 ? -9.978 31.212 -26.738 1.00 84.19 350 GLU A N 1
ATOM 2800 C CA . GLU A 1 350 ? -9.336 32.525 -26.653 1.00 84.19 350 GLU A CA 1
ATOM 2801 C C . GLU A 1 350 ? -9.363 33.253 -28.004 1.00 84.19 350 GLU A C 1
ATOM 2803 O O . GLU A 1 350 ? -9.723 34.430 -28.051 1.00 84.19 350 GLU A O 1
ATOM 2808 N N . ALA A 1 351 ? -9.093 32.551 -29.110 1.00 83.06 351 ALA A N 1
ATOM 2809 C CA . ALA A 1 351 ? -9.177 33.104 -30.464 1.00 83.06 351 ALA A CA 1
ATOM 2810 C C . ALA A 1 351 ? -10.590 33.605 -30.822 1.00 83.06 351 ALA A C 1
ATOM 2812 O O . ALA A 1 351 ? -10.741 34.561 -31.580 1.00 83.06 351 ALA A O 1
ATOM 2813 N N . LEU A 1 352 ? -11.629 33.009 -30.230 1.00 82.00 352 LEU A N 1
ATOM 2814 C CA . LEU A 1 352 ? -13.026 33.435 -30.374 1.00 82.00 352 LEU A CA 1
ATOM 2815 C C . LEU A 1 352 ? -13.469 34.451 -29.304 1.00 82.00 352 LEU A C 1
ATOM 2817 O O . LEU A 1 352 ? -14.665 34.705 -29.127 1.00 82.00 352 LEU A O 1
ATOM 2821 N N . GLY A 1 353 ? -12.524 35.028 -28.556 1.00 78.38 353 GLY A N 1
ATOM 2822 C CA . GLY A 1 353 ? -12.792 36.014 -27.511 1.00 78.38 353 GLY A CA 1
ATOM 2823 C C . GLY A 1 353 ? -13.599 35.458 -26.337 1.00 78.38 353 GLY A C 1
ATOM 2824 O O . GLY A 1 353 ? -14.327 36.212 -25.694 1.00 78.38 353 GLY A O 1
ATOM 2825 N N . ASN A 1 354 ? -13.514 34.147 -26.083 1.00 74.00 354 ASN A N 1
ATOM 2826 C CA . ASN A 1 354 ? -14.278 33.412 -25.069 1.00 74.00 354 ASN A CA 1
ATOM 2827 C C . ASN A 1 354 ? -15.809 33.484 -25.232 1.00 74.00 354 ASN A C 1
ATOM 2829 O O . ASN A 1 354 ? -16.543 33.235 -24.279 1.00 74.00 354 ASN A O 1
ATOM 2833 N N . LYS A 1 355 ? -16.307 33.809 -26.433 1.00 71.44 355 LYS A N 1
ATOM 2834 C CA . LYS A 1 355 ? -17.751 33.923 -26.722 1.00 71.44 355 LYS A CA 1
ATOM 2835 C C . LYS A 1 355 ? -18.353 32.681 -27.380 1.00 71.44 355 LYS A C 1
ATOM 2837 O O . LYS A 1 355 ? -19.542 32.674 -27.692 1.00 71.44 355 LYS A O 1
ATOM 2842 N N . ALA A 1 356 ? -17.548 31.650 -27.619 1.00 63.72 356 ALA A N 1
ATOM 2843 C CA . ALA A 1 356 ? -18.002 30.432 -28.273 1.00 63.72 356 ALA A CA 1
ATOM 2844 C C . ALA A 1 356 ? -18.950 29.632 -27.364 1.00 63.72 356 ALA A C 1
ATOM 2846 O O . ALA A 1 356 ? -18.597 29.289 -26.237 1.00 63.72 356 ALA A O 1
ATOM 2847 N N . SER A 1 357 ? -20.148 29.333 -27.867 1.00 58.22 357 SER A N 1
ATOM 2848 C CA . SER A 1 357 ? -21.196 28.576 -27.167 1.00 58.22 357 SER A CA 1
ATOM 2849 C C . SER A 1 357 ? -21.276 27.102 -27.580 1.00 58.22 357 SER A C 1
ATOM 2851 O O . SER A 1 357 ? -21.883 26.305 -26.870 1.00 58.22 357 SER A O 1
ATOM 2853 N N . LEU A 1 358 ? -20.659 26.728 -28.705 1.00 57.97 358 LEU A N 1
ATOM 2854 C CA . LEU A 1 358 ? -20.655 25.370 -29.250 1.00 57.97 358 LEU A CA 1
ATOM 2855 C C . LEU A 1 358 ? -19.226 24.946 -29.566 1.00 57.97 358 LEU A C 1
ATOM 2857 O O . LEU A 1 358 ? -18.503 25.679 -30.236 1.00 57.97 358 LEU A O 1
ATOM 2861 N N . VAL A 1 359 ? -18.836 23.765 -29.088 1.00 63.59 359 VAL A N 1
ATOM 2862 C CA . VAL A 1 359 ? -17.528 23.166 -29.372 1.00 63.59 359 VAL A CA 1
ATOM 2863 C C . VAL A 1 359 ? -17.602 22.448 -30.722 1.00 63.59 359 VAL A C 1
ATOM 2865 O O . VAL A 1 359 ? -18.439 21.555 -30.862 1.00 63.59 359 VAL A O 1
ATOM 2868 N N . PRO A 1 360 ? -16.764 22.796 -31.713 1.00 67.81 360 PRO A N 1
ATOM 2869 C CA . PRO A 1 360 ? -16.743 22.117 -32.999 1.00 67.81 360 PRO A CA 1
ATOM 2870 C C . PRO A 1 360 ? -16.081 20.749 -32.828 1.00 67.81 360 PRO A C 1
ATOM 2872 O O . PRO A 1 360 ? -14.859 20.621 -32.857 1.00 67.81 360 PRO A O 1
ATOM 2875 N N . THR A 1 361 ? -16.900 19.723 -32.605 1.00 64.81 361 THR A N 1
ATOM 2876 C CA . THR A 1 361 ? -16.437 18.355 -32.341 1.00 64.81 361 THR A CA 1
ATOM 2877 C C . THR A 1 361 ? -15.557 17.829 -33.475 1.00 64.81 361 THR A C 1
ATOM 2879 O O . THR A 1 361 ? -14.523 17.241 -33.190 1.00 64.81 361 THR A O 1
ATOM 2882 N N . ASP A 1 362 ? -15.881 18.159 -34.728 1.00 72.19 362 ASP A N 1
ATOM 2883 C CA . ASP A 1 362 ? -15.110 17.782 -35.924 1.00 72.19 362 ASP A CA 1
ATOM 2884 C C . ASP A 1 362 ? -13.679 18.352 -35.922 1.00 72.19 362 ASP A C 1
ATOM 2886 O O . ASP A 1 362 ? -12.759 17.754 -36.470 1.00 72.19 362 ASP A O 1
ATOM 2890 N N . THR A 1 363 ? -13.461 19.510 -35.285 1.00 72.00 363 THR A N 1
ATOM 2891 C CA . THR A 1 363 ? -12.123 20.124 -35.185 1.00 72.00 363 THR A CA 1
ATOM 2892 C C . THR A 1 363 ? -11.208 19.338 -34.250 1.00 72.00 363 THR A C 1
ATOM 2894 O O . THR A 1 363 ? -10.012 19.258 -34.501 1.00 72.00 363 THR A O 1
ATOM 2897 N N . PHE A 1 364 ? -11.776 18.724 -33.211 1.00 78.56 364 PHE A N 1
ATOM 2898 C CA . PHE A 1 364 ? -11.046 17.961 -32.196 1.00 78.56 364 PHE A CA 1
ATOM 2899 C C . PHE A 1 364 ? -11.229 16.443 -32.344 1.00 78.56 364 PHE A C 1
ATOM 2901 O O . PHE A 1 364 ? -10.753 15.670 -31.514 1.00 78.56 364 PHE A O 1
ATOM 2908 N N . GLU A 1 365 ? -11.937 15.995 -33.385 1.00 76.81 365 GLU A N 1
ATOM 2909 C CA . GLU A 1 365 ? -12.342 14.600 -33.565 1.00 76.81 365 GLU A CA 1
ATOM 2910 C C . GLU A 1 365 ? -11.133 13.665 -33.575 1.00 76.81 365 GLU A C 1
ATOM 2912 O O . GLU A 1 365 ? -11.149 12.616 -32.935 1.00 76.81 365 GLU A O 1
ATOM 2917 N N . LYS A 1 366 ? -10.050 14.070 -34.242 1.00 82.19 366 LYS A N 1
ATOM 2918 C CA . LYS A 1 366 ? -8.814 13.289 -34.316 1.00 82.19 366 LYS A CA 1
ATOM 2919 C C . LYS A 1 366 ? -8.222 13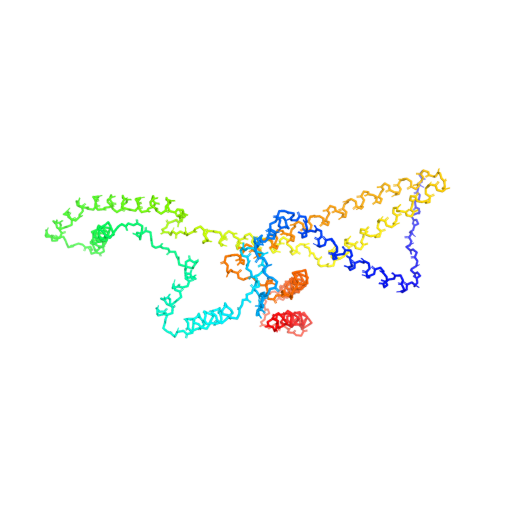.014 -32.930 1.00 82.19 366 LYS A C 1
ATOM 2921 O O . LYS A 1 366 ? -7.884 11.865 -32.643 1.00 82.19 366 LYS A O 1
ATOM 2926 N N . ASP A 1 367 ? -8.118 14.031 -32.079 1.00 75.19 367 ASP A N 1
ATOM 2927 C CA . ASP A 1 367 ? -7.537 13.890 -30.741 1.00 75.19 367 ASP A CA 1
ATOM 2928 C C . ASP A 1 367 ? -8.474 13.123 -29.810 1.00 75.19 367 ASP A C 1
ATOM 2930 O O . ASP A 1 367 ? -8.027 12.257 -29.056 1.00 75.19 367 ASP A O 1
ATOM 2934 N N . ILE A 1 368 ? -9.788 13.340 -29.934 1.00 74.69 368 ILE A N 1
ATOM 2935 C CA . ILE A 1 368 ? -10.809 12.551 -29.232 1.00 74.69 368 ILE A CA 1
ATOM 2936 C C . ILE A 1 368 ? -10.692 11.065 -29.608 1.00 74.69 368 ILE A C 1
ATOM 2938 O O . ILE A 1 368 ? -10.656 10.209 -28.722 1.00 74.69 368 ILE A O 1
ATOM 2942 N N . LEU A 1 369 ? -10.584 10.737 -30.900 1.00 81.12 369 LEU A N 1
ATOM 2943 C CA . LEU A 1 369 ? -10.424 9.360 -31.378 1.00 81.12 369 LEU A CA 1
ATOM 2944 C C . LEU A 1 369 ? -9.098 8.738 -30.922 1.00 81.12 369 LEU A C 1
ATOM 2946 O O . LEU A 1 369 ? -9.066 7.557 -30.569 1.00 81.12 369 LEU A O 1
ATOM 2950 N N . GLU A 1 370 ? -8.006 9.504 -30.891 1.00 82.56 370 GLU A N 1
ATOM 2951 C CA . GLU A 1 370 ? -6.721 9.017 -30.385 1.00 82.56 370 GLU A CA 1
ATOM 2952 C C . GLU A 1 370 ? -6.783 8.724 -28.876 1.00 82.56 370 GLU A C 1
ATOM 2954 O O . GLU A 1 370 ? -6.335 7.659 -28.441 1.00 82.56 370 GLU A O 1
ATOM 2959 N N . ILE A 1 371 ? -7.419 9.597 -28.086 1.00 75.00 371 ILE A N 1
ATOM 2960 C CA . ILE A 1 371 ? -7.664 9.383 -26.650 1.00 75.00 371 ILE A CA 1
ATOM 2961 C C . ILE A 1 371 ? -8.519 8.131 -26.423 1.00 75.00 371 ILE A C 1
ATOM 2963 O O . ILE A 1 371 ? -8.194 7.317 -25.553 1.00 75.00 371 ILE A O 1
ATOM 2967 N N . LEU A 1 372 ? -9.590 7.945 -27.202 1.00 76.00 372 LEU A N 1
ATOM 2968 C CA . LEU A 1 372 ? -10.449 6.760 -27.118 1.00 76.00 372 LEU A CA 1
ATOM 2969 C C . LEU A 1 372 ? -9.677 5.481 -27.455 1.00 76.00 372 LEU A C 1
ATOM 2971 O O . LEU A 1 372 ? -9.745 4.513 -26.703 1.00 76.00 372 LEU A O 1
ATOM 2975 N N . LYS A 1 373 ? -8.854 5.500 -28.508 1.00 87.88 373 LYS A N 1
ATOM 2976 C CA . LYS A 1 373 ? -8.006 4.361 -28.881 1.00 87.88 373 LYS A CA 1
ATOM 2977 C C . LYS A 1 373 ? -7.022 3.984 -27.772 1.00 87.88 373 LYS A C 1
ATOM 2979 O O . LYS A 1 373 ? -6.846 2.801 -27.484 1.00 87.88 373 LYS A O 1
ATOM 2984 N N . ILE A 1 374 ? -6.370 4.966 -27.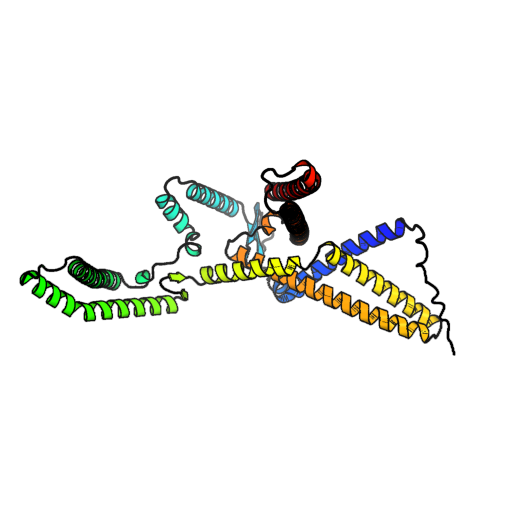147 1.00 78.25 374 ILE A N 1
ATOM 2985 C CA . ILE A 1 374 ? -5.474 4.709 -26.009 1.00 78.25 374 ILE A CA 1
ATOM 2986 C C . ILE A 1 374 ? -6.280 4.150 -24.827 1.00 78.25 374 ILE A C 1
ATOM 2988 O O . ILE A 1 374 ? -5.843 3.211 -24.163 1.00 78.25 374 ILE A O 1
ATOM 2992 N N . ASN A 1 375 ? -7.482 4.677 -24.581 1.00 75.12 375 ASN A N 1
ATOM 2993 C CA . ASN A 1 375 ? -8.369 4.195 -23.527 1.00 75.12 375 ASN A CA 1
ATOM 2994 C C . ASN A 1 375 ? -8.800 2.732 -23.734 1.00 75.12 375 ASN A C 1
ATOM 2996 O O . ASN A 1 375 ? -8.810 1.967 -22.771 1.00 75.12 375 ASN A O 1
ATOM 3000 N N . ASP A 1 376 ? -9.080 2.322 -24.968 1.00 82.81 376 ASP A N 1
ATOM 3001 C CA . ASP A 1 376 ? -9.393 0.927 -25.292 1.00 82.81 376 ASP A CA 1
ATOM 3002 C C . ASP A 1 376 ? -8.197 0.007 -25.019 1.00 82.81 376 ASP A C 1
ATOM 3004 O O . ASP A 1 376 ? -8.352 -1.037 -24.388 1.00 82.81 376 ASP A O 1
ATOM 3008 N N . GLN A 1 377 ? -6.976 0.433 -25.365 1.00 83.94 377 GLN A N 1
ATOM 3009 C CA . GLN A 1 377 ? -5.751 -0.314 -25.044 1.00 83.94 377 GLN A CA 1
ATOM 3010 C C . GLN A 1 377 ? -5.538 -0.471 -23.528 1.00 83.94 377 GLN A C 1
ATOM 3012 O O . GLN A 1 377 ? -5.122 -1.535 -23.062 1.00 83.94 377 GLN A O 1
ATOM 3017 N N . ILE A 1 378 ? -5.847 0.570 -22.745 1.00 75.06 378 ILE A N 1
ATOM 3018 C CA . ILE A 1 378 ? -5.824 0.529 -21.274 1.00 75.06 378 ILE A CA 1
ATOM 3019 C C . ILE A 1 378 ? -6.849 -0.489 -20.754 1.00 75.06 378 ILE A C 1
ATOM 3021 O O . ILE A 1 378 ? -6.527 -1.295 -19.877 1.00 75.06 378 ILE A O 1
ATOM 3025 N N . ILE A 1 379 ? -8.075 -0.468 -21.285 1.00 74.25 379 ILE A N 1
ATOM 3026 C CA . ILE A 1 379 ? -9.148 -1.397 -20.904 1.00 74.25 379 ILE A CA 1
ATOM 3027 C C . ILE A 1 379 ? -8.760 -2.839 -21.239 1.00 74.25 379 ILE A C 1
ATOM 3029 O O . ILE A 1 379 ? -8.928 -3.724 -20.401 1.00 74.25 379 ILE A O 1
ATOM 3033 N N . ASP A 1 380 ? -8.207 -3.087 -22.422 1.00 82.31 380 ASP A N 1
ATOM 3034 C CA . ASP A 1 380 ? -7.793 -4.425 -22.842 1.00 82.31 380 ASP A CA 1
ATOM 3035 C C . ASP A 1 380 ? -6.675 -4.976 -21.956 1.00 82.31 380 ASP A C 1
ATOM 3037 O O . ASP A 1 380 ? -6.743 -6.128 -21.520 1.00 82.31 380 ASP A O 1
ATOM 3041 N N . LYS A 1 381 ? -5.692 -4.142 -21.595 1.00 76.19 381 LYS A N 1
ATOM 3042 C CA . LYS A 1 381 ? -4.651 -4.516 -20.626 1.00 76.19 381 LYS A CA 1
ATOM 3043 C C . LYS A 1 381 ? -5.247 -4.907 -19.269 1.00 76.19 381 LYS A C 1
ATOM 3045 O O . LYS A 1 381 ? -4.824 -5.915 -18.706 1.00 76.19 381 LYS A O 1
ATOM 3050 N N . ARG A 1 382 ? -6.254 -4.180 -18.768 1.00 72.69 382 ARG A N 1
ATOM 3051 C CA . ARG A 1 382 ? -6.955 -4.520 -17.511 1.00 72.69 382 ARG A CA 1
ATOM 3052 C C . ARG A 1 382 ? -7.760 -5.817 -17.617 1.00 72.69 382 ARG A C 1
ATOM 3054 O O . ARG A 1 382 ? -7.665 -6.660 -16.737 1.00 72.69 382 ARG A O 1
ATOM 3061 N N . LYS A 1 383 ? -8.478 -6.039 -18.721 1.00 75.12 383 LYS A N 1
ATOM 3062 C CA . LYS A 1 383 ? -9.224 -7.292 -18.950 1.00 75.12 383 LYS A CA 1
ATOM 3063 C C . LYS A 1 383 ? -8.310 -8.515 -19.022 1.00 75.12 383 LYS A C 1
ATOM 3065 O O . LYS A 1 383 ? -8.697 -9.598 -18.594 1.00 75.12 383 LYS A O 1
ATOM 3070 N N . ILE A 1 384 ? -7.116 -8.368 -19.600 1.00 71.25 384 ILE A N 1
ATOM 3071 C CA . ILE A 1 384 ? -6.108 -9.438 -19.631 1.00 71.25 384 ILE A CA 1
ATOM 3072 C C . ILE A 1 384 ? -5.604 -9.743 -18.216 1.00 71.25 384 ILE A C 1
ATOM 3074 O O . ILE A 1 384 ? -5.380 -10.909 -17.904 1.00 71.25 384 ILE A O 1
ATOM 3078 N N . ALA A 1 385 ? -5.445 -8.717 -17.381 1.00 63.84 385 ALA A N 1
ATOM 3079 C CA . ALA A 1 385 ? -5.074 -8.850 -15.976 1.00 63.84 385 ALA A CA 1
ATOM 3080 C C . ALA A 1 385 ? -6.171 -9.531 -15.130 1.00 63.84 385 ALA A C 1
ATOM 3082 O O . ALA A 1 385 ? -5.866 -10.376 -14.306 1.00 63.84 385 ALA A O 1
ATOM 3083 N N . GLU A 1 386 ? -7.451 -9.234 -15.372 1.00 62.09 386 GLU A N 1
ATOM 3084 C CA . GLU A 1 386 ? -8.586 -9.812 -14.625 1.00 62.09 386 GLU A CA 1
ATOM 3085 C C . GLU A 1 386 ? -8.882 -11.288 -14.945 1.00 62.09 386 GLU A C 1
ATOM 3087 O O . GLU A 1 386 ? -9.533 -11.975 -14.160 1.00 62.09 386 GLU A O 1
ATOM 3092 N N . LYS A 1 387 ? -8.471 -11.773 -16.124 1.00 56.56 387 LYS A N 1
ATOM 3093 C CA . LYS A 1 387 ? -8.729 -13.152 -16.584 1.00 56.56 387 LYS A CA 1
ATOM 3094 C C . LYS A 1 387 ? -7.651 -14.159 -16.172 1.00 56.56 387 LYS A C 1
ATOM 3096 O O . LYS A 1 387 ? -7.824 -15.348 -16.446 1.00 56.56 387 LYS A O 1
ATOM 3101 N N . LYS A 1 388 ? -6.536 -13.685 -15.622 1.00 49.69 388 LYS A N 1
ATOM 3102 C CA . LYS A 1 388 ? -5.421 -14.500 -15.130 1.00 49.69 388 LYS A CA 1
ATOM 3103 C C . LYS A 1 388 ? -5.550 -14.674 -13.626 1.00 49.69 388 LYS A C 1
ATOM 3105 O O . LYS A 1 388 ? -5.152 -15.765 -13.162 1.00 49.69 388 LYS A O 1
#

Secondary structure (DSSP, 8-state):
----------PPPPPP--HHHHHHHHHHHHHHHHHHHHHHHHHSTTTTTT------S---TT----EEEEEGGGTEEEEE-HHHHHHHHHHHHHHHHHHT-SSHHHHHHHHHTTTTHHHH-PPPGGGGS-HHHHHHHHHHHHHHHHHHHHHHHHHHSTT---HHHHHHHHHHHHHHHHHHHHHHHHHHHHHHHHHHTT-EEETTEEE-HHHHHHHHHHHHHHHHHHHHHTS-HHHHHHHHHHHHHHHHHHHHHHHHHHHHT-SHHHHHHHHHHHHHHHHHHHHHHHHHHHHHHHHHHHHHHHTT---HHHHH--SSHHHHHHHHHHHHHHHHHHHHHHHHHHHHHHHHHHHTTT---S--HHHHHHHHHHHHHHHHHHHHHHHHHHT-

pLDDT: mean 70.48, std 17.77, range [26.84, 95.38]